Protein 5MRT (pdb70)

Foldseek 3Di:
DEAAFQEKKWWQDPPRLIWIATFAFWWAQPNWTKTKFWLVRDAFQTWIGDPNHTFFTWHHHDDDLATMTMTTGDPVYHYAQWHDQVPPDTQWADEADADDFFAKKWWHYDPPGIWIWTWHAFQDWAADPPRGIHTTKTWTQIDDDARHGGGWMAHSNRHTFFYWDDHIDVSVVRTTIGGGVVVRCVVVVIGGDGD/DEAAFQEWKWWQDDVRDIAIATFAFWWAQVLWTKTKFWQVRDAFATWIGDPRDTFFTWHHGDDDQATMTMTTGPNVYHYAQWHDQPPPDTAWADEADADDFFDKKWAHHDPPGIDIWTWHDWQDWAQLDVRGIYTTWTKTFDADDRNHGGGWIAHSNRHTFFTWDADNDDPTMTIGGGVVVNCVVVVIGGDGD

Nearest PDB structures (foldseek):
  5mrt-assembly1_A  TM=1.005E+00  e=7.390E-38  Lysobacter sp. XL1
  5mrt-assembly2_B  TM=9.742E-01  e=1.577E-33  Lysobacter sp. XL1
  5mrs-assembly2_B  TM=9.389E-01  e=1.990E-27  Lysobacter sp. XL1
  5sga-assembly1_E  TM=8.608E-01  e=4.192E-14  Streptomyces griseus
  2sfa-assembly1_A  TM=8.535E-01  e=2.920E-14  Streptomyces fradiae

Organism: Lysobacter sp. (strain XL1) (NCBI:txid186334)

InterPro domains:
  IPR001316 Peptidase S1A, streptogrisin [PIRSF001134] (9-399)
  IPR001316 Peptidase S1A, streptogrisin [PR00861] (228-242)
  IPR001316 Peptidase S1A, streptogrisin [PR00861] (287-307)
  IPR001316 Peptidase S1A, streptogrisin [PR00861] (308-325)
  IPR001316 Peptidase S1A, streptogrisin [PR00861] (328-351)
  IPR001316 Peptidase S1A, streptogrisin [PR00861] (353-367)
  IPR004236 Peptidase S1A, alpha-lytic prodomain [PF02983] (114-178)
  IPR009003 Peptidase S1, PA clan [SSF50494] (209-366)
  IPR035070 Streptogrisin prodomain [G3DSA:3.30.300.50] (29-112)
  IPR035070 Streptogrisin prodomain [G3DSA:3.30.300.50] (113-190)
  IPR037295 Alpha-lytic protease prodomain [SSF54806] (34-113)
  IPR037295 Alpha-lytic protease prodomain [SSF54806] (115-189)

B-factor: mean 14.79, std 9.33, range [4.19, 82.52]

Structure (mmCIF, N/CA/C/O backbone):
data_5MRT
#
_entry.id   5MRT
#
_cell.length_a   62.549
_cell.length_b   66.668
_cell.length_c   96.642
_cell.angle_alpha   90.00
_cell.angle_beta   90.00
_cell.angle_gamma   90.00
#
_symmetry.space_group_name_H-M   'P 21 21 21'
#
loop_
_entity.id
_entity.type
_entity.pdbx_description
1 polymer 'Lytic endopeptidase preproenzyme'
2 non-polymer 'FORMIC ACID'
3 non-polymer 'SODIUM ION'
4 non-polymer GLYCEROL
5 non-polymer 'CHLORIDE ION'
6 water water
#
loop_
_atom_site.group_PDB
_atom_site.id
_atom_site.type_symbol
_atom_site.label_atom_id
_atom_site.label_alt_id
_atom_site.label_comp_id
_atom_site.label_asym_id
_atom_site.label_entity_id
_atom_site.label_seq_id
_atom_site.pdbx_PDB_ins_code
_atom_site.Cartn_x
_atom_site.Cartn_y
_atom_site.Cartn_z
_atom_site.occupancy
_atom_site.B_iso_or_equiv
_atom_site.auth_seq_id
_atom_site.auth_comp_id
_atom_site.auth_asym_id
_atom_site.auth_atom_id
_atom_site.pdbx_PDB_model_num
ATOM 1 N N . ALA A 1 1 ? 12.458 2.908 -36.592 1.00 12.25 1 ALA A N 1
ATOM 2 C CA . ALA A 1 1 ? 11.571 4.064 -36.584 1.00 14.70 1 ALA A CA 1
ATOM 3 C C . ALA A 1 1 ? 11.297 4.502 -35.147 1.00 14.90 1 ALA A C 1
ATOM 4 O O . ALA A 1 1 ? 11.579 3.763 -34.198 1.00 13.62 1 ALA A O 1
ATOM 6 N N . THR A 1 2 ? 10.762 5.709 -34.985 1.00 13.25 2 THR A N 1
ATOM 7 C CA . THR A 1 2 ? 10.479 6.272 -33.674 1.00 12.80 2 THR A CA 1
ATOM 8 C C . THR A 1 2 ? 8.975 6.362 -33.465 1.00 12.11 2 THR A C 1
ATOM 9 O O . THR A 1 2 ? 8.250 6.842 -34.344 1.00 12.01 2 THR A O 1
ATOM 13 N N . VAL A 1 3 ? 8.514 5.889 -32.305 1.00 10.17 3 VAL A N 1
ATOM 14 C CA . VAL A 1 3 ? 7.105 5.918 -31.933 1.00 8.49 3 VAL A CA 1
ATOM 15 C C . VAL A 1 3 ? 6.946 6.970 -30.844 1.00 8.06 3 VAL A C 1
ATOM 16 O O . VAL A 1 3 ? 7.587 6.889 -29.790 1.00 11.11 3 VAL A O 1
ATOM 20 N N . GLN A 1 4 ? 6.098 7.957 -31.104 1.00 7.54 4 GLN A N 1
ATOM 21 C CA . GLN A 1 4 ? 5.888 9.090 -30.224 1.00 7.57 4 GLN A CA 1
ATOM 22 C C . GLN A 1 4 ? 4.400 9.399 -30.213 1.00 8.85 4 GLN A C 1
ATOM 23 O O . GLN A 1 4 ? 3.699 9.152 -31.199 1.00 9.62 4 GLN A O 1
ATOM 29 N N . GLY A 1 5 ? 3.914 9.910 -29.085 1.00 7.24 5 GLY A N 1
ATOM 30 C CA . GLY A 1 5 ? 2.504 10.249 -29.000 1.00 6.57 5 GLY A CA 1
ATOM 31 C C . GLY A 1 5 ? 2.119 11.279 -30.048 1.00 7.21 5 GLY A C 1
ATOM 32 O O . GLY A 1 5 ? 2.835 12.258 -30.278 1.00 6.30 5 GLY A O 1
ATOM 33 N N . GLY A 1 6 ? 0.981 11.038 -30.709 1.00 6.03 6 GLY A N 1
ATOM 34 C CA . GLY A 1 6 ? 0.363 11.998 -31.603 1.00 6.52 6 GLY A CA 1
ATOM 35 C C . GLY A 1 6 ? 0.704 11.839 -33.076 1.00 7.86 6 GLY A C 1
ATOM 36 O O . GLY A 1 6 ? 0.014 12.434 -33.921 1.00 8.72 6 GLY A O 1
ATOM 37 N N . ILE A 1 7 ? 1.742 11.070 -33.412 1.00 7.25 7 ILE A N 1
ATOM 38 C CA . ILE A 1 7 ? 2.190 10.994 -34.800 1.00 8.00 7 ILE A CA 1
ATOM 39 C C . ILE A 1 7 ? 1.259 10.088 -35.599 1.00 7.57 7 ILE A C 1
ATOM 40 O O . ILE A 1 7 ? 0.485 9.293 -35.059 1.00 8.61 7 ILE A O 1
ATOM 45 N N . GLU A 1 8 ? 1.353 10.207 -36.916 1.00 7.53 8 GLU A N 1
ATOM 46 C CA . GLU A 1 8 ? 0.567 9.361 -37.801 1.00 7.21 8 GLU A CA 1
ATOM 47 C C . GLU A 1 8 ? 1.096 7.931 -37.795 1.00 8.59 8 GLU A C 1
ATOM 48 O O . GLU A 1 8 ? 2.306 7.697 -37.717 1.00 9.49 8 GLU A O 1
ATOM 54 N N . TYR A 1 9 ? 0.182 6.969 -37.893 1.00 8.09 9 TYR A N 1
ATOM 55 C CA . TYR A 1 9 ? 0.544 5.642 -38.364 1.00 6.10 9 TYR A CA 1
ATOM 56 C C . TYR A 1 9 ? -0.406 5.246 -39.486 1.00 7.02 9 TYR A C 1
ATOM 57 O O . TYR A 1 9 ? -1.505 5.790 -39.628 1.00 7.42 9 TYR A O 1
ATOM 66 N N . ARG A 1 10 ? 0.052 4.311 -40.306 1.00 8.15 10 ARG A N 1
ATOM 67 C CA . ARG A 1 10 ? -0.675 3.892 -41.491 1.00 9.97 10 ARG A CA 1
ATOM 68 C C . ARG A 1 10 ? -0.953 2.405 -41.405 1.00 10.46 10 ARG A C 1
ATOM 69 O O . ARG A 1 10 ? -0.142 1.636 -40.889 1.00 12.23 10 ARG A O 1
ATOM 77 N N . MET A 1 11 ? -2.106 2.012 -41.919 1.00 10.72 11 MET A N 1
ATOM 78 C CA . MET A 1 11 ? -2.557 0.626 -41.832 1.00 9.86 11 MET A CA 1
ATOM 79 C C . MET A 1 11 ? -2.815 0.089 -43.230 1.00 10.42 11 MET A C 1
ATOM 80 O O . MET A 1 11 ? -3.798 0.503 -43.873 1.00 10.02 11 MET A O 1
ATOM 85 N N . PRO A 1 12 ? -1.978 -0.805 -43.756 1.00 7.91 12 PRO A N 1
ATOM 86 C CA . PRO A 1 12 ? -2.270 -1.390 -45.077 1.00 9.16 12 PRO A CA 1
ATOM 87 C C . PRO A 1 12 ? -3.556 -2.205 -45.033 1.00 10.62 12 PRO A C 1
ATOM 88 O O . PRO A 1 12 ? -3.701 -3.141 -44.237 1.00 11.17 12 PRO A O 1
ATOM 92 N N . LEU A 1 13 ? -4.501 -1.823 -45.871 1.00 9.40 13 LEU A N 1
ATOM 93 C CA . LEU A 1 13 ? -5.790 -2.478 -46.006 1.00 11.39 13 LEU A CA 1
ATOM 94 C C . LEU A 1 13 ? -5.871 -3.199 -47.345 1.00 13.61 13 LEU A C 1
ATOM 95 O O . LEU A 1 13 ? -5.003 -3.028 -48.207 1.00 15.75 13 LEU A O 1
ATOM 100 N N . PRO A 1 14 ? -6.893 -4.037 -47.547 1.00 13.54 14 PRO A N 1
ATOM 101 C CA . PRO A 1 14 ? -7.016 -4.746 -48.829 1.00 14.14 14 PRO A CA 1
ATOM 102 C C . PRO A 1 14 ? -7.134 -3.802 -50.016 1.00 17.05 14 PRO A C 1
ATOM 103 O O . PRO A 1 14 ? -7.530 -2.639 -49.892 1.00 18.01 14 PRO A O 1
ATOM 107 N N . ASP A 1 15 ? -6.769 -4.333 -51.186 1.00 19.35 15 ASP A N 1
ATOM 108 C CA . ASP A 1 15 ? -6.935 -3.638 -52.461 1.00 22.14 15 ASP A CA 1
ATOM 109 C C . ASP A 1 15 ? -6.121 -2.346 -52.509 1.00 20.54 15 ASP A C 1
ATOM 110 O O . ASP A 1 15 ? -6.514 -1.373 -53.158 1.00 20.93 15 ASP A O 1
ATOM 115 N N . GLY A 1 16 ? -4.980 -2.317 -51.821 1.00 18.02 16 GLY A N 1
ATOM 116 C CA . GLY A 1 16 ? -4.101 -1.172 -51.897 1.00 17.11 16 GLY A CA 1
ATOM 117 C C . GLY A 1 16 ? -4.550 0.039 -51.112 1.00 17.62 16 GLY A C 1
ATOM 118 O O . GLY A 1 16 ? -3.919 1.097 -51.226 1.00 21.57 16 GLY A O 1
ATOM 119 N N . ARG A 1 17 ? -5.614 -0.073 -50.326 1.00 14.79 17 ARG A N 1
ATOM 120 C CA . ARG A 1 17 ? -6.091 1.039 -49.523 1.00 12.96 17 ARG A CA 1
ATOM 121 C C . ARG A 1 17 ? -5.263 1.160 -48.245 1.00 13.00 17 ARG A C 1
ATOM 122 O O . ARG A 1 17 ? -4.584 0.218 -47.820 1.00 13.31 17 ARG A O 1
ATOM 130 N N . VAL A 1 18 ? -5.300 2.353 -47.644 1.00 11.34 18 VAL A N 1
ATOM 131 C CA . VAL A 1 18 ? -4.488 2.665 -46.469 1.00 13.09 18 VAL A CA 1
ATOM 132 C C . VAL A 1 18 ? -5.354 3.408 -45.467 1.00 12.26 18 VAL A C 1
ATOM 133 O O . VAL A 1 18 ? -5.950 4.437 -45.801 1.00 13.66 18 VAL A O 1
ATOM 137 N N . GLY A 1 19 ? -5.429 2.892 -44.250 1.00 11.78 19 GLY A N 1
ATOM 138 C CA . GLY A 1 19 ? -6.079 3.597 -43.169 1.00 9.92 19 GLY A CA 1
ATOM 139 C C . GLY A 1 19 ? -5.098 4.447 -42.378 1.00 9.51 19 GLY A C 1
ATOM 140 O O . GLY A 1 19 ? -3.915 4.124 -42.263 1.00 10.08 19 GLY A O 1
ATOM 141 N N . LEU A 1 20 ? -5.607 5.550 -41.837 1.00 10.25 20 LEU A N 1
ATOM 142 C CA . LEU A 1 20 ? -4.810 6.520 -41.100 1.00 8.47 20 LEU A CA 1
ATOM 143 C C . LEU A 1 20 ? -5.366 6.687 -39.694 1.00 9.83 20 LEU A C 1
ATOM 144 O O . LEU A 1 20 ? -6.582 6.758 -39.509 1.00 12.99 20 LEU A O 1
ATOM 149 N N . CYS A 1 21 ? -4.473 6.744 -38.709 1.00 8.32 21 CYS A N 1
ATOM 150 C CA . CYS A 1 21 ? -4.848 7.041 -37.330 1.00 7.30 21 CYS A CA 1
ATOM 151 C C . CYS A 1 21 ? -3.633 7.665 -36.643 1.00 8.73 21 CYS A C 1
ATOM 152 O O . CYS A 1 21 ? -2.570 7.820 -37.248 1.00 10.18 21 CYS A O 1
ATOM 155 N N . SER A 1 22 ? -3.789 8.029 -35.367 1.00 7.79 22 SER A N 1
ATOM 156 C CA . SER A 1 22 ? -2.738 8.716 -34.626 1.00 7.61 22 SER A CA 1
ATOM 157 C C . SER A 1 22 ? -2.326 7.909 -33.402 1.00 7.50 22 SER A C 1
ATOM 158 O O . SER A 1 22 ? -3.171 7.310 -32.731 1.00 9.31 22 SER A O 1
ATOM 161 N N . VAL A 1 23 ? -1.018 7.894 -33.125 1.00 6.77 23 VAL A N 1
ATOM 162 C CA . VAL A 1 23 ? -0.510 7.212 -31.941 1.00 6.04 23 VAL A CA 1
ATOM 163 C C . VAL A 1 23 ? -1.025 7.899 -30.686 1.00 7.26 23 VAL A C 1
ATOM 164 O O . VAL A 1 23 ? -1.045 9.134 -30.590 1.00 7.55 23 VAL A O 1
ATOM 168 N N . GLY A 1 24 ? -1.438 7.092 -29.706 1.00 7.87 24 GLY A N 1
ATOM 169 C CA . GLY A 1 24 ? -1.876 7.620 -28.429 1.00 6.05 24 GLY A CA 1
ATOM 170 C C . GLY A 1 24 ? -0.714 7.806 -27.482 1.00 5.57 24 GLY A C 1
ATOM 171 O O . GLY A 1 24 ? -0.144 8.903 -27.395 1.00 7.08 24 GLY A O 1
ATOM 172 N N . PHE A 1 25 ? -0.355 6.743 -26.759 1.00 6.76 25 PHE A N 1
ATOM 173 C CA . PHE A 1 25 ? 0.791 6.798 -25.859 1.00 5.48 25 PHE A CA 1
ATOM 174 C C . PHE A 1 25 ? 1.678 5.575 -26.043 1.00 6.12 25 PHE A C 1
ATOM 175 O O . PHE A 1 25 ? 1.187 4.427 -26.005 1.00 6.58 25 PHE A O 1
ATOM 183 N N . PRO A 1 26 ? 2.972 5.776 -26.225 1.00 4.72 26 PRO A N 1
ATOM 184 C CA . PRO A 1 26 ? 3.901 4.644 -26.162 1.00 6.48 26 PRO A CA 1
ATOM 185 C C . PRO A 1 26 ? 3.838 3.996 -24.790 1.00 6.65 26 PRO A C 1
ATOM 186 O O . PRO A 1 26 ? 3.741 4.681 -23.761 1.00 7.07 26 PRO A O 1
ATOM 190 N N . VAL A 1 27 ? 3.870 2.657 -24.788 1.00 5.71 27 VAL A N 1
ATOM 191 C CA . VAL A 1 27 ? 3.739 1.851 -23.582 1.00 5.84 27 VAL A CA 1
ATOM 192 C C . VAL A 1 27 ? 4.719 0.690 -23.655 1.00 7.34 27 VAL A C 1
ATOM 193 O O . VAL A 1 27 ? 5.252 0.363 -24.717 1.00 9.34 27 VAL A O 1
ATOM 197 N N . THR A 1 28 ? 4.965 0.070 -22.502 1.00 7.08 28 THR A N 1
ATOM 198 C CA . THR A 1 28 ? 5.598 -1.237 -22.464 1.00 9.10 28 THR A CA 1
ATOM 199 C C . THR A 1 28 ? 4.702 -2.228 -21.735 1.00 8.39 28 THR A C 1
ATOM 200 O O . THR A 1 28 ? 3.888 -1.857 -20.880 1.00 8.74 28 THR A O 1
ATOM 204 N N . LYS A 1 29 ? 4.849 -3.498 -22.098 1.00 7.72 29 LYS A N 1
ATOM 205 C CA . LYS A 1 29 ? 4.194 -4.602 -21.394 1.00 8.33 29 LYS A CA 1
ATOM 206 C C . LYS A 1 29 ? 5.305 -5.588 -21.062 1.00 8.38 29 LYS A C 1
ATOM 207 O O . LYS A 1 29 ? 5.716 -6.376 -21.917 1.00 8.42 29 LYS A O 1
ATOM 213 N N . GLY A 1 30 ? 5.795 -5.540 -19.833 1.00 8.51 30 GLY A N 1
ATOM 214 C CA . GLY A 1 30 ? 7.060 -6.197 -19.567 1.00 7.95 30 GLY A CA 1
ATOM 215 C C . GLY A 1 30 ? 8.121 -5.477 -20.371 1.00 10.78 30 GLY A C 1
ATOM 216 O O . GLY A 1 30 ? 8.264 -4.248 -20.280 1.00 13.01 30 GLY A O 1
ATOM 217 N N . THR A 1 31 ? 8.857 -6.216 -21.197 1.00 9.56 31 THR A N 1
ATOM 218 C CA . THR A 1 31 ? 9.810 -5.598 -22.109 1.00 9.76 31 THR A CA 1
ATOM 219 C C . THR A 1 31 ? 9.246 -5.384 -23.507 1.00 8.87 31 THR A C 1
ATOM 220 O O . THR A 1 31 ? 9.933 -4.793 -24.343 1.00 9.80 31 THR A O 1
ATOM 224 N N . ILE A 1 32 ? 8.017 -5.842 -23.780 1.00 7.47 32 ILE A N 1
ATOM 225 C CA . ILE A 1 32 ? 7.378 -5.582 -25.067 1.00 8.89 32 ILE A CA 1
ATOM 226 C C . ILE A 1 32 ? 7.137 -4.092 -25.239 1.00 8.81 32 ILE A C 1
ATOM 227 O O . ILE A 1 32 ? 6.594 -3.428 -24.345 1.00 8.46 32 ILE A O 1
ATOM 232 N N . LYS A 1 33 ? 7.507 -3.565 -26.406 1.00 8.15 33 LYS A N 1
ATOM 233 C CA . LYS A 1 33 ? 7.222 -2.184 -26.768 1.00 7.31 33 LYS A CA 1
ATOM 234 C C . LYS A 1 33 ? 5.861 -2.088 -27.437 1.00 7.33 33 LYS A C 1
ATOM 235 O O . LYS A 1 33 ? 5.411 -3.027 -28.096 1.00 8.12 33 LYS A O 1
ATOM 241 N N . GLY A 1 34 ? 5.211 -0.939 -27.283 1.00 6.56 34 GLY A N 1
ATOM 242 C CA . GLY A 1 34 ? 3.891 -0.815 -27.879 1.00 6.38 34 GLY A CA 1
ATOM 243 C C . GLY A 1 34 ? 3.378 0.606 -27.840 1.00 7.02 34 GLY A C 1
ATOM 244 O O . GLY A 1 34 ? 4.065 1.526 -27.390 1.00 9.01 34 GLY A O 1
ATOM 245 N N . PHE A 1 35 ? 2.157 0.783 -28.349 1.00 5.60 35 PHE A N 1
ATOM 246 C CA . PHE A 1 35 ? 1.455 2.034 -28.111 1.00 5.27 35 PHE A CA 1
ATOM 247 C C . PHE A 1 35 ? -0.038 1.777 -28.022 1.00 6.26 35 PHE A C 1
ATOM 248 O O . PHE A 1 35 ? -0.574 0.862 -28.650 1.00 8.70 35 PHE A O 1
ATOM 256 N N . ALA A 1 36 ? -0.691 2.578 -27.190 1.00 7.34 36 ALA A N 1
ATOM 257 C CA . ALA A 1 36 ? -2.141 2.565 -27.066 1.00 6.60 36 ALA A CA 1
ATOM 258 C C . ALA A 1 36 ? -2.754 3.526 -28.072 1.00 6.53 36 ALA A C 1
ATOM 259 O O . ALA A 1 36 ? -2.165 4.561 -28.404 1.00 6.70 36 ALA A O 1
ATOM 261 N N . THR A 1 37 ? -3.960 3.193 -28.525 1.00 6.61 37 THR A N 1
ATOM 262 C CA . THR A 1 37 ? -4.655 3.981 -29.539 1.00 7.68 37 THR A CA 1
ATOM 263 C C . THR A 1 37 ? -6.144 3.623 -29.469 1.00 8.29 37 THR A C 1
ATOM 264 O O . THR A 1 37 ? -6.595 2.988 -28.509 1.00 9.22 37 THR A O 1
ATOM 268 N N . ALA A 1 38 ? -6.923 4.067 -30.461 1.00 7.81 38 ALA A N 1
ATOM 269 C CA . ALA A 1 38 ? -8.370 3.845 -30.466 1.00 8.70 38 ALA A CA 1
ATOM 270 C C . ALA A 1 38 ? -8.713 2.501 -31.094 1.00 9.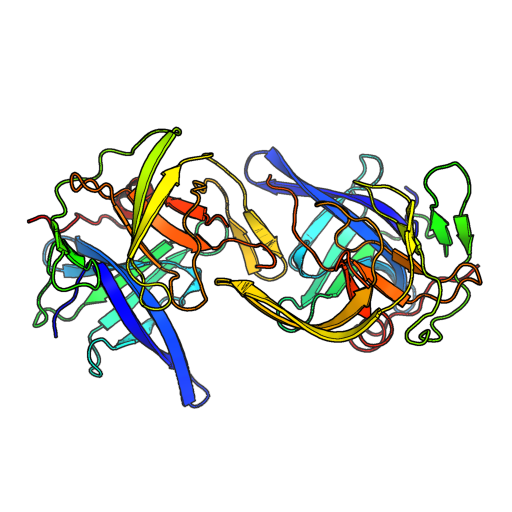04 38 ALA A C 1
ATOM 271 O O . ALA A 1 38 ? -8.119 2.108 -32.103 1.00 10.02 38 ALA A O 1
ATOM 273 N N . GLY A 1 39 ? -9.694 1.805 -30.502 1.00 9.15 39 GLY A N 1
ATOM 274 C CA . GLY A 1 39 ? -10.162 0.547 -31.070 1.00 8.41 39 GLY A CA 1
ATOM 275 C C . GLY A 1 39 ? -10.939 0.721 -32.354 1.00 6.92 39 GLY A C 1
ATOM 276 O O . GLY A 1 39 ? -11.067 -0.228 -33.139 1.00 6.86 39 GLY A O 1
ATOM 277 N N . HIS A 1 40 ? -11.470 1.916 -32.586 1.00 7.53 40 HIS A N 1
ATOM 278 C CA . HIS A 1 40 ? -12.100 2.188 -33.859 1.00 10.34 40 HIS A CA 1
ATOM 279 C C . HIS A 1 40 ? -11.101 2.174 -35.006 1.00 9.29 40 HIS A C 1
ATOM 280 O O . HIS A 1 40 ? -11.518 2.124 -36.168 1.00 12.39 40 HIS A O 1
ATOM 287 N N . CYS A 1 41 ? -9.797 2.202 -34.718 1.00 7.01 41 CYS A N 1
ATOM 288 C CA . CYS A 1 41 ? -8.810 2.257 -35.793 1.00 7.28 41 CYS A CA 1
ATOM 289 C C . CYS A 1 41 ? -8.551 0.905 -36.462 1.00 8.42 41 CYS A C 1
ATOM 290 O O . CYS A 1 41 ? -8.166 0.883 -37.634 1.00 9.37 41 CYS A O 1
ATOM 293 N N . ALA A 1 42 ? -8.733 -0.223 -35.772 1.00 8.29 42 ALA A N 1
ATOM 294 C CA . ALA A 1 42 ? -8.276 -1.491 -36.345 1.00 7.45 42 ALA A CA 1
ATOM 295 C C . ALA A 1 42 ? -8.728 -2.654 -35.480 1.00 7.15 42 ALA A C 1
ATOM 296 O O . ALA A 1 42 ? -9.192 -2.478 -34.352 1.00 10.69 42 ALA A O 1
ATOM 298 N N . LYS A 1 43 ? -8.536 -3.856 -36.007 1.00 7.63 43 LYS A N 1
ATOM 299 C CA . LYS A 1 43 ? -8.734 -5.056 -35.217 1.00 10.17 43 LYS A CA 1
ATOM 300 C C . LYS A 1 43 ? -7.396 -5.755 -35.046 1.00 9.06 43 LYS A C 1
ATOM 301 O O . LYS A 1 43 ? -6.423 -5.460 -35.751 1.00 7.72 43 LYS A O 1
ATOM 307 N N . ALA A 1 44 ? -7.350 -6.660 -34.069 1.00 10.21 44 ALA A N 1
ATOM 308 C CA . ALA A 1 44 ? -6.126 -7.391 -33.791 1.00 9.34 44 ALA A CA 1
ATOM 309 C C . ALA A 1 44 ? -5.654 -8.103 -35.050 1.00 10.33 44 ALA A C 1
ATOM 310 O O . ALA A 1 44 ? -6.445 -8.738 -35.760 1.00 11.45 44 ALA A O 1
ATOM 312 N N . GLY A 1 45 ? -4.364 -7.987 -35.331 1.00 7.63 45 GLY A N 1
ATOM 313 C CA . GLY A 1 45 ? -3.789 -8.542 -36.534 1.00 7.61 45 GLY A CA 1
ATOM 314 C C . GLY A 1 45 ? -3.530 -7.525 -37.619 1.00 6.69 45 GLY A C 1
ATOM 315 O O . GLY A 1 45 ? -2.890 -7.864 -38.622 1.00 7.98 45 GLY A O 1
ATOM 316 N N . GLN A 1 46 ? -4.012 -6.293 -37.444 1.00 7.54 46 GLN A N 1
ATOM 317 C CA . GLN A 1 46 ? -3.779 -5.232 -38.416 1.00 8.77 46 GLN A CA 1
ATOM 318 C C . GLN A 1 46 ? -2.325 -4.776 -38.342 1.00 9.13 46 GLN A C 1
ATOM 319 O O . GLN A 1 46 ? -1.858 -4.350 -37.281 1.00 9.31 46 GLN A O 1
ATOM 325 N N . SER A 1 47 ? -1.608 -4.862 -39.460 1.00 9.31 47 SER A N 1
ATOM 326 C CA . SER A 1 47 ? -0.239 -4.370 -39.485 1.00 9.90 47 SER A CA 1
ATOM 327 C C . SER A 1 47 ? -0.225 -2.842 -39.437 1.00 11.16 47 SER A C 1
ATOM 328 O O . SER A 1 47 ? -1.197 -2.172 -39.808 1.00 13.02 47 SER A O 1
ATOM 331 N N . VAL A 1 48 ? 0.899 -2.296 -38.977 1.00 9.42 48 VAL A N 1
ATOM 332 C CA . VAL A 1 48 ? 1.027 -0.873 -38.670 1.00 10.26 48 VAL A CA 1
ATOM 333 C C . VAL A 1 48 ? 2.360 -0.374 -39.208 1.00 9.47 48 VAL A C 1
ATOM 334 O O . VAL A 1 48 ? 3.401 -1.000 -38.983 1.00 9.07 48 VAL A O 1
ATOM 338 N N . GLN A 1 49 ? 2.329 0.755 -39.915 1.00 9.84 49 GLN A N 1
ATOM 339 C CA . GLN A 1 49 ? 3.525 1.396 -40.435 1.00 8.98 49 GLN A CA 1
ATOM 340 C C . GLN A 1 49 ? 3.658 2.796 -39.860 1.00 11.06 49 GLN A C 1
ATOM 341 O O . GLN A 1 49 ? 2.662 3.503 -39.668 1.00 9.59 49 GLN A O 1
ATOM 347 N N . ILE A 1 50 ? 4.899 3.167 -39.567 1.00 11.18 50 ILE A N 1
ATOM 348 C CA . ILE A 1 50 ? 5.268 4.505 -39.123 1.00 12.11 50 ILE A CA 1
ATOM 349 C C . ILE A 1 50 ? 6.508 4.901 -39.909 1.00 13.65 50 ILE A C 1
ATOM 350 O O . ILE A 1 50 ? 7.420 4.086 -40.085 1.00 14.62 50 ILE A O 1
ATOM 355 N N . SER A 1 51 ? 6.526 6.131 -40.419 1.00 14.11 51 SER A N 1
ATOM 356 C CA . SER A 1 51 ? 7.656 6.632 -41.199 1.00 16.97 51 SER A CA 1
ATOM 357 C C . SER A 1 51 ? 7.984 5.722 -42.381 1.00 18.24 51 SER A C 1
ATOM 358 O O . SER A 1 51 ? 9.152 5.543 -42.733 1.00 20.79 51 SER A O 1
ATOM 361 N N . GLY A 1 52 ? 6.962 5.128 -42.991 1.00 17.44 52 GLY A N 1
ATOM 362 C CA . GLY A 1 52 ? 7.149 4.315 -44.176 1.00 15.57 52 GLY A CA 1
ATOM 363 C C . GLY A 1 52 ? 7.606 2.898 -43.926 1.00 15.78 52 GLY A C 1
ATOM 364 O O . GLY A 1 52 ? 7.837 2.162 -44.893 1.00 17.17 52 GLY A O 1
ATOM 365 N N . VAL A 1 53 ? 7.715 2.488 -42.663 1.00 13.41 53 VAL A N 1
ATOM 366 C CA . VAL A 1 53 ? 8.334 1.229 -42.263 1.00 15.88 53 VAL A CA 1
ATOM 367 C C . VAL A 1 53 ? 7.331 0.426 -41.447 1.00 13.27 53 VAL A C 1
ATOM 368 O O . VAL A 1 53 ? 6.584 0.994 -40.643 1.00 12.06 53 VAL A O 1
ATOM 372 N N A ASN A 1 54 ? 7.314 -0.887 -41.649 0.43 12.81 54 ASN A N 1
ATOM 373 N N B ASN A 1 54 ? 7.291 -0.890 -41.678 0.57 12.73 54 ASN A N 1
ATOM 374 C CA A ASN A 1 54 ? 6.510 -1.751 -40.797 0.43 12.67 54 ASN A CA 1
ATOM 375 C CA B ASN A 1 54 ? 6.550 -1.790 -40.796 0.57 12.71 54 ASN A CA 1
ATOM 376 C C A ASN A 1 54 ? 7.057 -1.716 -39.374 0.43 13.37 54 ASN A C 1
ATOM 377 C C B ASN A 1 54 ? 7.084 -1.658 -39.373 0.57 13.60 54 ASN A C 1
ATOM 378 O O A ASN A 1 54 ? 8.236 -2.012 -39.149 0.43 15.84 54 ASN A O 1
ATOM 379 O O B ASN A 1 54 ? 8.283 -1.835 -39.139 0.57 16.57 54 ASN A O 1
ATOM 388 N N . VAL A 1 55 ? 6.208 -1.356 -38.417 1.00 12.08 55 VAL A N 1
ATOM 389 C CA . VAL A 1 55 ? 6.634 -1.242 -37.027 1.00 10.84 55 VAL A CA 1
ATOM 390 C C . VAL A 1 55 ? 5.930 -2.215 -36.096 1.00 10.51 55 VAL A C 1
ATOM 391 O O . VAL A 1 55 ? 6.432 -2.449 -34.987 1.00 10.60 55 VAL A O 1
ATOM 395 N N . GLY A 1 56 ? 4.778 -2.769 -36.452 1.00 8.49 56 GLY A N 1
ATOM 396 C CA . GLY A 1 56 ? 4.140 -3.697 -35.539 1.00 10.21 56 GLY A CA 1
ATOM 397 C C . GLY A 1 56 ? 2.763 -4.099 -36.021 1.00 9.43 56 GLY A C 1
ATOM 398 O O . GLY A 1 56 ? 2.428 -3.945 -37.199 1.00 9.83 56 GLY A O 1
ATOM 399 N N . THR A 1 57 ? 1.980 -4.626 -35.081 1.00 7.84 57 THR A N 1
ATOM 400 C CA . THR A 1 57 ? 0.678 -5.199 -35.364 1.00 8.04 57 THR A CA 1
ATOM 401 C C . THR A 1 57 ? -0.245 -4.928 -34.190 1.00 7.29 57 THR A C 1
ATOM 402 O O . THR A 1 57 ? 0.180 -5.005 -33.032 1.00 8.06 57 THR A O 1
ATOM 406 N N . PHE A 1 58 ? -1.505 -4.607 -34.488 1.00 6.50 58 PHE A N 1
ATOM 407 C CA . PHE A 1 58 ? -2.505 -4.502 -33.433 1.00 7.39 58 PHE A CA 1
ATOM 408 C C . PHE A 1 58 ? -2.584 -5.803 -32.645 1.00 7.41 58 PHE A C 1
ATOM 409 O O . PHE A 1 58 ? -2.623 -6.899 -33.217 1.00 9.35 58 PHE A O 1
ATOM 417 N N . THR A 1 59 ? -2.603 -5.672 -31.323 1.00 7.21 59 THR A N 1
ATOM 418 C CA . THR A 1 59 ? -2.604 -6.801 -30.399 1.00 7.85 59 THR A CA 1
ATOM 419 C C . THR A 1 59 ? -3.966 -7.041 -29.783 1.00 7.53 59 THR A C 1
ATOM 420 O O . THR A 1 59 ? -4.365 -8.192 -29.586 1.00 8.25 59 THR A O 1
ATOM 424 N N . ALA A 1 60 ? -4.691 -5.971 -29.489 1.00 5.93 60 ALA A N 1
ATOM 425 C CA . ALA A 1 60 ? -6.040 -6.085 -28.968 1.00 7.97 60 ALA A CA 1
ATOM 426 C C . ALA A 1 60 ? -6.794 -4.823 -29.343 1.00 6.78 60 ALA A C 1
ATOM 427 O O . ALA A 1 60 ? -6.196 -3.760 -29.540 1.00 8.25 60 ALA A O 1
ATOM 429 N N . SER A 1 61 ? -8.108 -4.957 -29.454 1.00 7.66 61 SER A N 1
ATOM 430 C CA . SER A 1 61 ? -8.968 -3.851 -29.843 1.00 8.04 61 SER A CA 1
ATOM 431 C C . SER A 1 61 ? -10.343 -4.077 -29.239 1.00 8.94 61 SER A C 1
ATOM 432 O O . SER A 1 61 ? -10.897 -5.175 -29.362 1.00 8.34 61 SER A O 1
ATOM 435 N N . HIS A 1 62 ? -10.885 -3.044 -28.593 1.00 8.16 62 HIS A N 1
ATOM 436 C CA . HIS A 1 62 ? -12.198 -3.118 -27.960 1.00 8.02 62 HIS A CA 1
ATOM 437 C C . HIS A 1 62 ? -12.990 -1.867 -28.309 1.00 8.41 62 HIS A C 1
ATOM 438 O O . HIS A 1 62 ? -12.843 -0.827 -27.662 1.00 8.67 62 HIS A O 1
ATOM 445 N N . PHE A 1 63 ? -13.828 -2.003 -29.330 1.00 9.02 63 PHE A N 1
ATOM 446 C CA . PHE A 1 63 ? -14.734 -0.979 -29.817 1.00 7.22 63 PHE A CA 1
ATOM 447 C C . PHE A 1 63 ? -15.882 -1.747 -30.464 1.00 9.24 63 PHE A C 1
ATOM 448 O O . PHE A 1 63 ? -15.653 -2.794 -31.057 1.00 11.12 63 PHE A O 1
ATOM 456 N N . PRO A 1 64 ? -17.122 -1.264 -30.335 1.00 10.09 64 PRO A N 1
ATOM 457 C CA . PRO A 1 64 ? -17.552 -0.099 -29.562 1.00 10.41 64 PRO A CA 1
ATOM 458 C C . PRO A 1 64 ? -17.752 -0.433 -28.081 1.00 10.81 64 PRO A C 1
ATOM 459 O O . PRO A 1 64 ? -17.040 -1.308 -27.568 1.00 11.63 64 PRO A O 1
ATOM 463 N N . ASN A 1 65 ? -18.707 0.247 -27.430 1.00 10.68 65 ASN A N 1
ATOM 464 C CA . ASN A 1 65 ? -18.903 0.228 -25.979 1.00 10.22 65 ASN A CA 1
ATOM 465 C C . ASN A 1 65 ? -17.742 0.923 -25.277 1.00 9.75 65 ASN A C 1
ATOM 466 O O . ASN A 1 65 ? -17.964 1.876 -24.530 1.00 10.81 65 ASN A O 1
ATOM 471 N N . THR A 1 66 ? -16.513 0.451 -25.490 1.00 8.85 66 THR A N 1
ATOM 472 C CA . THR A 1 66 ? -15.305 1.230 -25.239 1.00 7.21 66 THR A CA 1
ATOM 473 C C . THR A 1 66 ? -14.731 1.688 -26.582 1.00 8.06 66 THR A C 1
ATOM 474 O O . THR A 1 66 ? -15.307 1.445 -27.644 1.00 9.12 66 THR A O 1
ATOM 478 N N . ASP A 1 67 ? -13.579 2.366 -26.535 1.00 8.04 67 ASP A N 1
ATOM 479 C CA . ASP A 1 67 ? -12.878 2.727 -27.772 1.00 7.97 67 ASP A CA 1
ATOM 480 C C . ASP A 1 67 ? -11.379 2.729 -27.476 1.00 7.69 67 ASP A C 1
ATOM 481 O O . ASP A 1 67 ? -10.770 3.778 -27.257 1.00 8.62 67 ASP A O 1
ATOM 486 N N . ARG A 1 68 ? -10.779 1.540 -27.521 1.00 7.69 68 ARG A N 1
ATOM 487 C CA . ARG A 1 68 ? -9.409 1.373 -27.063 1.00 8.22 68 ARG A CA 1
ATOM 488 C C . ARG A 1 68 ? -8.756 0.222 -27.812 1.00 8.02 68 ARG A C 1
ATOM 489 O O . ARG A 1 68 ? -9.430 -0.678 -28.318 1.00 10.28 68 ARG A O 1
ATOM 497 N N . ALA A 1 69 ? -7.428 0.253 -27.853 1.00 7.57 69 ALA A N 1
ATOM 498 C CA . ALA A 1 69 ? -6.647 -0.777 -28.526 1.00 5.60 69 ALA A CA 1
ATOM 499 C C . ALA A 1 69 ? -5.183 -0.546 -28.196 1.00 7.49 69 ALA A C 1
ATOM 500 O O . ALA A 1 69 ? -4.796 0.521 -27.707 1.00 9.14 69 ALA A O 1
ATOM 502 N N . TRP A 1 70 ? -4.358 -1.546 -28.494 1.00 7.36 70 TRP A N 1
ATOM 503 C CA . TRP A 1 70 ? -2.930 -1.301 -28.419 1.00 7.20 70 TRP A CA 1
ATOM 504 C C . TRP A 1 70 ? -2.198 -2.148 -29.449 1.00 6.81 70 TRP A C 1
ATOM 505 O O . TRP A 1 70 ? -2.697 -3.177 -29.921 1.00 7.01 70 TRP A O 1
ATOM 516 N N . VAL A 1 71 ? -1.026 -1.651 -29.827 1.00 6.59 71 VAL A N 1
ATOM 517 C CA . VAL A 1 71 ? -0.228 -2.185 -30.922 1.00 5.78 71 VAL A CA 1
ATOM 518 C C . VAL A 1 71 ? 1.101 -2.634 -30.338 1.00 6.41 71 VAL A C 1
ATOM 519 O O . VAL A 1 71 ? 1.740 -1.870 -29.616 1.00 8.87 71 VAL A O 1
ATOM 523 N N . THR A 1 72 ? 1.521 -3.864 -30.646 1.00 6.61 72 THR A N 1
ATOM 524 C CA . THR A 1 72 ? 2.864 -4.306 -30.289 1.00 7.77 72 THR A CA 1
ATOM 525 C C . THR A 1 72 ? 3.861 -3.815 -31.330 1.00 8.89 72 THR A C 1
ATOM 526 O O . THR A 1 72 ? 3.668 -4.023 -32.531 1.00 9.37 72 THR A O 1
ATOM 530 N N . ILE A 1 73 ? 4.923 -3.159 -30.859 1.00 7.12 73 ILE A N 1
ATOM 531 C CA . ILE A 1 73 ? 5.945 -2.539 -31.695 1.00 9.48 73 ILE A CA 1
ATOM 532 C C . ILE A 1 73 ? 7.197 -3.403 -31.638 1.00 11.52 73 ILE A C 1
ATOM 533 O O . ILE A 1 73 ? 7.569 -3.887 -30.562 1.00 12.55 73 ILE A O 1
ATOM 538 N N . GLY A 1 74 ? 7.844 -3.597 -32.791 1.00 12.05 74 GLY A N 1
ATOM 539 C CA . GLY A 1 74 ? 9.043 -4.418 -32.829 1.00 12.28 74 GLY A CA 1
ATOM 540 C C . GLY A 1 74 ? 10.158 -3.849 -31.970 1.00 13.26 74 GLY A C 1
ATOM 541 O O . GLY A 1 74 ? 10.277 -2.636 -31.784 1.00 14.40 74 GLY A O 1
ATOM 542 N N . ALA A 1 75 ? 10.997 -4.751 -31.444 1.00 15.21 75 ALA A N 1
ATOM 543 C CA . ALA A 1 75 ? 12.009 -4.355 -30.469 1.00 14.51 75 ALA A CA 1
ATOM 544 C C . ALA A 1 75 ? 13.050 -3.399 -31.038 1.00 15.92 75 ALA A C 1
ATOM 545 O O . ALA A 1 75 ? 13.692 -2.682 -30.265 1.00 17.84 75 ALA A O 1
ATOM 547 N N . ALA A 1 76 ? 13.233 -3.364 -32.359 1.00 16.91 76 ALA A N 1
ATOM 548 C CA . ALA A 1 76 ? 14.255 -2.506 -32.948 1.00 16.66 76 ALA A CA 1
ATOM 549 C C . ALA A 1 76 ? 13.861 -1.038 -32.954 1.00 14.94 76 ALA A C 1
ATOM 550 O O . ALA A 1 76 ? 14.705 -0.188 -33.244 1.00 15.57 76 ALA A O 1
ATOM 552 N N . HIS A 1 77 ? 12.618 -0.717 -32.646 1.00 13.47 77 HIS A N 1
ATOM 553 C CA . HIS A 1 77 ? 12.162 0.656 -32.756 1.00 12.68 77 HIS A CA 1
ATOM 554 C C . HIS A 1 77 ? 12.274 1.375 -31.417 1.00 13.71 77 HIS A C 1
ATOM 555 O O . HIS A 1 77 ? 12.353 0.757 -30.354 1.00 15.73 77 HIS A O 1
ATOM 562 N N . THR A 1 78 ? 12.297 2.700 -31.485 1.00 12.43 78 THR A N 1
ATOM 563 C CA . THR A 1 78 ? 12.519 3.542 -30.319 1.00 11.36 78 THR A CA 1
ATOM 564 C C . THR A 1 78 ? 11.199 4.116 -29.827 1.00 11.21 78 THR A C 1
ATOM 565 O O . THR A 1 78 ? 10.443 4.696 -30.609 1.00 13.76 78 THR A O 1
ATOM 569 N N . LEU A 1 79 ? 10.917 3.949 -28.537 1.00 9.30 79 LEU A N 1
ATOM 570 C CA . LEU A 1 79 ? 9.765 4.610 -27.929 1.00 8.12 79 LEU A CA 1
ATOM 571 C C . LEU A 1 79 ? 10.206 5.923 -27.297 1.00 9.15 79 LEU A C 1
ATOM 572 O O . LEU A 1 79 ? 11.215 5.969 -26.579 1.00 10.79 79 LEU A O 1
ATOM 577 N N . LEU A 1 80 ? 9.447 6.982 -27.566 1.00 8.71 80 LEU A N 1
ATOM 578 C CA . LEU A 1 80 ? 9.614 8.283 -26.923 1.00 9.07 80 LEU A CA 1
ATOM 579 C C . LEU A 1 80 ? 8.450 8.514 -25.971 1.00 7.62 80 LEU A C 1
ATOM 580 O O . LEU A 1 80 ? 7.292 8.520 -26.399 1.00 9.20 80 LEU A O 1
ATOM 585 N N . GLY A 1 81 ? 8.755 8.731 -24.691 1.00 8.20 81 GLY A N 1
ATOM 586 C CA . GLY A 1 81 ? 7.713 9.000 -23.715 1.00 9.59 81 GLY A CA 1
ATOM 587 C C . GLY A 1 81 ? 7.248 10.437 -23.759 1.00 8.72 81 GLY A C 1
ATOM 588 O O . GLY A 1 81 ? 7.394 11.184 -22.787 1.00 9.08 81 GLY A O 1
ATOM 589 N N . SER A 1 82 ? 6.672 10.837 -24.886 1.00 8.36 82 SER A N 1
ATOM 590 C CA . SER A 1 82 ? 6.303 12.229 -25.081 1.00 7.63 82 SER A CA 1
ATOM 591 C C . SER A 1 82 ? 5.236 12.295 -26.162 1.00 8.56 82 SER A C 1
ATOM 592 O O . SER A 1 82 ? 5.017 11.336 -26.907 1.00 9.07 82 SER A O 1
ATOM 595 N N . VAL A 1 83 ? 4.578 13.449 -26.239 1.00 7.46 83 VAL A N 1
ATOM 596 C CA . VAL A 1 83 ? 3.552 13.735 -27.238 1.00 8.97 83 VAL A CA 1
ATOM 597 C C . VAL A 1 83 ? 4.072 14.855 -28.128 1.00 8.48 83 VAL A C 1
ATOM 598 O O . VAL A 1 83 ? 4.433 15.926 -27.633 1.00 9.77 83 VAL A O 1
ATOM 602 N N . THR A 1 84 ? 4.115 14.628 -29.438 1.00 8.73 84 THR A N 1
ATOM 603 C CA . THR A 1 84 ? 4.585 15.702 -30.308 1.00 7.54 84 THR A CA 1
ATOM 604 C C . THR A 1 84 ? 3.562 16.838 -30.360 1.00 8.72 84 THR A C 1
ATOM 605 O O . THR A 1 84 ? 2.352 16.617 -30.287 1.00 10.25 84 THR A O 1
ATOM 609 N N . ASN A 1 85 ? 4.060 18.075 -30.461 1.00 8.88 85 ASN A N 1
ATOM 610 C CA . ASN A 1 85 ? 3.196 19.230 -30.704 1.00 9.04 85 ASN A CA 1
ATOM 611 C C . ASN A 1 85 ? 3.207 19.651 -32.162 1.00 10.40 85 ASN A C 1
ATOM 612 O O . ASN A 1 85 ? 2.657 20.702 -32.501 1.00 9.99 85 ASN A O 1
ATOM 617 N N . TYR A 1 86 ? 3.815 18.847 -33.027 1.00 12.14 86 TYR A N 1
ATOM 618 C CA . TYR A 1 86 ? 3.855 19.031 -34.473 1.00 13.00 86 TYR A CA 1
ATOM 619 C C . TYR A 1 86 ? 4.667 20.241 -34.913 1.00 14.79 86 TYR A C 1
ATOM 620 O O . TYR A 1 86 ? 4.781 20.467 -36.125 1.00 16.76 86 TYR A O 1
ATOM 629 N N . THR A 1 87 ? 5.258 21.011 -33.994 1.00 14.33 87 THR A N 1
ATOM 630 C CA . THR A 1 87 ? 6.068 22.165 -34.382 1.00 16.40 87 THR A CA 1
ATOM 631 C C . THR A 1 87 ? 7.447 22.106 -33.740 1.00 17.46 87 THR A C 1
ATOM 632 O O . THR A 1 87 ? 7.999 23.123 -33.306 1.00 19.80 87 THR A O 1
ATOM 636 N N . GLY A 1 88 ? 8.029 20.907 -33.689 1.00 14.78 88 GLY A N 1
ATOM 637 C CA . GLY A 1 88 ? 9.396 20.722 -33.258 1.00 16.81 88 GLY A CA 1
ATOM 638 C C . GLY A 1 88 ? 9.571 20.385 -31.796 1.00 16.80 88 GLY A C 1
ATOM 639 O O . GLY A 1 88 ? 10.672 19.998 -31.395 1.00 21.34 88 GLY A O 1
ATOM 640 N N . GLY A 1 89 ? 8.528 20.524 -30.982 1.00 14.35 89 GLY A N 1
ATOM 641 C CA . GLY A 1 89 ? 8.608 20.248 -29.569 1.00 14.64 89 GLY A CA 1
ATOM 642 C C . GLY A 1 89 ? 7.790 19.033 -29.165 1.00 12.63 89 GLY A C 1
ATOM 643 O O . GLY A 1 89 ? 7.194 18.330 -29.977 1.00 11.02 89 GLY A O 1
ATOM 644 N N . SER A 1 90 ? 7.789 18.788 -27.862 1.00 12.47 90 SER A N 1
ATOM 645 C CA . SER A 1 90 ? 7.013 17.679 -27.339 1.00 13.99 90 SER A CA 1
ATOM 646 C C . SER A 1 90 ? 6.672 17.946 -25.881 1.00 14.80 90 SER A C 1
ATOM 647 O O . SER A 1 90 ? 7.314 18.753 -25.201 1.00 16.05 90 SER A O 1
ATOM 650 N N . VAL A 1 91 ? 5.636 17.263 -25.421 1.00 12.98 91 VAL A N 1
ATOM 651 C CA . VAL A 1 91 ? 5.226 17.291 -24.031 1.00 11.29 91 VAL A CA 1
ATOM 652 C C . VAL A 1 91 ? 5.661 15.970 -23.415 1.00 8.61 91 VAL A C 1
ATOM 653 O O . VAL A 1 91 ? 5.211 14.905 -23.849 1.00 9.29 91 VAL A O 1
ATOM 657 N N . ALA A 1 92 ? 6.549 16.026 -22.427 1.00 7.87 92 ALA A N 1
ATOM 658 C CA . ALA A 1 92 ? 7.039 14.803 -21.805 1.00 8.84 92 ALA A CA 1
ATOM 659 C C . ALA A 1 92 ? 5.935 14.163 -20.976 1.00 9.24 92 ALA A C 1
ATOM 660 O O . ALA A 1 92 ? 5.239 14.849 -20.218 1.00 10.88 92 ALA A O 1
ATOM 662 N N . VAL A 1 93 ? 5.778 12.847 -21.107 1.00 7.18 93 VAL A N 1
ATOM 663 C CA . VAL A 1 93 ? 4.791 12.124 -20.309 1.00 6.62 93 VAL A CA 1
ATOM 664 C C . VAL A 1 93 ? 5.340 11.900 -18.903 1.00 7.45 93 VAL A C 1
ATOM 665 O O . VAL A 1 93 ? 6.454 11.390 -18.731 1.00 8.81 93 VAL A O 1
ATOM 669 N N . LYS A 1 94 ? 4.555 12.280 -17.888 1.00 6.91 94 LYS A N 1
ATOM 670 C CA . LYS A 1 94 ? 4.963 12.178 -16.489 1.00 6.50 94 LYS A CA 1
ATOM 671 C C . LYS A 1 94 ? 4.138 11.190 -15.681 1.00 7.93 94 LYS A C 1
ATOM 672 O O . LYS A 1 94 ? 4.571 10.789 -14.595 1.00 9.06 94 LYS A O 1
ATOM 678 N N . GLY A 1 95 ? 2.968 10.804 -16.166 1.00 7.10 95 GLY A N 1
ATOM 679 C CA . GLY A 1 95 ? 2.040 10.029 -15.372 1.00 6.91 95 GLY A CA 1
ATOM 680 C C . GLY A 1 95 ? 0.657 10.113 -15.989 1.00 7.19 95 GLY A C 1
ATOM 681 O O . GLY A 1 95 ? 0.485 10.588 -17.113 1.00 9.49 95 GLY A O 1
ATOM 682 N N . SER A 1 96 ? -0.327 9.639 -15.233 1.00 8.03 96 SER A N 1
ATOM 683 C CA . SER A 1 96 ? -1.687 9.646 -15.753 1.00 7.01 96 SER A CA 1
ATOM 684 C C . SER A 1 96 ? -2.688 10.148 -14.713 1.00 5.76 96 SER A C 1
ATOM 685 O O . SER A 1 96 ? -3.804 9.625 -14.606 1.00 5.75 96 SER A O 1
ATOM 688 N N . THR A 1 97 ? -2.339 11.190 -13.960 1.00 6.11 97 THR A N 1
ATOM 689 C CA . THR A 1 97 ? -3.346 11.818 -13.098 1.00 7.79 97 THR A CA 1
ATOM 690 C C . THR A 1 97 ? -4.468 12.402 -13.953 1.00 6.31 97 THR A C 1
ATOM 691 O O . THR A 1 97 ? -4.234 13.315 -14.756 1.00 5.88 97 THR A O 1
ATOM 695 N N . GLU A 1 98 ? -5.687 11.890 -13.774 1.00 6.87 98 GLU A N 1
ATOM 696 C CA . GLU A 1 98 ? -6.812 12.334 -14.591 1.00 8.98 98 GLU A CA 1
ATOM 697 C C . GLU A 1 98 ? -7.271 13.722 -14.161 1.00 9.17 98 GLU A C 1
ATOM 698 O O . GLU A 1 98 ? -7.555 13.962 -12.983 1.00 9.18 98 GLU A O 1
ATOM 704 N N . ALA A 1 99 ? -7.354 14.629 -15.128 1.00 8.41 99 ALA A N 1
ATOM 705 C CA . ALA A 1 99 ? -7.683 16.024 -14.869 1.00 9.06 99 ALA A CA 1
ATOM 706 C C . ALA A 1 99 ? -9.193 16.229 -14.774 1.00 8.96 99 ALA A C 1
ATOM 707 O O . ALA A 1 99 ? -9.998 15.439 -15.286 1.00 10.23 99 ALA A O 1
ATOM 709 N N . ALA A 1 100 ? -9.568 17.320 -14.118 1.00 9.65 100 ALA A N 1
ATOM 710 C CA . ALA A 1 100 ? -10.958 17.606 -13.801 1.00 11.89 100 ALA A CA 1
ATOM 711 C C . ALA A 1 100 ? -11.657 18.324 -14.948 1.00 11.49 100 ALA A C 1
ATOM 712 O O . ALA A 1 100 ? -11.030 18.836 -15.877 1.00 11.57 100 ALA A O 1
ATOM 714 N N . ILE A 1 101 ? -12.990 18.371 -14.863 1.00 10.61 101 ILE A N 1
ATOM 715 C CA . ILE A 1 101 ? -13.743 19.251 -15.747 1.00 10.86 101 ILE A CA 1
ATOM 716 C C . ILE A 1 101 ? -13.217 20.676 -15.603 1.00 12.21 101 ILE A C 1
ATOM 717 O O . ILE A 1 101 ? -12.916 21.146 -14.495 1.00 12.11 101 ILE A O 1
ATOM 722 N N . GLY A 1 102 ? -13.040 21.345 -16.744 1.00 11.85 102 GLY A N 1
ATOM 723 C CA . GLY A 1 102 ? -12.459 22.667 -16.794 1.00 10.28 102 GLY A CA 1
ATOM 724 C C . GLY A 1 102 ? -10.957 22.705 -16.996 1.00 9.56 102 GLY A C 1
ATOM 725 O O . GLY A 1 102 ? -10.412 23.778 -17.264 1.00 10.16 102 GLY A O 1
ATOM 726 N N . ALA A 1 103 ? -10.273 21.575 -16.890 1.00 8.42 103 ALA A N 1
ATOM 727 C CA . ALA A 1 103 ? -8.823 21.569 -16.998 1.00 9.28 103 ALA A CA 1
ATOM 728 C C . ALA A 1 103 ? -8.375 21.788 -18.438 1.00 10.11 103 ALA A C 1
ATOM 729 O O . ALA A 1 103 ? -9.020 21.345 -19.390 1.00 10.46 103 ALA A O 1
ATOM 731 N N . ALA A 1 104 ? -7.242 22.470 -18.586 1.00 7.90 104 ALA A N 1
ATOM 732 C CA . ALA A 1 104 ? -6.648 22.674 -19.898 1.00 9.20 104 ALA A CA 1
ATOM 733 C C . ALA A 1 104 ? -6.018 21.380 -20.390 1.00 9.00 104 ALA A C 1
ATOM 734 O O . ALA A 1 104 ? -5.272 20.725 -19.656 1.00 11.56 104 ALA A O 1
ATOM 736 N N A VAL A 1 105 ? -6.292 21.020 -21.641 0.55 8.37 105 VAL A N 1
ATOM 737 N N B VAL A 1 105 ? -6.322 21.010 -21.634 0.45 8.27 105 VAL A N 1
ATOM 738 C CA A VAL A 1 105 ? -5.737 19.798 -22.208 0.55 8.97 105 VAL A CA 1
ATOM 739 C CA B VAL A 1 105 ? -5.797 19.791 -22.237 0.45 8.19 105 VAL A CA 1
ATOM 740 C C A VAL A 1 105 ? -5.514 20.012 -23.696 0.55 8.37 105 VAL A C 1
ATOM 741 C C B VAL A 1 105 ? -5.485 20.065 -23.701 0.45 8.01 105 VAL A C 1
ATOM 742 O O A VAL A 1 105 ? -6.251 20.749 -24.356 0.55 9.81 105 VAL A O 1
ATOM 743 O O B VAL A 1 105 ? -6.136 20.887 -24.352 0.45 9.06 105 VAL A O 1
ATOM 750 N N . CYS A 1 106 ? -4.474 19.372 -24.221 1.00 7.90 106 CYS A N 1
ATOM 75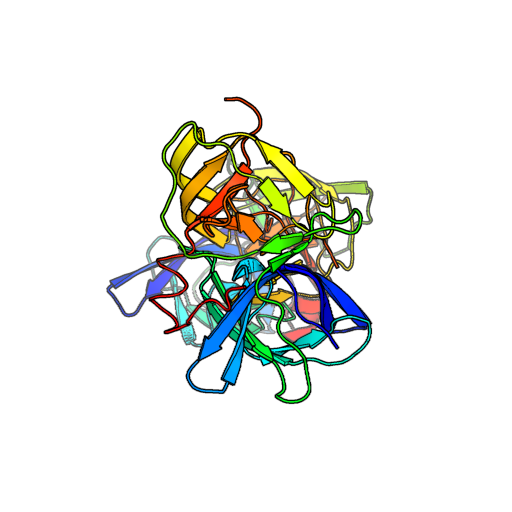1 C CA . CYS A 1 106 ? -4.160 19.428 -25.636 1.00 8.85 106 CYS A CA 1
ATOM 752 C C . CYS A 1 106 ? -4.211 18.020 -26.203 1.00 7.55 106 CYS A C 1
ATOM 753 O O . CYS A 1 106 ? -3.925 17.040 -25.505 1.00 7.77 106 CYS A O 1
ATOM 756 N N . ARG A 1 107 ? -4.609 17.926 -27.466 1.00 7.92 107 ARG A N 1
ATOM 757 C CA . ARG A 1 107 ? -4.598 16.658 -28.169 1.00 9.20 107 ARG A CA 1
ATOM 758 C C . ARG A 1 107 ? -3.754 16.776 -29.425 1.00 7.82 107 ARG A C 1
ATOM 759 O O . ARG A 1 107 ? -3.634 17.850 -30.014 1.00 10.75 107 ARG A O 1
ATOM 767 N N . SER A 1 108 ? -3.154 15.657 -29.815 1.00 7.89 108 SER A N 1
ATOM 768 C CA . SER A 1 108 ? -2.192 15.606 -30.909 1.00 9.34 108 SER A CA 1
ATOM 769 C C . SER A 1 108 ? -2.597 14.501 -31.874 1.00 9.08 108 SER A C 1
ATOM 770 O O . SER A 1 108 ? -2.860 13.373 -31.449 1.00 9.49 108 SER A O 1
ATOM 773 N N . GLY A 1 109 ? -2.669 14.821 -33.164 1.00 7.87 109 GLY A N 1
ATOM 774 C CA . GLY A 1 109 ? -3.000 13.800 -34.145 1.00 8.02 109 GLY A CA 1
ATOM 775 C C . GLY A 1 109 ? -2.702 14.291 -35.544 1.00 9.62 109 GLY A C 1
ATOM 776 O O . GLY A 1 109 ? -2.405 15.466 -35.759 1.00 8.82 109 GLY A O 1
ATOM 777 N N . ARG A 1 110 ? -2.805 13.373 -36.511 1.00 10.44 110 ARG A N 1
ATOM 778 C CA . ARG A 1 110 ? -2.200 13.637 -37.814 1.00 9.12 110 ARG A CA 1
ATOM 779 C C . ARG A 1 110 ? -3.050 14.507 -38.731 1.00 10.20 110 ARG A C 1
ATOM 780 O O . ARG A 1 110 ? -2.546 14.945 -39.779 1.00 11.02 110 ARG A O 1
ATOM 788 N N . THR A 1 111 ? -4.305 14.787 -38.379 1.00 9.67 111 THR A N 1
ATOM 789 C CA . THR A 1 111 ? -5.139 15.605 -39.257 1.00 10.00 111 THR A CA 1
ATOM 790 C C . THR A 1 111 ? -5.142 17.078 -38.864 1.00 11.66 111 THR A C 1
ATOM 791 O O . THR A 1 111 ? -4.937 17.944 -39.726 1.00 12.02 111 THR A O 1
ATOM 795 N N . THR A 1 112 ? -5.355 17.390 -37.584 1.00 10.73 112 THR A N 1
ATOM 796 C CA . THR A 1 112 ? -5.377 18.779 -37.136 1.00 10.57 112 THR A CA 1
ATOM 797 C C . THR A 1 112 ? -4.165 19.141 -36.288 1.00 11.69 112 THR A C 1
ATOM 798 O O . THR A 1 112 ? -4.124 20.247 -35.732 1.00 12.07 112 THR A O 1
ATOM 802 N N . GLN A 1 113 ? -3.193 18.233 -36.163 1.00 11.18 113 GLN A N 1
ATOM 803 C CA . GLN A 1 113 ? -1.949 18.469 -35.442 1.00 10.75 113 GLN A CA 1
ATOM 804 C C . GLN A 1 113 ? -2.242 18.658 -33.958 1.00 10.37 113 GLN A C 1
ATOM 805 O O . GLN A 1 113 ? -2.933 17.830 -33.359 1.00 9.13 113 GLN A O 1
ATOM 811 N N . TYR A 1 114 ? -1.740 19.736 -33.354 1.00 11.51 114 TYR A N 1
ATOM 812 C CA . TYR A 1 114 ? -1.798 19.941 -31.905 1.00 11.10 114 TYR A CA 1
ATOM 813 C C . TYR A 1 114 ? -2.840 21.014 -31.600 1.00 9.76 114 TYR A C 1
ATOM 814 O O . TYR A 1 114 ? -2.656 22.182 -31.964 1.00 12.31 114 TYR A O 1
ATOM 823 N N . LYS A 1 115 ? -3.929 20.629 -30.932 1.00 8.19 115 LYS A N 1
ATOM 824 C CA . LYS A 1 115 ? -5.024 21.554 -30.659 1.00 9.01 115 LYS A CA 1
ATOM 825 C C . LYS A 1 115 ? -5.406 21.490 -29.188 1.00 9.64 115 LYS A C 1
ATOM 826 O O . LYS A 1 115 ? -5.480 20.406 -28.606 1.00 9.51 115 LYS A O 1
ATOM 832 N N . CYS A 1 116 ? -5.662 22.654 -28.591 1.00 10.92 116 CYS A N 1
ATOM 833 C CA . CYS A 1 116 ? -5.839 22.764 -27.149 1.00 8.64 116 CYS A CA 1
ATOM 834 C C . CYS A 1 116 ? -7.230 23.279 -26.788 1.00 9.19 116 CYS A C 1
ATOM 835 O O . CYS A 1 116 ? -7.855 24.027 -27.546 1.00 9.00 116 CYS A O 1
ATOM 838 N N . GLY A 1 117 ? -7.708 22.864 -25.620 1.00 8.36 117 GLY A N 1
ATOM 839 C CA . GLY A 1 117 ? -9.014 23.270 -25.151 1.00 9.27 117 GLY A CA 1
ATOM 840 C C . GLY A 1 117 ? -9.191 22.877 -23.703 1.00 10.31 117 GLY A C 1
ATOM 841 O O . GLY A 1 117 ? -8.216 22.640 -22.990 1.00 11.06 117 GLY A O 1
ATOM 842 N N . THR A 1 118 ? -10.448 22.796 -23.264 1.00 10.08 118 THR A N 1
ATOM 843 C CA . THR A 1 118 ? -10.732 22.418 -21.888 1.00 9.79 118 THR A CA 1
ATOM 844 C C . THR A 1 118 ? -11.772 21.305 -21.842 1.00 9.48 118 THR A C 1
ATOM 845 O O . THR A 1 118 ? -12.587 21.142 -22.758 1.00 7.88 118 THR A O 1
ATOM 849 N N . ILE A 1 119 ? -11.722 20.541 -20.753 1.00 8.52 119 ILE A N 1
ATOM 850 C CA . ILE A 1 119 ? -12.635 19.427 -20.523 1.00 9.51 119 ILE A CA 1
ATOM 851 C C . ILE A 1 119 ? -13.980 19.984 -20.074 1.00 11.70 119 ILE A C 1
ATOM 852 O O . ILE A 1 119 ? -14.041 20.844 -19.188 1.00 13.32 119 ILE A O 1
ATOM 857 N N . THR A 1 120 ? -15.066 19.491 -20.680 1.00 11.24 120 THR A N 1
ATOM 858 C CA . THR A 1 120 ? -16.397 20.027 -20.424 1.00 10.67 120 THR A CA 1
ATOM 859 C C . THR A 1 120 ? -17.390 19.029 -19.849 1.00 10.54 120 THR A C 1
ATOM 860 O O . THR A 1 120 ? -18.416 19.460 -19.307 1.00 11.06 120 THR A O 1
ATOM 864 N N . ALA A 1 121 ? -17.140 17.724 -19.962 1.00 12.10 121 ALA A N 1
ATOM 865 C CA . ALA A 1 121 ? -18.080 16.749 -19.427 1.00 10.60 121 ALA A CA 1
ATOM 866 C C . ALA A 1 121 ? -17.385 15.404 -19.320 1.00 11.66 121 ALA A C 1
ATOM 867 O O . ALA A 1 121 ? -16.396 15.143 -20.009 1.00 13.76 121 ALA A O 1
ATOM 869 N N . LYS A 1 122 ? -17.923 14.539 -18.468 1.00 9.84 122 LYS A N 1
ATOM 870 C CA . LYS A 1 122 ? -17.385 13.194 -18.351 1.00 10.13 122 LYS A CA 1
ATOM 871 C C . LYS A 1 122 ? -18.499 12.161 -18.400 1.00 10.43 122 LYS A C 1
ATOM 872 O O . LYS A 1 122 ? -19.679 12.463 -18.195 1.00 9.41 122 LYS A O 1
ATOM 878 N N . ASN A 1 123 ? -18.086 10.929 -18.690 1.00 10.09 123 ASN A N 1
ATOM 879 C CA . ASN A 1 123 ? -18.973 9.766 -18.731 1.00 11.38 123 ASN A CA 1
ATOM 880 C C . ASN A 1 123 ? -20.089 9.940 -19.763 1.00 12.13 123 ASN A C 1
ATOM 881 O O . ASN A 1 123 ? -21.253 9.613 -19.509 1.00 14.65 123 ASN A O 1
ATOM 886 N N . VAL A 1 124 ? -19.728 10.418 -20.950 1.00 10.12 124 VAL A N 1
ATOM 887 C CA . VAL A 1 124 ? -20.694 10.676 -22.016 1.00 12.32 124 VAL A CA 1
ATOM 888 C C . VAL A 1 124 ? -20.789 9.469 -22.937 1.00 12.71 124 VAL A C 1
ATOM 889 O O . VAL A 1 124 ? -19.784 8.809 -23.233 1.00 10.58 124 VAL A O 1
ATOM 893 N N . THR A 1 125 ? -22.000 9.191 -23.409 1.00 14.53 125 THR A N 1
ATOM 894 C CA . THR A 1 125 ? -22.238 8.153 -24.401 1.00 15.45 125 THR A CA 1
ATOM 895 C C . THR A 1 125 ? -22.374 8.794 -25.776 1.00 14.82 125 THR A C 1
ATOM 896 O O . THR A 1 125 ? -23.113 9.771 -25.938 1.00 16.62 125 THR A O 1
ATOM 900 N N . VAL A 1 126 ? -21.668 8.243 -26.760 1.00 14.56 126 VAL A N 1
ATOM 901 C CA . VAL A 1 126 ? -21.688 8.749 -28.125 1.00 15.44 126 VAL A CA 1
ATOM 902 C C . VAL A 1 126 ? -22.290 7.685 -29.029 1.00 17.32 126 VAL A C 1
ATOM 903 O O . VAL A 1 126 ? -21.957 6.502 -28.918 1.00 18.28 126 VAL A O 1
ATOM 907 N N . ASN A 1 127 ? -23.176 8.116 -29.924 1.00 18.81 127 ASN A N 1
ATOM 908 C CA . ASN A 1 127 ? -23.933 7.233 -30.798 1.00 21.47 127 ASN A CA 1
ATOM 909 C C . ASN A 1 127 ? -23.171 6.995 -32.098 1.00 20.54 127 ASN A C 1
ATOM 910 O O . ASN A 1 127 ? -22.780 7.949 -32.776 1.00 22.37 127 ASN A O 1
ATOM 915 N N . TYR A 1 128 ? -22.974 5.724 -32.454 1.00 19.31 128 TYR A N 1
ATOM 916 C CA . TYR A 1 128 ? -22.286 5.366 -33.690 1.00 21.53 128 TYR A CA 1
ATOM 917 C C . TYR A 1 128 ? -23.199 4.653 -34.681 1.00 22.65 128 TYR A C 1
ATOM 918 O O . TYR A 1 128 ? -22.732 3.840 -35.483 1.00 25.61 128 TYR A O 1
ATOM 927 N N . GLY A 1 129 ? -24.496 4.942 -34.630 1.00 18.99 129 GLY A N 1
ATOM 928 C CA . GLY A 1 129 ? -25.396 4.435 -35.656 1.00 18.14 129 GLY A CA 1
ATOM 929 C C . GLY A 1 129 ? -25.541 2.932 -35.562 1.00 16.45 129 GLY A C 1
ATOM 930 O O . GLY A 1 129 ? -25.786 2.377 -34.484 1.00 18.11 129 GLY A O 1
ATOM 931 N N . THR A 1 130 ? -25.376 2.251 -36.698 1.00 13.85 130 THR A N 1
ATOM 932 C CA . THR A 1 130 ? -25.573 0.806 -36.705 1.00 14.82 130 THR A CA 1
ATOM 933 C C . THR A 1 130 ? -24.562 0.073 -35.837 1.00 14.37 130 THR A C 1
ATOM 934 O O . THR A 1 130 ? -24.852 -1.041 -35.387 1.00 14.69 130 THR A O 1
ATOM 938 N N . LEU A 1 131 ? -23.392 0.673 -35.585 1.00 14.17 131 LEU A N 1
ATOM 939 C CA . LEU A 1 131 ? -22.380 0.046 -34.738 1.00 13.58 131 LEU A CA 1
ATOM 940 C C . LEU A 1 131 ? -22.797 -0.045 -33.273 1.00 15.27 131 LEU A C 1
ATOM 941 O O . LEU A 1 131 ? -22.282 -0.902 -32.545 1.00 15.86 131 LEU A O 1
ATOM 946 N N . GLY A 1 132 ? -23.713 0.809 -32.828 1.00 17.38 132 GLY A N 1
ATOM 947 C CA . GLY A 1 132 ? -24.033 0.891 -31.424 1.00 16.69 132 GLY A CA 1
ATOM 948 C C . GLY A 1 132 ? -23.498 2.178 -30.840 1.00 16.67 132 GLY A C 1
ATOM 949 O O . GLY A 1 132 ? -23.456 3.211 -31.523 1.00 20.08 132 GLY A O 1
ATOM 950 N N . THR A 1 133 ? -23.068 2.128 -29.586 1.00 12.86 133 THR A N 1
ATOM 951 C CA . THR A 1 133 ? -22.643 3.313 -28.859 1.00 12.14 133 THR A CA 1
ATOM 952 C C . THR A 1 133 ? -21.306 3.051 -28.186 1.00 13.08 133 THR A C 1
ATOM 953 O O . THR A 1 133 ? -20.888 1.905 -28.009 1.00 13.87 133 THR A O 1
ATOM 957 N N . VAL A 1 134 ? -20.638 4.137 -27.809 1.00 13.86 134 VAL A N 1
ATOM 958 C CA . VAL A 1 134 ? -19.471 4.103 -26.934 1.00 13.96 134 VAL A CA 1
ATOM 959 C C . VAL A 1 134 ? -19.808 4.923 -25.698 1.00 13.93 134 VAL A C 1
ATOM 960 O O . VAL A 1 134 ? -20.250 6.071 -25.815 1.00 13.87 134 VAL A O 1
ATOM 964 N N . SER A 1 135 ? -19.627 4.331 -24.525 1.00 12.24 135 SER A N 1
ATOM 965 C CA . SER A 1 135 ? -19.955 4.983 -23.266 1.00 14.74 135 SER A CA 1
ATOM 966 C C . SER A 1 135 ? -18.689 5.399 -22.530 1.00 12.47 135 SER A C 1
ATOM 967 O O . SER A 1 135 ? -17.574 5.001 -22.879 1.00 11.91 135 SER A O 1
ATOM 970 N N . GLY A 1 136 ? -18.876 6.233 -21.506 1.00 10.44 136 GLY A N 1
ATOM 971 C CA . GLY A 1 136 ? -17.783 6.586 -20.619 1.00 9.38 136 GLY A CA 1
ATOM 972 C C . GLY A 1 136 ? -16.772 7.567 -21.170 1.00 8.26 136 GLY A C 1
ATOM 973 O O . GLY A 1 136 ? -15.673 7.682 -20.611 1.00 8.81 136 GLY A O 1
ATOM 974 N N . LEU A 1 137 ? -17.100 8.279 -22.247 1.00 7.74 137 LEU A N 1
ATOM 975 C CA . LEU A 1 137 ? -16.127 9.157 -22.880 1.00 9.17 137 LEU A CA 1
ATOM 976 C C . LEU A 1 137 ? -16.083 10.496 -22.163 1.00 10.89 137 LEU A C 1
ATOM 977 O O . LEU A 1 137 ? -17.068 10.941 -21.570 1.00 11.32 137 LEU A O 1
ATOM 982 N N . THR A 1 138 ? -14.925 11.138 -22.217 1.00 8.66 138 THR A N 1
ATOM 983 C CA . THR A 1 138 ? -14.803 12.505 -21.741 1.00 6.63 138 THR A CA 1
ATOM 984 C C . THR A 1 138 ? -14.960 13.453 -22.923 1.00 8.69 138 THR A C 1
ATOM 985 O O . THR A 1 138 ? -14.446 13.187 -24.012 1.00 9.89 138 THR A O 1
ATOM 989 N N . ARG A 1 139 ? -15.680 14.554 -22.702 1.00 8.93 139 ARG A N 1
ATOM 990 C CA . ARG A 1 139 ? -15.917 15.567 -23.722 1.00 9.70 139 ARG A CA 1
ATOM 991 C C . ARG A 1 139 ? -15.043 16.789 -23.458 1.00 11.30 139 ARG A C 1
ATOM 992 O O . ARG A 1 139 ? -14.811 17.165 -22.304 1.00 10.03 139 ARG A O 1
ATOM 1000 N N . ALA A 1 140 ? -14.552 17.401 -24.534 1.00 11.29 140 ALA A N 1
ATOM 1001 C CA . ALA A 1 140 ? -13.793 18.640 -24.444 1.00 10.96 140 ALA A CA 1
ATOM 1002 C C . ALA A 1 140 ? -14.109 19.480 -25.676 1.00 11.29 140 ALA A C 1
ATOM 1003 O O . ALA A 1 140 ? -14.787 19.026 -26.601 1.00 12.95 140 ALA A O 1
ATOM 1005 N N . ASN A 1 141 ? -13.631 20.727 -25.689 1.00 11.07 141 ASN A N 1
ATOM 1006 C CA . ASN A 1 141 ? -13.958 21.612 -26.802 1.00 11.25 141 ASN A CA 1
ATOM 1007 C C . ASN A 1 141 ? -12.784 21.825 -27.757 1.00 13.70 141 ASN A C 1
ATOM 1008 O O . ASN A 1 141 ? -12.818 22.749 -28.575 1.00 16.18 141 ASN A O 1
ATOM 1013 N N . ASN A 1 142 ? -11.759 20.976 -27.686 1.00 13.92 142 ASN A N 1
ATOM 1014 C CA . ASN A 1 142 ? -10.641 21.050 -28.623 1.00 13.31 142 ASN A CA 1
ATOM 1015 C C . ASN A 1 142 ? -11.094 20.850 -30.064 1.00 14.61 142 ASN A C 1
ATOM 1016 O O . ASN A 1 142 ? -12.055 20.129 -30.341 1.00 15.72 142 ASN A O 1
ATOM 1021 N N . CYS A 1 143 ? -10.347 21.457 -30.988 1.00 15.23 143 CYS A N 1
ATOM 1022 C CA . CYS A 1 143 ? -10.504 21.179 -32.410 1.00 18.90 143 CYS A CA 1
ATOM 1023 C C . CYS A 1 143 ? -10.032 19.759 -32.727 1.00 18.60 143 CYS A C 1
ATOM 1024 O O . CYS A 1 143 ? -9.080 19.250 -32.126 1.00 19.69 143 CYS A O 1
ATOM 1027 N N . THR A 1 144 ? -10.725 19.108 -33.663 1.00 17.30 144 THR A N 1
ATOM 1028 C CA . THR A 1 144 ? -10.357 17.766 -34.105 1.00 16.72 144 THR A CA 1
ATOM 1029 C C . THR A 1 144 ? -10.913 17.522 -35.500 1.00 16.56 144 THR A C 1
ATOM 1030 O O . THR A 1 144 ? -11.857 18.185 -35.940 1.00 17.50 144 THR A O 1
ATOM 1034 N N . GLY A 1 145 ? -10.310 16.552 -36.187 1.00 15.24 145 GLY A N 1
ATOM 1035 C CA . GLY A 1 145 ? -10.753 16.147 -37.510 1.00 16.57 145 GLY A CA 1
ATOM 1036 C C . GLY A 1 145 ? -10.542 14.659 -37.692 1.00 18.02 145 GLY A C 1
ATOM 1037 O O . GLY A 1 145 ? -9.833 14.012 -36.916 1.00 16.09 145 GLY A O 1
ATOM 1038 N N . ARG A 1 146 ? -11.176 14.113 -38.730 1.00 20.94 146 ARG A N 1
ATOM 1039 C CA . ARG A 1 146 ? -11.085 12.678 -38.964 1.00 24.71 146 ARG A CA 1
ATOM 1040 C C . ARG A 1 146 ? -9.647 12.282 -39.290 1.00 21.44 146 ARG A C 1
ATOM 1041 O O . ARG A 1 146 ? -8.987 12.902 -40.129 1.00 21.21 146 ARG A O 1
ATOM 1049 N N . GLY A 1 147 ? -9.160 11.249 -38.613 1.00 17.67 147 GLY A N 1
ATOM 1050 C CA . GLY A 1 147 ? -7.769 10.856 -38.668 1.00 15.71 147 GLY A CA 1
ATOM 1051 C C . GLY A 1 147 ? -7.009 11.160 -37.394 1.00 14.16 147 GLY A C 1
ATOM 1052 O O . GLY A 1 147 ? -5.965 10.540 -37.141 1.00 11.65 147 GLY A O 1
ATOM 1053 N N . ASP A 1 148 ? -7.501 12.105 -36.590 1.00 12.11 148 ASP A N 1
ATOM 1054 C CA . ASP A 1 148 ? -6.935 12.348 -35.268 1.00 11.11 148 ASP A CA 1
ATOM 1055 C C . ASP A 1 148 ? -7.202 11.191 -34.328 1.00 10.64 148 ASP A C 1
ATOM 1056 O O . ASP A 1 148 ? -6.552 11.105 -33.277 1.00 9.85 148 ASP A O 1
ATOM 1061 N N A SER A 1 149 ? -8.137 10.310 -34.696 0.48 10.42 149 SER A N 1
ATOM 1062 N N B SER A 1 149 ? -8.147 10.320 -34.682 0.52 9.90 149 SER A N 1
ATOM 1063 C CA A SER A 1 149 ? -8.547 9.179 -33.871 0.48 10.49 149 SER A CA 1
ATOM 1064 C CA B SER A 1 149 ? -8.559 9.175 -33.877 0.52 9.74 149 SER A CA 1
ATOM 1065 C C A SER A 1 149 ? -7.350 8.443 -33.289 0.48 10.00 149 SER A C 1
ATOM 1066 C C B SER A 1 149 ? -7.368 8.420 -33.301 0.52 9.78 149 SER A C 1
ATOM 1067 O O A SER A 1 149 ? -6.356 8.192 -33.977 0.48 10.53 149 SER A O 1
ATOM 1068 O O B SER A 1 149 ? -6.392 8.139 -34.004 0.52 10.61 149 SER A O 1
ATOM 1073 N N . GLY A 1 150 ? -7.457 8.092 -32.008 1.00 8.31 150 GLY A N 1
ATOM 1074 C CA . GLY A 1 150 ? -6.425 7.355 -31.318 1.00 6.66 150 GLY A CA 1
ATOM 1075 C C . GLY A 1 150 ? -5.332 8.211 -30.715 1.00 8.55 150 GLY A C 1
ATOM 1076 O O . GLY A 1 150 ? -4.564 7.716 -29.874 1.00 7.81 150 GLY A O 1
ATOM 1077 N N . GLY A 1 151 ? -5.243 9.482 -31.107 1.00 7.94 151 GLY A N 1
ATOM 1078 C CA . GLY A 1 151 ? -4.131 10.313 -30.694 1.00 6.00 151 GLY A CA 1
ATOM 1079 C C . GLY A 1 151 ? -4.207 10.789 -29.254 1.00 6.68 151 GLY A C 1
ATOM 1080 O O . GLY A 1 151 ? -5.235 10.696 -28.587 1.00 8.17 151 GLY A O 1
ATOM 1081 N N . SER A 1 152 ? -3.078 11.342 -28.807 1.00 6.41 152 SER A N 1
ATOM 1082 C CA . SER A 1 152 ? -2.846 11.633 -27.397 1.00 7.69 152 SER A CA 1
ATOM 1083 C C . SER A 1 152 ? -3.660 12.824 -26.921 1.00 6.93 152 SER A C 1
ATOM 1084 O O . SER A 1 152 ? -3.808 13.815 -27.636 1.00 8.63 152 SER A O 1
ATOM 1087 N N . TRP A 1 153 ? -4.145 12.737 -25.684 1.00 8.74 153 TRP A N 1
ATOM 1088 C CA . TRP A 1 153 ? -4.621 13.883 -24.917 1.00 7.03 153 TRP A CA 1
ATOM 1089 C C . TRP A 1 153 ? -3.748 13.989 -23.679 1.00 7.15 153 TRP A C 1
ATOM 1090 O O . TRP A 1 153 ? -3.570 13.003 -22.961 1.00 7.88 153 TRP A O 1
ATOM 1101 N N . ILE A 1 154 ? -3.197 15.173 -23.426 1.00 6.65 154 ILE A N 1
ATOM 1102 C CA . ILE A 1 154 ? -2.258 15.333 -22.325 1.00 8.35 154 ILE A CA 1
ATOM 1103 C C . ILE A 1 154 ? -2.371 16.755 -21.799 1.00 9.10 154 ILE A C 1
ATOM 1104 O O . ILE A 1 154 ? -2.697 17.681 -22.545 1.00 10.84 154 ILE A O 1
ATOM 1109 N N . THR A 1 155 ? -2.142 16.918 -20.496 1.00 5.21 155 THR A N 1
ATOM 1110 C CA . THR A 1 155 ? -2.001 18.270 -19.966 1.00 6.91 155 THR A CA 1
ATOM 1111 C C . THR A 1 155 ? -0.597 18.787 -20.248 1.00 8.40 155 THR A C 1
ATOM 1112 O O . THR A 1 155 ? 0.352 18.020 -20.455 1.00 9.45 155 THR A O 1
ATOM 1116 N N . ALA A 1 156 ? -0.471 20.115 -20.256 1.00 10.18 156 ALA A N 1
ATOM 1117 C CA . ALA A 1 156 ? 0.834 20.731 -20.481 1.00 9.12 156 ALA A CA 1
ATOM 1118 C C . ALA A 1 156 ? 1.875 20.219 -19.493 1.00 11.27 156 ALA A C 1
ATOM 1119 O O . ALA A 1 156 ? 3.046 20.044 -19.849 1.00 12.95 156 ALA A O 1
ATOM 1121 N N A ALA A 1 157 ? 1.463 19.971 -18.244 0.76 11.13 157 ALA A N 1
ATOM 1122 N N B ALA A 1 157 ? 1.462 19.972 -18.247 0.24 10.94 157 ALA A N 1
ATOM 1123 C CA . ALA A 1 157 ? 2.354 19.456 -17.217 1.00 10.97 157 ALA A CA 1
ATOM 1124 C C . ALA A 1 157 ? 2.685 17.979 -17.397 1.00 10.15 157 ALA A C 1
ATOM 1125 O O . ALA A 1 157 ? 3.441 17.434 -16.581 1.00 12.27 157 ALA A O 1
ATOM 1127 N N . GLY A 1 158 ? 2.145 17.323 -18.418 1.00 8.26 158 GLY A N 1
ATOM 1128 C CA . GLY A 1 158 ? 2.573 15.987 -18.785 1.00 8.67 158 GLY A CA 1
ATOM 1129 C C . GLY A 1 158 ? 1.748 14.834 -18.254 1.00 8.03 158 GLY A C 1
ATOM 1130 O O . GLY A 1 158 ? 2.228 13.692 -18.277 1.00 9.08 158 GLY A O 1
ATOM 1131 N N . GLN A 1 159 ? 0.535 15.077 -17.776 1.00 5.37 159 GLN A N 1
ATOM 1132 C CA . GLN A 1 159 ? -0.298 13.989 -17.285 1.00 7.71 159 GLN A CA 1
ATOM 1133 C C . GLN A 1 159 ? -1.169 13.484 -18.429 1.00 6.86 159 GLN A C 1
ATOM 1134 O O . GLN A 1 159 ? -2.000 14.234 -18.963 1.00 8.05 159 GLN A O 1
ATOM 1140 N N . ALA A 1 160 ? -0.962 12.221 -18.809 1.00 7.77 160 ALA A N 1
ATOM 1141 C CA . ALA A 1 160 ? -1.714 11.603 -19.896 1.00 7.16 160 ALA A CA 1
ATOM 1142 C C . ALA A 1 160 ? -3.189 11.547 -19.546 1.00 7.55 160 ALA A C 1
ATOM 1143 O O . ALA A 1 160 ? -3.559 11.134 -18.443 1.00 8.83 160 ALA A O 1
ATOM 1145 N N . GLN A 1 161 ? -4.038 11.930 -20.495 1.00 6.19 161 GLN A N 1
ATOM 1146 C CA . GLN A 1 161 ? -5.474 11.962 -20.245 1.00 5.25 161 GLN A CA 1
ATOM 1147 C C . GLN A 1 161 ? -6.258 10.928 -21.029 1.00 5.05 161 GLN A C 1
ATOM 1148 O O . GLN A 1 161 ? -7.196 10.341 -20.488 1.00 6.42 161 GLN A O 1
ATOM 1154 N N . GLY A 1 162 ? -5.934 10.701 -22.294 1.00 6.27 162 GLY A N 1
ATOM 1155 C CA . GLY A 1 162 ? -6.792 9.840 -23.077 1.00 8.07 162 GLY A CA 1
ATOM 1156 C C . GLY A 1 162 ? -6.398 9.793 -24.536 1.00 8.42 162 GLY A C 1
ATOM 1157 O O . GLY A 1 162 ? -5.336 10.279 -24.938 1.00 9.42 162 GLY A O 1
ATOM 1158 N N . LEU A 1 163 ? -7.298 9.183 -25.314 1.00 6.78 163 LEU A N 1
ATOM 1159 C CA . LEU A 1 163 ? -7.092 8.829 -26.715 1.00 7.34 163 LEU A CA 1
ATOM 1160 C C . LEU A 1 163 ? -8.286 9.327 -27.513 1.00 6.57 163 LEU A C 1
ATOM 1161 O O . LEU A 1 163 ? -9.430 9.087 -27.123 1.00 8.12 163 LEU A O 1
ATOM 1166 N N . THR A 1 164 ? -8.026 9.997 -28.632 1.00 6.90 164 THR A N 1
ATOM 1167 C CA . THR A 1 164 ? -9.107 10.622 -29.380 1.00 7.94 164 THR A CA 1
ATOM 1168 C C . THR A 1 164 ? -10.101 9.570 -29.851 1.00 8.64 164 THR A C 1
ATOM 1169 O O . THR A 1 164 ? -9.720 8.569 -30.458 1.00 9.75 164 THR A O 1
ATOM 1173 N N . SER A 1 165 ? -11.377 9.784 -29.548 1.00 9.21 165 SER A N 1
ATOM 1174 C CA . SER A 1 165 ? -12.445 8.906 -30.007 1.00 12.19 165 SER A CA 1
ATOM 1175 C C . SER A 1 165 ? -13.283 9.666 -31.024 1.00 14.66 165 SER A C 1
ATOM 1176 O O . SER A 1 165 ? -13.914 10.671 -30.682 1.00 16.90 165 SER A O 1
ATOM 1179 N N . GLY A 1 166 ? -13.294 9.191 -32.262 1.00 17.07 166 GLY A N 1
ATOM 1180 C CA . GLY A 1 166 ? -13.982 9.930 -33.299 1.00 20.66 166 GLY A CA 1
ATOM 1181 C C . GLY A 1 166 ? -14.071 9.170 -34.600 1.00 24.89 166 GLY A C 1
ATOM 1182 O O . GLY A 1 166 ? -13.888 7.953 -34.647 1.00 26.65 166 GLY A O 1
ATOM 1183 N N . GLY A 1 167 ? -14.365 9.911 -35.662 1.00 25.97 167 GLY A N 1
ATOM 1184 C CA . GLY A 1 167 ? -14.565 9.290 -36.952 1.00 27.37 167 GLY A CA 1
ATOM 1185 C C . GLY A 1 167 ? -13.257 8.895 -37.608 1.00 28.62 167 GLY A C 1
ATOM 1186 O O . GLY A 1 167 ? -12.207 9.500 -37.383 1.00 28.91 167 GLY A O 1
ATOM 1187 N N . ASN A 1 168 ? -13.330 7.853 -38.427 1.00 29.35 168 ASN A N 1
ATOM 1188 C CA . ASN A 1 168 ? -12.212 7.442 -39.259 1.00 30.90 168 ASN A CA 1
ATOM 1189 C C . ASN A 1 168 ? -12.228 8.205 -40.577 1.00 32.16 168 ASN A C 1
ATOM 1190 O O . ASN A 1 168 ? -13.267 8.698 -41.028 1.00 32.60 168 ASN A O 1
ATOM 1195 N N . LEU A 1 169 ? -11.056 8.297 -41.192 1.00 32.69 169 LEU A N 1
ATOM 1196 C CA . LEU A 1 169 ? -10.973 8.766 -42.570 1.00 33.77 169 LEU A CA 1
ATOM 1197 C C . LEU A 1 169 ? -11.399 7.648 -43.515 1.00 34.83 169 LEU A C 1
ATOM 1198 O O . LEU A 1 169 ? -10.950 6.507 -43.355 1.00 34.75 169 LEU A O 1
ATOM 1203 N N . PRO A 1 170 ? -12.264 7.923 -44.492 1.00 34.44 170 PRO A N 1
ATOM 1204 C CA . PRO A 1 170 ? -12.571 6.897 -45.493 1.00 33.64 170 PRO A CA 1
ATOM 1205 C C . PRO A 1 170 ? -11.301 6.469 -46.210 1.00 31.80 170 PRO A C 1
ATOM 1206 O O . PRO A 1 170 ? -10.361 7.250 -46.378 1.00 30.03 170 PRO A O 1
ATOM 1210 N N . ALA A 1 171 ? -11.269 5.199 -46.597 1.00 30.05 171 ALA A N 1
ATOM 1211 C CA . ALA A 1 171 ? -10.151 4.659 -47.354 1.00 28.92 171 ALA A CA 1
ATOM 1212 C C . ALA A 1 171 ? -10.669 4.057 -48.652 1.00 29.51 171 ALA A C 1
ATOM 1213 O O . ALA A 1 171 ? -9.883 3.672 -49.509 1.00 31.39 171 ALA A O 1
ATOM 1215 N N . SER A 1 182 ? -19.289 23.729 -22.877 1.00 47.23 182 SER A N 1
ATOM 1216 C CA . SER A 1 182 ? -18.687 24.481 -23.932 1.00 48.82 182 SER A CA 1
ATOM 1217 C C . SER A 1 182 ? -18.840 23.713 -25.200 1.00 48.96 182 SER A C 1
ATOM 1218 O O . SER A 1 182 ? -18.989 22.537 -25.170 1.00 49.93 182 SER A O 1
ATOM 1221 N N . GLN A 1 183 ? -18.668 24.414 -26.302 1.00 47.24 183 GLN A N 1
ATOM 1222 C CA . GLN A 1 183 ? -19.492 24.315 -27.486 1.00 45.27 183 GLN A CA 1
ATOM 1223 C C . GLN A 1 183 ? -19.102 23.432 -28.699 1.00 42.26 183 GLN A C 1
ATOM 1224 O O . GLN A 1 183 ? -19.905 22.715 -29.215 1.00 43.17 183 GLN A O 1
ATOM 1230 N N . ARG A 1 184 ? -17.861 23.424 -29.110 1.00 38.13 184 ARG A N 1
ATOM 1231 C CA . ARG A 1 184 ? -17.363 22.292 -29.948 1.00 35.42 184 ARG A CA 1
ATOM 1232 C C . ARG A 1 184 ? -17.521 21.081 -28.994 1.00 29.98 184 ARG A C 1
ATOM 1233 O O . ARG A 1 184 ? -17.354 21.260 -27.827 1.00 27.50 184 ARG A O 1
ATOM 1241 N N . GLN A 1 185 ? -17.783 19.891 -29.515 1.00 27.69 185 GLN A N 1
ATOM 1242 C CA . GLN A 1 185 ? -17.933 18.669 -28.729 1.00 25.53 185 GLN A CA 1
ATOM 1243 C C . GLN A 1 185 ? -17.031 17.590 -29.320 1.00 22.02 185 GLN A C 1
ATOM 1244 O O . GLN A 1 185 ? -17.353 16.984 -30.347 1.00 24.93 185 GLN A O 1
ATOM 1250 N N . THR A 1 186 ? -15.909 17.360 -28.652 1.00 18.54 186 THR A N 1
ATOM 1251 C CA . THR A 1 186 ? -14.879 16.414 -29.049 1.00 15.63 186 THR A CA 1
ATOM 1252 C C . THR A 1 186 ? -14.713 15.413 -27.915 1.00 13.21 186 THR A C 1
ATOM 1253 O O . THR A 1 186 ? -14.917 15.761 -26.753 1.00 15.48 186 THR A O 1
ATOM 1257 N N . TYR A 1 187 ? -14.367 14.160 -28.232 1.00 11.70 187 TYR A N 1
ATOM 1258 C CA . TYR A 1 187 ? -14.381 13.124 -27.200 1.00 10.84 187 TYR A CA 1
ATOM 1259 C C . TYR A 1 187 ? -13.062 12.372 -27.119 1.00 10.12 187 TYR A C 1
ATOM 1260 O O . TYR A 1 187 ? -12.373 12.184 -28.121 1.00 9.90 187 TYR A O 1
ATOM 1269 N N . PHE A 1 188 ? -12.716 11.924 -25.911 1.00 7.46 188 PHE A N 1
ATOM 1270 C CA . PHE A 1 188 ? -11.590 11.014 -25.790 1.00 8.05 188 PHE A CA 1
ATOM 1271 C C . PHE A 1 188 ? -11.908 9.900 -24.810 1.00 9.06 188 PHE A C 1
ATOM 1272 O O . PHE A 1 188 ? -12.716 10.061 -23.889 1.00 9.18 188 PHE A O 1
ATOM 1280 N N . GLU A 1 189 ? -11.260 8.758 -25.056 1.00 6.55 189 GLU A N 1
ATOM 1281 C CA . GLU A 1 189 ? -11.289 7.593 -24.178 1.00 7.15 189 GLU A CA 1
ATOM 1282 C C . GLU A 1 189 ? -10.276 7.785 -23.053 1.00 6.09 189 GLU A C 1
ATOM 1283 O O . GLU A 1 189 ? -9.112 8.084 -23.316 1.00 8.04 189 GLU A O 1
ATOM 1289 N N . ARG A 1 190 ? -10.714 7.634 -21.797 1.00 7.92 190 ARG A N 1
ATOM 1290 C CA . ARG A 1 190 ? -9.802 7.863 -20.677 1.00 8.36 190 ARG A CA 1
ATOM 1291 C C . ARG A 1 190 ? -8.670 6.848 -20.704 1.00 8.96 190 ARG A C 1
ATOM 1292 O O . ARG A 1 190 ? -8.888 5.660 -20.963 1.00 8.45 190 ARG A O 1
ATOM 1300 N N . ILE A 1 191 ? -7.449 7.319 -20.423 1.00 6.74 191 ILE A N 1
ATOM 1301 C CA . ILE A 1 191 ? -6.277 6.463 -20.592 1.00 7.90 191 ILE A CA 1
ATOM 1302 C C . ILE A 1 191 ? -6.160 5.430 -19.469 1.00 6.76 191 ILE A C 1
ATOM 1303 O O . ILE A 1 191 ? -5.755 4.296 -19.714 1.00 6.42 191 ILE A O 1
ATOM 1308 N N . ASN A 1 192 ? -6.497 5.780 -18.226 1.00 6.82 192 ASN A N 1
ATOM 1309 C CA . ASN A 1 192 ? -6.264 4.830 -17.139 1.00 7.09 192 ASN A CA 1
ATOM 1310 C C . ASN A 1 192 ? -7.020 3.518 -17.309 1.00 6.00 192 ASN A C 1
ATOM 1311 O O . ASN A 1 192 ? -6.412 2.463 -17.063 1.00 9.75 192 ASN A O 1
ATOM 1316 N N . PRO A 1 193 ? -8.291 3.491 -17.715 1.00 7.82 193 PRO A N 1
ATOM 1317 C CA . PRO A 1 193 ? -8.933 2.189 -17.962 1.00 7.34 193 PRO A CA 1
ATOM 1318 C C . PRO A 1 193 ? -8.271 1.396 -19.071 1.00 7.10 193 PRO A C 1
ATOM 1319 O O . PRO A 1 193 ? -8.318 0.160 -19.052 1.00 9.30 193 PRO A O 1
ATOM 1323 N N . VAL A 1 194 ? -7.672 2.071 -20.050 1.00 6.27 194 VAL A N 1
ATOM 1324 C CA . VAL A 1 194 ? -7.019 1.363 -21.147 1.00 5.79 194 VAL A CA 1
ATOM 1325 C C . VAL A 1 194 ? -5.733 0.701 -20.656 1.00 5.28 194 VAL A C 1
ATOM 1326 O O . VAL A 1 194 ? -5.477 -0.487 -20.909 1.00 7.57 194 VAL A O 1
ATOM 1330 N N . LEU A 1 195 ? -4.895 1.468 -19.954 1.00 6.71 195 LEU A N 1
ATOM 1331 C CA . LEU A 1 195 ? -3.685 0.904 -19.374 1.00 8.00 195 LEU A CA 1
ATOM 1332 C C . LEU A 1 195 ? -4.018 -0.279 -18.479 1.00 8.10 195 LEU A C 1
ATOM 1333 O O . LEU A 1 195 ? -3.318 -1.296 -18.493 1.00 8.22 195 LEU A O 1
ATOM 1338 N N . SER A 1 196 ? -5.094 -0.168 -17.709 1.00 7.00 196 SER A N 1
ATOM 1339 C CA A SER A 1 196 ? -5.430 -1.227 -16.762 0.58 8.40 196 SER A CA 1
ATOM 1340 C CA B SER A 1 196 ? -5.433 -1.222 -16.761 0.42 8.11 196 SER A CA 1
ATOM 1341 C C . SER A 1 196 ? -5.929 -2.476 -17.475 1.00 9.23 196 SER A C 1
ATOM 1342 O O . SER A 1 196 ? -5.533 -3.598 -17.128 1.00 11.00 196 SER A O 1
ATOM 1347 N N . GLN A 1 197 ? -6.795 -2.309 -18.473 1.00 7.55 197 GLN A N 1
ATOM 1348 C CA . GLN A 1 197 ? -7.349 -3.474 -19.151 1.00 8.67 197 GLN A CA 1
ATOM 1349 C C . GLN A 1 197 ? -6.253 -4.286 -19.821 1.00 7.64 197 GLN A C 1
ATOM 1350 O O . GLN A 1 197 ? -6.225 -5.523 -19.718 1.00 8.76 197 GLN A O 1
ATOM 1356 N N . TYR A 1 198 ? -5.341 -3.606 -20.515 1.00 7.97 198 TYR A N 1
ATOM 1357 C CA . TYR A 1 198 ? -4.304 -4.266 -21.293 1.00 8.13 198 TYR A CA 1
ATOM 1358 C C . TYR A 1 198 ? -3.014 -4.513 -20.512 1.00 9.44 198 TYR A C 1
ATOM 1359 O O . TYR A 1 198 ? -2.118 -5.196 -21.026 1.00 12.00 198 TYR A O 1
ATOM 1368 N N . GLY A 1 199 ? -2.903 -4.003 -19.290 1.00 7.55 199 GLY A N 1
ATOM 1369 C CA . GLY A 1 199 ? -1.713 -4.194 -18.479 1.00 9.61 199 GLY A CA 1
ATOM 1370 C C . GLY A 1 199 ? -0.506 -3.467 -19.030 1.00 10.23 199 GLY A C 1
ATOM 1371 O O . GLY A 1 199 ? 0.574 -4.055 -19.177 1.00 10.56 199 GLY A O 1
ATOM 1372 N N . LEU A 1 200 ? -0.672 -2.187 -19.346 1.00 8.73 200 LEU A N 1
ATOM 1373 C CA . LEU A 1 200 ? 0.355 -1.416 -20.028 1.00 7.05 200 LEU A CA 1
ATOM 1374 C C . LEU A 1 200 ? 0.910 -0.345 -19.102 1.00 8.04 200 LEU A C 1
ATOM 1375 O O . LEU A 1 200 ? 0.161 0.276 -18.346 1.00 10.37 200 LEU A O 1
ATOM 1380 N N . ALA A 1 201 ? 2.216 -0.110 -19.192 1.00 7.84 201 ALA A N 1
ATOM 1381 C CA . ALA A 1 201 ? 2.882 0.965 -18.470 1.00 6.71 201 ALA A CA 1
ATOM 1382 C C . ALA A 1 201 ? 3.258 2.072 -19.447 1.00 7.61 201 ALA A C 1
ATOM 1383 O O . ALA A 1 201 ? 3.928 1.807 -20.446 1.00 8.19 201 ALA A O 1
ATOM 1385 N N . LEU A 1 202 ? 2.835 3.305 -19.154 1.00 6.77 202 LEU A N 1
ATOM 1386 C CA . LEU A 1 202 ? 3.246 4.449 -19.962 1.00 6.17 202 LEU A CA 1
ATOM 1387 C C . LEU A 1 202 ? 4.762 4.575 -19.967 1.00 7.72 202 LEU A C 1
ATOM 1388 O O . LEU A 1 202 ? 5.415 4.377 -18.939 1.00 10.60 202 LEU A O 1
ATOM 1393 N N . VAL A 1 203 ? 5.325 4.894 -21.136 1.00 8.07 203 VAL A N 1
ATOM 1394 C CA . VAL A 1 203 ? 6.704 5.365 -21.218 1.00 8.79 203 VAL A CA 1
ATOM 1395 C C . VAL A 1 203 ? 6.720 6.824 -20.790 1.00 9.16 203 VAL A C 1
ATOM 1396 O O . VAL A 1 203 ? 5.914 7.625 -21.272 1.00 10.66 203 VAL A O 1
ATOM 1400 N N . THR A 1 204 ? 7.616 7.173 -19.876 1.00 7.86 204 THR A N 1
ATOM 1401 C CA . THR A 1 204 ? 7.715 8.533 -19.361 1.00 7.86 204 THR A CA 1
ATOM 1402 C C . THR A 1 204 ? 9.080 9.121 -19.706 1.00 8.67 204 THR A C 1
ATOM 1403 O O . THR A 1 204 ? 10.008 8.410 -20.103 1.00 10.63 204 THR A O 1
ATOM 1407 N N . SER A 1 205 ? 9.193 10.438 -19.550 1.00 8.05 205 SER A N 1
ATOM 1408 C CA . SER A 1 205 ? 10.443 11.133 -19.830 1.00 8.92 205 SER A CA 1
ATOM 1409 C C . SER A 1 205 ? 10.478 12.462 -19.095 1.00 12.04 205 SER A C 1
ATOM 1410 O O . SER A 1 205 ? 9.519 12.795 -18.401 1.00 13.19 205 SER A O 1
ATOM 1414 N N . ALA B 1 1 ? -45.571 -16.729 -42.399 1.00 11.80 1 ALA B N 1
ATOM 1415 C CA . ALA B 1 1 ? -45.202 -15.322 -42.293 1.00 11.68 1 ALA B CA 1
ATOM 1416 C C . ALA B 1 1 ? -44.865 -14.751 -43.659 1.00 12.93 1 ALA B C 1
ATOM 1417 O O . ALA B 1 1 ? -44.698 -15.492 -44.636 1.00 14.45 1 ALA B O 1
ATOM 1419 N N . THR B 1 2 ? -44.753 -13.429 -43.721 1.00 13.03 2 THR B N 1
ATOM 1420 C CA . THR B 1 2 ? -44.500 -12.718 -44.965 1.00 13.31 2 THR B CA 1
ATOM 1421 C C . THR B 1 2 ? -43.152 -12.020 -44.888 1.00 12.16 2 THR B C 1
ATOM 1422 O O . THR B 1 2 ? -42.886 -11.284 -43.931 1.00 11.72 2 THR B O 1
ATOM 1426 N N . VAL B 1 3 ? -42.315 -12.248 -45.900 1.00 9.78 3 VAL B N 1
ATOM 1427 C CA . VAL B 1 3 ? -40.965 -11.700 -45.976 1.00 9.60 3 VAL B CA 1
ATOM 1428 C C . VAL B 1 3 ? -40.961 -10.595 -47.021 1.00 10.07 3 VAL B C 1
ATOM 1429 O O . VAL B 1 3 ? -41.220 -10.847 -48.201 1.00 12.17 3 VAL B O 1
ATOM 1433 N N . GLN B 1 4 ? -40.631 -9.379 -46.595 1.00 8.39 4 GLN B N 1
ATOM 1434 C CA . GLN B 1 4 ? -40.673 -8.211 -47.463 1.00 9.68 4 GLN B CA 1
ATOM 1435 C C . GLN B 1 4 ? -39.433 -7.373 -47.187 1.00 9.53 4 GLN B C 1
ATOM 1436 O O . GLN B 1 4 ? -38.943 -7.341 -46.060 1.00 10.13 4 GLN B O 1
ATOM 1442 N N . GLY B 1 5 ? -38.924 -6.691 -48.211 1.00 8.15 5 GLY B N 1
ATOM 1443 C CA . GLY B 1 5 ? -37.745 -5.863 -48.003 1.00 8.18 5 GLY B CA 1
ATOM 1444 C C . GLY B 1 5 ? -38.014 -4.779 -46.970 1.00 10.59 5 GLY B C 1
ATOM 1445 O O . GLY B 1 5 ? -39.086 -4.170 -46.949 1.00 9.99 5 GLY B O 1
ATOM 1446 N N . GLY B 1 6 ? -37.039 -4.574 -46.075 1.00 10.50 6 GLY B N 1
ATOM 1447 C CA . GLY B 1 6 ? -37.047 -3.470 -45.131 1.00 11.39 6 GLY B CA 1
ATOM 1448 C C . GLY B 1 6 ? -37.638 -3.773 -43.769 1.00 11.41 6 GLY B C 1
ATOM 1449 O O . GLY B 1 6 ? -37.459 -2.967 -42.844 1.00 10.22 6 GLY B O 1
ATOM 1450 N N . ILE B 1 7 ? -38.331 -4.903 -43.613 1.00 10.26 7 ILE B N 1
ATOM 1451 C CA . ILE B 1 7 ? -39.015 -5.209 -42.362 1.00 8.76 7 ILE B CA 1
ATOM 1452 C C . ILE B 1 7 ? -38.025 -5.771 -41.346 1.00 10.00 7 ILE B C 1
ATOM 1453 O O . ILE B 1 7 ? -36.948 -6.265 -41.685 1.00 10.76 7 ILE B O 1
ATOM 1458 N N . GLU B 1 8 ? -38.415 -5.693 -40.078 1.00 8.24 8 GLU B N 1
ATOM 1459 C CA . GLU B 1 8 ? -37.607 -6.225 -38.995 1.00 9.85 8 GLU B CA 1
ATOM 1460 C C . GLU B 1 8 ? -37.516 -7.746 -39.062 1.00 10.41 8 GLU B C 1
ATOM 1461 O O . GLU B 1 8 ? -38.472 -8.426 -39.440 1.00 10.87 8 GLU B O 1
ATOM 1467 N N . TYR B 1 9 ? -36.358 -8.287 -38.692 1.00 10.63 9 TYR B N 1
ATOM 1468 C CA . TYR B 1 9 ? -36.290 -9.674 -38.269 1.00 9.60 9 TYR B CA 1
ATOM 1469 C C . TYR B 1 9 ? -35.499 -9.735 -36.974 1.00 11.55 9 TYR B C 1
ATOM 1470 O O . TYR B 1 9 ? -34.692 -8.847 -36.666 1.00 11.43 9 TYR B O 1
ATOM 1479 N N . ARG B 1 10 ? -35.778 -10.783 -36.203 1.00 11.88 10 ARG B N 1
ATOM 1480 C CA . ARG B 1 10 ? -35.221 -10.974 -34.875 1.00 14.07 10 ARG B CA 1
ATOM 1481 C C . ARG B 1 10 ? -34.327 -12.205 -34.863 1.00 14.49 10 ARG B C 1
ATOM 1482 O O . ARG B 1 10 ? -34.602 -13.192 -35.555 1.00 13.06 10 ARG B O 1
ATOM 1490 N N . MET B 1 11 ? -33.260 -12.128 -34.069 1.00 12.51 11 MET B N 1
ATOM 1491 C CA . MET B 1 11 ? -32.279 -13.203 -33.917 1.00 12.47 11 MET B CA 1
ATOM 1492 C C . MET B 1 11 ? -32.137 -13.569 -32.446 1.00 16.00 11 MET B C 1
ATOM 1493 O O . MET B 1 11 ? -31.487 -12.834 -31.679 1.00 17.44 11 MET B O 1
ATOM 1498 N N . PRO B 1 12 ? -32.725 -14.681 -32.007 1.00 16.54 12 PRO B N 1
ATOM 1499 C CA . PRO B 1 12 ? -32.547 -15.114 -30.616 1.00 17.76 12 PRO B CA 1
ATOM 1500 C C . PRO B 1 12 ? -31.120 -15.569 -30.369 1.00 19.91 12 PRO B C 1
ATOM 1501 O O . PRO B 1 12 ? -30.557 -16.354 -31.136 1.00 19.66 12 PRO B O 1
ATOM 1505 N N . LEU B 1 13 ? -30.554 -15.089 -29.270 1.00 23.46 13 LEU B N 1
ATOM 1506 C CA . LEU B 1 13 ? -29.157 -15.307 -28.964 1.00 28.34 13 LEU B CA 1
ATOM 1507 C C . LEU B 1 13 ? -28.950 -16.212 -27.764 1.00 35.52 13 LEU B C 1
ATOM 1508 O O . LEU B 1 13 ? -29.832 -16.372 -26.910 1.00 33.79 13 LEU B O 1
ATOM 1513 N N . PRO B 1 14 ? -27.765 -16.852 -27.717 1.00 42.78 14 PRO B N 1
ATOM 1514 C CA . PRO B 1 14 ? -27.302 -17.581 -26.513 1.00 45.88 14 PRO B CA 1
ATOM 1515 C C . PRO B 1 14 ? -27.856 -17.103 -25.183 1.00 48.27 14 PRO B C 1
ATOM 1516 O O . PRO B 1 14 ? -28.640 -17.823 -24.546 1.00 49.56 14 PRO B O 1
ATOM 1520 N N . ASP B 1 15 ? -27.461 -15.906 -24.751 1.00 49.63 15 ASP B N 1
ATOM 1521 C CA . ASP B 1 15 ? -27.673 -15.386 -23.404 1.00 51.12 15 ASP B CA 1
ATOM 1522 C C . ASP B 1 15 ? -29.131 -15.081 -23.072 1.00 49.68 15 ASP B C 1
ATOM 1523 O O . ASP B 1 15 ? -29.420 -14.703 -21.929 1.00 50.93 15 ASP B O 1
ATOM 1528 N N . GLY B 1 16 ? -30.053 -15.238 -24.022 1.00 46.49 16 GLY B N 1
ATOM 1529 C CA . GLY B 1 16 ? -31.433 -14.817 -23.856 1.00 43.48 16 GLY B CA 1
ATOM 1530 C C . GLY B 1 16 ? -31.755 -13.491 -24.515 1.00 41.05 16 GLY B C 1
ATOM 1531 O O . GLY B 1 16 ? -32.932 -13.111 -24.572 1.00 39.77 16 GLY B O 1
ATOM 1532 N N . ARG B 1 17 ? -30.751 -12.773 -25.009 1.00 39.04 17 ARG B N 1
ATOM 1533 C CA . ARG B 1 17 ? -31.005 -11.518 -25.688 1.00 36.61 17 ARG B CA 1
ATOM 1534 C C . ARG B 1 17 ? -31.522 -11.773 -27.101 1.00 28.96 17 ARG B C 1
ATOM 1535 O O . ARG B 1 17 ? -31.631 -12.912 -27.561 1.00 27.71 17 ARG B O 1
ATOM 1543 N N . VAL B 1 18 ? -31.857 -10.688 -27.789 1.00 23.09 18 VAL B N 1
ATOM 1544 C CA . VAL B 1 18 ? -32.391 -10.746 -29.144 1.00 20.90 18 VAL B CA 1
ATOM 1545 C C . VAL B 1 18 ? -31.683 -9.684 -29.969 1.00 19.33 18 VAL B C 1
ATOM 1546 O O . VAL B 1 18 ? -31.598 -8.524 -29.548 1.00 20.96 18 VAL B O 1
ATOM 1550 N N . GLY B 1 19 ? -31.156 -10.077 -31.121 1.00 15.13 19 GLY B N 1
ATOM 1551 C CA . GLY B 1 19 ? -30.581 -9.121 -32.040 1.00 13.96 19 GLY B CA 1
ATOM 1552 C C . GLY B 1 19 ? -31.601 -8.689 -33.078 1.00 13.64 19 GLY B C 1
ATOM 1553 O O . GLY B 1 19 ? -32.503 -9.439 -33.433 1.00 13.46 19 GLY B O 1
ATOM 1554 N N . LEU B 1 20 ? -31.456 -7.459 -33.562 1.00 14.53 20 LEU B N 1
ATOM 1555 C CA . LEU B 1 20 ? -32.364 -6.904 -34.555 1.00 12.32 20 LEU B CA 1
ATOM 1556 C C . LEU B 1 20 ? -31.598 -6.520 -35.811 1.00 12.50 20 LEU B C 1
ATOM 1557 O O . LEU B 1 20 ? -30.515 -5.935 -35.735 1.00 13.14 20 LEU B O 1
ATOM 1562 N N . CYS B 1 21 ? -32.170 -6.852 -36.964 1.00 10.80 21 CYS B N 1
ATOM 1563 C CA . CYS B 1 21 ? -31.672 -6.370 -38.244 1.00 10.90 21 CYS B CA 1
ATOM 1564 C C . CYS B 1 21 ? -32.865 -6.239 -39.187 1.00 11.31 21 CYS B C 1
ATOM 1565 O O . CYS B 1 21 ? -34.013 -6.480 -38.798 1.00 11.71 21 CYS B O 1
ATOM 1568 N N . SER B 1 22 ? -32.600 -5.843 -40.432 1.00 10.33 22 SER B N 1
ATOM 1569 C CA . SER B 1 22 ? -33.662 -5.602 -41.399 1.00 8.29 22 SER B CA 1
ATOM 1570 C C . SER B 1 22 ? -33.484 -6.467 -42.644 1.00 8.30 22 SER B C 1
ATOM 1571 O O . SER B 1 22 ? -32.357 -6.698 -43.103 1.00 8.82 22 SER B O 1
ATOM 1574 N N . VAL B 1 23 ? -34.607 -6.940 -43.193 1.00 8.23 23 VAL B N 1
ATOM 1575 C CA . VAL B 1 23 ? -34.575 -7.710 -44.437 1.00 7.40 23 VAL B CA 1
ATOM 1576 C C . VAL B 1 23 ? -34.111 -6.816 -45.578 1.00 8.10 23 VAL B C 1
ATOM 1577 O O . VAL B 1 23 ? -34.584 -5.684 -45.740 1.00 8.87 23 VAL B O 1
ATOM 1581 N N . GLY B 1 24 ? -33.180 -7.321 -46.381 1.00 8.11 24 GLY B N 1
ATOM 1582 C CA . GLY B 1 24 ? -32.782 -6.612 -47.586 1.00 7.35 24 GLY B CA 1
ATOM 1583 C C . GLY B 1 24 ? -33.706 -6.885 -48.757 1.00 8.55 24 GLY B C 1
ATOM 1584 O O . GLY B 1 24 ? -34.586 -6.070 -49.075 1.00 9.32 24 GLY B O 1
ATOM 1585 N N . PHE B 1 25 ? -33.520 -8.036 -49.412 1.00 8.59 25 PHE B N 1
ATOM 1586 C CA . PHE B 1 25 ? -34.359 -8.405 -50.552 1.00 8.83 25 PHE B CA 1
ATOM 1587 C C . PHE B 1 25 ? -34.726 -9.880 -50.497 1.00 8.34 25 PHE B C 1
ATOM 1588 O O . PHE B 1 25 ? -33.829 -10.741 -50.391 1.00 8.16 25 PHE B O 1
ATOM 1596 N N . PRO B 1 26 ? -36.013 -10.199 -50.564 1.00 8.80 26 PRO B N 1
ATOM 1597 C CA . PRO B 1 26 ? -36.408 -11.591 -50.784 1.00 8.22 26 PRO B CA 1
ATOM 1598 C C . PRO B 1 26 ? -35.783 -12.101 -52.074 1.00 7.40 26 PRO B C 1
ATOM 1599 O O . PRO B 1 26 ? -35.643 -11.365 -53.051 1.00 7.12 26 PRO B O 1
ATOM 1603 N N . VAL B 1 27 ? -35.360 -13.365 -52.053 1.00 6.53 27 VAL B N 1
ATOM 1604 C CA . VAL B 1 27 ? -34.671 -13.979 -53.177 1.00 7.48 27 VAL B CA 1
ATOM 1605 C C . VAL B 1 27 ? -35.115 -15.425 -53.278 1.00 8.24 27 VAL B C 1
ATOM 1606 O O . VAL B 1 27 ? -35.678 -15.990 -52.343 1.00 7.51 27 VAL B O 1
ATOM 1610 N N . THR B 1 28 ? -34.849 -16.025 -54.436 1.00 8.97 28 THR B N 1
ATOM 1611 C CA . THR B 1 28 ? -34.911 -17.471 -54.569 1.00 7.79 28 THR B CA 1
ATOM 1612 C C . THR B 1 28 ? -33.554 -18.008 -55.011 1.00 9.83 28 THR B C 1
ATOM 1613 O O . THR B 1 28 ? -32.749 -17.300 -55.628 1.00 10.56 28 THR B O 1
ATOM 1617 N N . LYS B 1 29 ? -33.298 -19.270 -54.668 1.00 9.07 29 LYS B N 1
ATOM 1618 C CA . LYS B 1 29 ? -32.191 -20.040 -55.226 1.00 8.77 29 LYS B CA 1
ATOM 1619 C C . LYS B 1 29 ? -32.808 -21.301 -55.810 1.00 8.24 29 LYS B C 1
ATOM 1620 O O . LYS B 1 29 ? -32.879 -22.333 -55.138 1.00 8.99 29 LYS B O 1
ATOM 1626 N N . GLY B 1 30 ? -33.259 -21.216 -57.056 1.00 8.47 30 GLY B N 1
ATOM 1627 C CA . GLY B 1 30 ? -34.091 -22.291 -57.571 1.00 10.49 30 GLY B CA 1
ATOM 1628 C C . GLY B 1 30 ? -35.372 -22.345 -56.759 1.00 10.37 30 GLY B C 1
ATOM 1629 O O . GLY B 1 30 ? -36.037 -21.325 -56.541 1.00 11.33 30 GLY B O 1
ATOM 1630 N N . THR B 1 31 ? -35.727 -23.534 -56.275 1.00 11.66 31 THR B N 1
ATOM 1631 C CA . THR B 1 31 ? -36.930 -23.658 -55.457 1.00 10.51 31 THR B CA 1
ATOM 1632 C C . THR B 1 31 ? -36.728 -23.222 -54.010 1.00 10.38 31 THR B C 1
ATOM 1633 O O . THR B 1 31 ? -37.702 -23.214 -53.247 1.00 13.01 31 THR B O 1
ATOM 1637 N N . ILE B 1 32 ? -35.511 -22.867 -53.607 1.00 6.21 32 ILE B N 1
ATOM 1638 C CA . ILE B 1 32 ? -35.263 -22.427 -52.237 1.00 7.07 32 ILE B CA 1
ATOM 1639 C C . ILE B 1 32 ? -35.663 -20.966 -52.094 1.00 8.71 32 ILE B C 1
ATOM 1640 O O . ILE B 1 32 ? -35.353 -20.137 -52.957 1.00 10.27 32 ILE B O 1
ATOM 1645 N N . LYS B 1 33 ? -36.349 -20.645 -50.996 1.00 9.53 33 LYS B N 1
ATOM 1646 C CA . LYS B 1 33 ? -36.724 -19.276 -50.659 1.00 9.03 33 LYS B CA 1
ATOM 1647 C C . LYS B 1 33 ? -35.712 -18.683 -49.683 1.00 8.04 33 LYS B C 1
ATOM 1648 O O . LYS B 1 33 ? -35.076 -19.406 -48.911 1.00 8.77 33 LYS B O 1
ATOM 1654 N N . GLY B 1 34 ? -35.558 -17.364 -49.729 1.00 7.84 34 GLY B N 1
ATOM 1655 C CA . GLY B 1 34 ? -34.661 -16.726 -48.787 1.00 9.39 34 GLY B CA 1
ATOM 1656 C C . GLY B 1 34 ? -34.716 -15.216 -48.860 1.00 9.10 34 GLY B C 1
ATOM 1657 O O . GLY B 1 34 ? -35.562 -14.637 -49.540 1.00 10.11 34 GLY B O 1
ATOM 1658 N N . PHE B 1 35 ? -33.815 -14.576 -48.108 1.00 9.42 35 PHE B N 1
ATOM 1659 C CA . PHE B 1 35 ? -33.621 -13.143 -48.263 1.00 9.20 35 PHE B CA 1
ATOM 1660 C C . PHE B 1 35 ? -32.157 -12.800 -48.017 1.00 8.17 35 PHE B C 1
ATOM 1661 O O . PHE B 1 35 ? -31.458 -13.479 -47.259 1.00 9.12 35 PHE B O 1
ATOM 1669 N N . ALA B 1 36 ? -31.693 -11.756 -48.701 1.00 8.10 36 ALA B N 1
ATOM 1670 C CA . ALA B 1 36 ? -30.348 -11.225 -48.511 1.00 6.70 36 ALA B CA 1
ATOM 1671 C C . ALA B 1 36 ? -30.353 -10.157 -47.418 1.00 6.61 36 ALA B C 1
ATOM 1672 O O . ALA B 1 36 ? -31.312 -9.397 -47.279 1.00 7.93 36 ALA B O 1
ATOM 1674 N N . THR B 1 37 ? -29.256 -10.079 -46.670 1.00 5.44 37 THR B N 1
ATOM 1675 C CA . THR B 1 37 ? -29.143 -9.124 -45.573 1.00 8.00 37 THR B CA 1
ATOM 1676 C C . THR B 1 37 ? -27.655 -8.872 -45.347 1.00 8.72 37 THR B C 1
ATOM 1677 O O . THR B 1 37 ? -26.817 -9.264 -46.171 1.00 7.74 37 THR B O 1
ATOM 1681 N N . ALA B 1 38 ? -27.319 -8.193 -44.241 1.00 9.31 38 ALA B N 1
ATOM 1682 C CA . ALA B 1 38 ? -25.930 -7.879 -43.924 1.00 7.88 38 ALA B CA 1
ATOM 1683 C C . ALA B 1 38 ? -25.270 -9.030 -43.184 1.00 8.06 38 ALA B C 1
ATOM 1684 O O . ALA B 1 38 ? -25.881 -9.674 -42.320 1.00 10.60 38 ALA B O 1
ATOM 1686 N N . GLY B 1 39 ? -24.002 -9.276 -43.517 1.00 6.15 39 GLY B N 1
ATOM 1687 C CA . GLY B 1 39 ? -23.281 -10.346 -42.855 1.00 6.96 39 GLY B CA 1
ATOM 1688 C C . GLY B 1 39 ? -22.911 -10.031 -41.422 1.00 7.33 39 GLY B C 1
ATOM 1689 O O . GLY B 1 39 ? -22.747 -10.945 -40.610 1.00 7.69 39 GLY B O 1
ATOM 1690 N N . HIS B 1 40 ? -22.783 -8.748 -41.078 1.00 5.36 40 HIS B N 1
ATOM 1691 C CA . HIS B 1 40 ? -22.448 -8.465 -39.682 1.00 7.08 40 HIS B CA 1
ATOM 1692 C C . HIS B 1 40 ? -23.629 -8.698 -38.748 1.00 8.61 40 HIS B C 1
ATOM 1693 O O . HIS B 1 40 ? -23.449 -8.639 -37.526 1.00 10.69 40 HIS B O 1
ATOM 1700 N N . CYS B 1 41 ? -24.825 -8.969 -39.284 1.00 9.71 41 CYS B N 1
ATOM 1701 C CA . CYS B 1 41 ? -25.962 -9.265 -38.420 1.00 11.78 41 CYS B CA 1
ATOM 1702 C C . CYS B 1 41 ? -25.785 -10.598 -37.699 1.00 11.42 41 CYS B C 1
ATOM 1703 O O . CYS B 1 41 ? -26.106 -10.713 -36.508 1.00 12.11 41 CYS B O 1
ATOM 1706 N N . ALA B 1 42 ? -25.269 -11.612 -38.388 1.00 10.80 42 ALA B N 1
ATOM 1707 C CA . ALA B 1 42 ? -25.120 -12.925 -37.771 1.00 11.26 42 ALA B CA 1
ATOM 1708 C C . ALA B 1 42 ? -24.273 -13.808 -38.675 1.00 11.52 42 ALA B C 1
ATOM 1709 O O . ALA B 1 42 ? -24.143 -13.548 -39.875 1.00 13.53 42 ALA B O 1
ATOM 1711 N N . LYS B 1 43 ? -23.723 -14.870 -38.086 1.00 11.10 43 LYS B N 1
ATOM 1712 C CA . LYS B 1 43 ? -23.029 -15.907 -38.831 1.00 11.78 43 LYS B CA 1
ATOM 1713 C C . LYS B 1 43 ? -23.999 -17.011 -39.237 1.00 11.14 43 LYS B C 1
ATOM 1714 O O . LYS B 1 43 ? -25.119 -17.109 -38.730 1.00 11.92 43 LYS B O 1
ATOM 1720 N N . ALA B 1 44 ? -23.540 -17.862 -40.160 1.00 10.99 44 ALA B N 1
ATOM 1721 C CA . ALA B 1 44 ? -24.323 -19.011 -40.587 1.00 12.73 44 ALA B CA 1
ATOM 1722 C C . ALA B 1 44 ? -24.809 -19.810 -39.383 1.00 15.25 44 ALA B C 1
ATOM 1723 O O . ALA B 1 44 ? -24.078 -20.009 -38.411 1.00 16.27 44 ALA B O 1
ATOM 1725 N N . GLY B 1 45 ? -26.055 -20.264 -39.450 1.00 14.65 45 GLY B N 1
ATOM 1726 C CA . GLY B 1 45 ? -26.638 -21.069 -38.408 1.00 14.25 45 GLY B CA 1
ATOM 1727 C C . GLY B 1 45 ? -27.568 -20.322 -37.477 1.00 13.40 45 GLY B C 1
ATOM 1728 O O . GLY B 1 45 ? -28.347 -20.963 -36.759 1.00 13.58 45 GLY B O 1
ATOM 1729 N N . GLN B 1 46 ? -27.507 -18.992 -37.470 1.00 12.37 46 GLN B N 1
ATOM 1730 C CA . GLN B 1 46 ? -28.360 -18.195 -36.598 1.00 10.07 46 GLN B CA 1
ATOM 1731 C C . GLN B 1 46 ? -29.814 -18.273 -37.047 1.00 10.69 46 GLN B C 1
ATOM 1732 O O . GLN B 1 46 ? -30.125 -18.038 -38.217 1.00 10.79 46 GLN B O 1
ATOM 1738 N N . SER B 1 47 ? -30.707 -18.598 -36.116 1.00 10.27 47 SER B N 1
ATOM 1739 C CA . SER B 1 47 ? -32.122 -18.651 -36.444 1.00 10.52 47 SER B CA 1
ATOM 1740 C C . SER B 1 47 ? -32.689 -17.243 -36.581 1.00 10.25 47 SER B C 1
ATOM 1741 O O . SER B 1 47 ? -32.173 -16.273 -36.012 1.00 11.34 47 SER B O 1
ATOM 1744 N N . VAL B 1 48 ? -33.763 -17.139 -37.354 1.00 7.33 48 VAL B N 1
ATOM 1745 C CA . VAL B 1 48 ? -34.350 -15.862 -37.729 1.00 7.96 48 VAL B CA 1
ATOM 1746 C C . VAL B 1 48 ? -35.845 -15.929 -37.467 1.00 8.56 48 VAL B C 1
ATOM 1747 O O . VAL B 1 48 ? -36.495 -16.934 -37.781 1.00 11.23 48 VAL B O 1
ATOM 1751 N N . GLN B 1 49 ? -36.387 -14.866 -36.885 1.00 9.58 49 GLN B N 1
ATOM 1752 C CA . GLN B 1 49 ? -37.817 -14.748 -36.633 1.00 10.26 49 GLN B CA 1
ATOM 1753 C C . GLN B 1 49 ? -38.369 -13.515 -37.333 1.00 10.73 49 GLN B C 1
ATOM 1754 O O . GLN B 1 49 ? -37.779 -12.434 -37.252 1.00 12.25 49 GLN B O 1
ATOM 1760 N N . ILE B 1 50 ? -39.499 -13.683 -38.012 1.00 10.27 50 ILE B N 1
ATOM 1761 C CA . ILE B 1 50 ? -40.263 -12.582 -38.586 1.00 11.47 50 ILE B CA 1
ATOM 1762 C C . ILE B 1 50 ? -41.684 -12.707 -38.066 1.00 12.00 50 ILE B C 1
ATOM 1763 O O . ILE B 1 50 ? -42.219 -13.818 -37.965 1.00 12.29 50 ILE B O 1
ATOM 1768 N N . SER B 1 51 ? -42.284 -11.575 -37.700 1.00 12.41 51 SER B N 1
ATOM 1769 C CA . SER B 1 51 ? -43.621 -11.570 -37.113 1.00 13.28 51 SER B CA 1
ATOM 1770 C C . SER B 1 51 ? -43.691 -12.511 -35.915 1.00 12.37 51 SER B C 1
ATOM 1771 O O . SER B 1 51 ? -44.726 -13.117 -35.642 1.00 12.69 51 SER B O 1
ATOM 1774 N N . GLY B 1 52 ? -42.566 -12.679 -35.223 1.00 11.34 52 GLY B N 1
ATOM 1775 C CA . GLY B 1 52 ? -42.545 -13.418 -33.979 1.00 11.34 52 GLY B CA 1
ATOM 1776 C C . GLY B 1 52 ? -42.438 -14.922 -34.098 1.00 12.58 52 GLY B C 1
ATOM 1777 O O . GLY B 1 52 ? -42.395 -15.596 -33.061 1.00 13.99 52 GLY B O 1
ATOM 1778 N N . VAL B 1 53 ? -42.411 -15.480 -35.311 1.00 13.20 53 VAL B N 1
ATOM 1779 C CA . VAL B 1 53 ? -42.263 -16.921 -35.493 1.00 12.69 53 VAL B CA 1
ATOM 1780 C C . VAL B 1 53 ? -40.946 -17.218 -36.194 1.00 11.21 53 VAL B C 1
ATOM 1781 O O . VAL B 1 53 ? -40.424 -16.393 -36.950 1.00 11.91 53 VAL B O 1
ATOM 1785 N N A ASN B 1 54 ? -40.405 -18.410 -35.939 0.54 10.17 54 ASN B N 1
ATOM 1786 N N B ASN B 1 54 ? -40.411 -18.413 -35.945 0.46 11.68 54 ASN B N 1
ATOM 1787 C CA A ASN B 1 54 ? -39.219 -18.850 -36.662 0.54 12.40 54 ASN B CA 1
ATOM 1788 C CA B ASN B 1 54 ? -39.221 -18.865 -36.656 0.46 14.42 54 ASN B CA 1
ATOM 1789 C C A ASN B 1 54 ? -39.550 -18.992 -38.139 0.54 14.08 54 ASN B C 1
ATOM 1790 C C B ASN B 1 54 ? -39.531 -19.021 -38.140 0.46 14.93 54 ASN B C 1
ATOM 1791 O O A ASN B 1 54 ? -40.539 -19.634 -38.505 0.54 16.07 54 ASN B O 1
ATOM 1792 O O B ASN B 1 54 ? -40.486 -19.709 -38.513 0.46 16.65 54 ASN B O 1
ATOM 1801 N N . VAL B 1 55 ? -38.728 -18.380 -38.988 1.00 13.36 55 VAL B N 1
ATOM 1802 C CA . VAL B 1 55 ? -38.929 -18.437 -40.431 1.00 11.65 55 VAL B CA 1
ATOM 1803 C C . VAL B 1 55 ? -37.738 -19.004 -41.181 1.00 10.37 55 VAL B C 1
ATOM 1804 O O . VAL B 1 55 ? -37.870 -19.309 -42.374 1.00 11.09 55 VAL B O 1
ATOM 1808 N N . GLY B 1 56 ? -36.579 -19.152 -40.546 1.00 11.27 56 GLY B N 1
ATOM 1809 C CA . GLY B 1 56 ? -35.438 -19.687 -41.258 1.00 12.26 56 GLY B CA 1
ATOM 1810 C C . GLY B 1 56 ? -34.152 -19.501 -40.482 1.00 13.33 56 GLY B C 1
ATOM 1811 O O . GLY B 1 56 ? -34.167 -19.280 -39.268 1.00 13.27 56 GLY B O 1
ATOM 1812 N N . THR B 1 57 ? -33.041 -19.597 -41.216 1.00 12.09 57 THR B N 1
ATOM 1813 C CA . THR B 1 57 ? -31.706 -19.671 -40.641 1.00 12.33 57 THR B CA 1
ATOM 1814 C C . THR B 1 57 ? -30.731 -18.994 -41.587 1.00 11.12 57 THR B C 1
ATOM 1815 O O . THR B 1 57 ? -30.872 -19.111 -42.806 1.00 11.02 57 THR B O 1
ATOM 1819 N N . PHE B 1 58 ? -29.737 -18.304 -41.025 1.00 11.01 58 PHE B N 1
ATOM 1820 C CA . PHE B 1 58 ? -28.639 -17.786 -41.832 1.00 10.76 58 PHE B CA 1
ATOM 1821 C C . PHE B 1 58 ? -27.930 -18.931 -42.535 1.00 10.52 58 PHE B C 1
ATOM 1822 O O . PHE B 1 58 ? -27.480 -19.887 -41.892 1.00 10.92 58 PHE B O 1
ATOM 1830 N N . THR B 1 59 ? -27.845 -18.854 -43.859 1.00 9.73 59 THR B N 1
ATOM 1831 C CA . THR B 1 59 ? -27.238 -19.938 -44.623 1.00 9.39 59 THR B CA 1
ATOM 1832 C C . THR B 1 59 ? -25.769 -19.682 -44.904 1.00 8.93 59 THR B C 1
ATOM 1833 O O . THR B 1 59 ? -24.954 -20.603 -44.839 1.00 11.56 59 THR B O 1
ATOM 1837 N N . ALA B 1 60 ? -25.417 -18.439 -45.209 1.00 8.92 60 ALA B N 1
ATOM 1838 C CA . ALA B 1 60 ? -24.030 -18.050 -45.388 1.00 9.11 60 ALA B CA 1
ATOM 1839 C C . ALA B 1 60 ? -23.904 -16.615 -44.919 1.00 10.62 60 ALA B C 1
ATOM 1840 O O . ALA B 1 60 ? -24.881 -15.860 -44.933 1.00 11.97 60 ALA B O 1
ATOM 1842 N N . SER B 1 61 ? -22.700 -16.242 -44.497 1.00 9.07 61 SER B N 1
ATOM 1843 C CA . SER B 1 61 ? -22.472 -14.877 -44.041 1.00 9.80 61 SER B CA 1
ATOM 1844 C C . SER B 1 61 ? -21.011 -14.534 -44.278 1.00 10.86 61 SER B C 1
ATOM 1845 O O . SER B 1 61 ? -20.129 -15.319 -43.919 1.00 13.49 61 SER B O 1
ATOM 1848 N N . HIS B 1 62 ? -20.758 -13.373 -44.888 1.00 11.44 62 HIS B N 1
ATOM 1849 C CA . HIS B 1 62 ? -19.406 -12.941 -45.247 1.00 9.57 62 HIS B CA 1
ATOM 1850 C C . HIS B 1 62 ? -19.175 -11.513 -44.756 1.00 9.14 62 HIS B C 1
ATOM 1851 O O . HIS B 1 62 ? -19.493 -10.539 -45.447 1.00 8.43 62 HIS B O 1
ATOM 1858 N N . PHE B 1 63 ? -18.617 -11.417 -43.550 1.00 9.65 63 PHE B N 1
ATOM 1859 C CA . PHE B 1 63 ? -18.251 -10.161 -42.904 1.00 8.80 63 PHE B CA 1
ATOM 1860 C C . PHE B 1 63 ? -17.077 -10.483 -41.972 1.00 9.81 63 PHE B C 1
ATOM 1861 O O . PHE B 1 63 ? -17.103 -11.518 -41.305 1.00 10.51 63 PHE B O 1
ATOM 1869 N N . PRO B 1 64 ? -16.049 -9.614 -41.914 1.00 9.43 64 PRO B N 1
ATOM 1870 C CA . PRO B 1 64 ? -15.880 -8.353 -42.647 1.00 8.37 64 PRO B CA 1
ATOM 1871 C C . PRO B 1 64 ? -15.336 -8.550 -44.066 1.00 8.87 64 PRO B C 1
ATOM 1872 O O . PRO B 1 64 ? -15.566 -9.611 -44.663 1.00 9.14 64 PRO B O 1
ATOM 1876 N N . ASN B 1 65 ? -14.662 -7.521 -44.589 1.00 10.26 65 ASN B N 1
ATOM 1877 C CA . ASN B 1 65 ? -14.157 -7.446 -45.960 1.00 9.38 65 ASN B CA 1
ATOM 1878 C C . ASN B 1 65 ? -15.286 -7.271 -46.965 1.00 8.84 65 ASN B C 1
ATOM 1879 O O . ASN B 1 65 ? -15.226 -6.375 -47.815 1.00 10.31 65 ASN B O 1
ATOM 1884 N N . THR B 1 66 ? -16.300 -8.121 -46.896 1.00 7.87 66 THR B N 1
ATOM 1885 C CA . THR B 1 66 ? -17.610 -7.829 -47.457 1.00 9.51 66 THR B CA 1
ATOM 1886 C C . THR B 1 66 ? -18.578 -7.598 -46.292 1.00 9.68 66 THR B C 1
ATOM 1887 O O . THR B 1 66 ? -18.197 -7.655 -45.118 1.00 9.92 66 THR B O 1
ATOM 1891 N N . ASP B 1 67 ? -19.841 -7.295 -46.604 1.00 9.16 67 ASP B N 1
ATOM 1892 C CA . ASP B 1 67 ? -20.863 -7.256 -45.551 1.00 7.93 67 ASP B CA 1
ATOM 1893 C C . ASP B 1 67 ? -22.171 -7.764 -46.165 1.00 10.30 67 ASP B C 1
ATOM 1894 O O . ASP B 1 67 ? -23.047 -6.999 -46.583 1.00 10.00 67 ASP B O 1
ATOM 1899 N N . ARG B 1 68 ? -22.300 -9.086 -46.207 1.00 9.19 68 ARG B N 1
ATOM 1900 C CA . ARG B 1 68 ? -23.385 -9.722 -46.928 1.00 7.84 68 ARG B CA 1
ATOM 1901 C C . ARG B 1 68 ? -23.683 -11.063 -46.276 1.00 8.29 68 ARG B C 1
ATOM 1902 O O . ARG B 1 68 ? -22.834 -11.644 -45.591 1.00 8.78 68 ARG B O 1
ATOM 1910 N N . ALA B 1 69 ? -24.905 -11.547 -46.498 1.00 6.98 69 ALA B N 1
ATOM 1911 C CA . ALA B 1 69 ? -25.367 -12.815 -45.948 1.00 5.51 69 ALA B CA 1
ATOM 1912 C C . ALA B 1 69 ? -26.693 -13.142 -46.607 1.00 5.26 69 ALA B C 1
ATOM 1913 O O . ALA B 1 69 ? -27.333 -12.272 -47.196 1.00 9.02 69 ALA B O 1
ATOM 1915 N N . TRP B 1 70 ? -27.112 -14.397 -46.501 1.00 4.19 70 TRP B N 1
ATOM 1916 C CA . TRP B 1 70 ? -28.473 -14.698 -46.902 1.00 5.28 70 TRP B CA 1
ATOM 1917 C C . TRP B 1 70 ? -29.043 -15.767 -45.981 1.00 8.11 70 TRP B C 1
ATOM 1918 O O . TRP B 1 70 ? -28.310 -16.537 -45.347 1.00 9.47 70 TRP B O 1
ATOM 1929 N N . VAL B 1 71 ? -30.366 -15.753 -45.883 1.00 8.51 71 VAL B N 1
ATOM 1930 C CA . VAL B 1 71 ? -31.130 -16.551 -44.936 1.00 7.36 71 VAL B CA 1
ATOM 1931 C C . VAL B 1 71 ? -32.063 -17.438 -45.741 1.00 8.22 71 VAL B C 1
ATOM 1932 O O . VAL B 1 71 ? -32.818 -16.936 -46.579 1.00 9.98 71 VAL B O 1
ATOM 1936 N N . THR B 1 72 ? -32.015 -18.749 -45.500 1.00 7.83 72 THR B N 1
ATOM 1937 C CA . THR B 1 72 ? -32.976 -19.652 -46.126 1.00 9.31 72 THR B CA 1
ATOM 1938 C C . THR B 1 72 ? -34.291 -19.592 -45.358 1.00 9.48 72 THR B C 1
ATOM 1939 O O . THR B 1 72 ? -34.307 -19.754 -44.133 1.00 10.80 72 THR B O 1
ATOM 1943 N N . ILE B 1 73 ? -35.381 -19.308 -46.074 1.00 8.16 73 ILE B N 1
ATOM 1944 C CA . ILE B 1 73 ? -36.716 -19.137 -45.502 1.00 9.00 73 ILE B CA 1
ATOM 1945 C C . ILE B 1 73 ? -37.514 -20.411 -45.727 1.00 9.26 73 ILE B C 1
ATOM 1946 O O . ILE B 1 73 ? -37.474 -20.994 -46.823 1.00 10.12 73 ILE B O 1
ATOM 1951 N N . GLY B 1 74 ? -38.234 -20.851 -44.690 1.00 8.65 74 GLY B N 1
ATOM 1952 C CA . GLY B 1 74 ? -39.083 -22.025 -44.806 1.00 10.64 74 GLY B CA 1
ATOM 1953 C C . GLY B 1 74 ? -40.053 -21.915 -45.960 1.00 12.27 74 GLY B C 1
ATOM 1954 O O . GLY B 1 74 ? -40.636 -20.851 -46.185 1.00 11.67 74 GLY B O 1
ATOM 1955 N N . ALA B 1 75 ? -40.235 -23.014 -46.697 1.00 12.76 75 ALA B N 1
ATOM 1956 C CA . ALA B 1 75 ? -40.963 -22.974 -47.962 1.00 12.91 75 ALA B CA 1
ATOM 1957 C C . ALA B 1 75 ? -42.420 -22.534 -47.821 1.00 13.81 75 ALA B C 1
ATOM 1958 O O . ALA B 1 75 ? -43.013 -22.099 -48.813 1.00 14.76 75 ALA B O 1
ATOM 1960 N N . ALA B 1 76 ? -43.009 -22.613 -46.619 1.00 13.10 76 ALA B N 1
ATOM 1961 C CA . ALA B 1 76 ? -44.409 -22.239 -46.451 1.00 14.57 76 ALA B CA 1
ATOM 1962 C C . ALA B 1 76 ? -44.613 -20.732 -46.338 1.00 13.87 76 ALA B C 1
ATOM 1963 O O . ALA B 1 76 ? -45.747 -20.260 -46.488 1.00 12.78 76 ALA B O 1
ATOM 1965 N N . HIS B 1 77 ? -43.554 -19.971 -46.083 1.00 12.41 77 HIS B N 1
ATOM 1966 C CA . HIS B 1 77 ? -43.696 -18.530 -45.950 1.00 11.28 77 HIS B CA 1
ATOM 1967 C C . HIS B 1 77 ? -43.733 -17.860 -47.318 1.00 13.04 77 HIS B C 1
ATOM 1968 O O . HIS B 1 77 ? -43.311 -18.420 -48.334 1.00 16.15 77 HIS B O 1
ATOM 1975 N N . THR B 1 78 ? -44.253 -16.643 -47.330 1.00 11.99 78 THR B N 1
ATOM 1976 C CA . THR B 1 78 ? -44.517 -15.915 -48.560 1.00 12.70 78 THR B CA 1
ATOM 1977 C C . THR B 1 78 ? -43.429 -14.877 -48.756 1.00 12.25 78 THR B C 1
ATOM 1978 O O . THR B 1 78 ? -43.124 -14.120 -47.833 1.00 13.68 78 THR B O 1
ATOM 1982 N N . LEU B 1 79 ? -42.841 -14.852 -49.949 1.00 10.30 79 LEU B N 1
ATOM 1983 C CA . LEU B 1 79 ? -41.908 -13.805 -50.335 1.00 10.83 79 LEU B CA 1
ATOM 1984 C C . LEU B 1 79 ? -42.646 -12.726 -51.116 1.00 11.53 79 LEU B C 1
ATOM 1985 O O . LEU B 1 79 ? -43.369 -13.035 -52.070 1.00 13.90 79 LEU B O 1
ATOM 1990 N N . LEU B 1 80 ? -42.467 -11.465 -50.709 1.00 10.93 80 LEU B N 1
ATOM 1991 C CA . LEU B 1 80 ? -42.997 -10.316 -51.438 1.00 9.83 80 LEU B CA 1
ATOM 1992 C C . LEU B 1 80 ? -41.837 -9.594 -52.101 1.00 12.01 80 LEU B C 1
ATOM 1993 O O . LEU B 1 80 ? -40.894 -9.174 -51.418 1.00 13.86 80 LEU B O 1
ATOM 1998 N N . GLY B 1 81 ? -41.903 -9.455 -53.425 1.00 11.19 81 GLY B N 1
ATOM 1999 C CA . GLY B 1 81 ? -40.868 -8.754 -54.158 1.00 10.60 81 GLY B CA 1
ATOM 2000 C C . GLY B 1 81 ? -41.064 -7.255 -54.111 1.00 10.75 81 GLY B C 1
ATOM 2001 O O . GLY B 1 81 ? -41.359 -6.620 -55.128 1.00 10.82 81 GLY B O 1
ATOM 2002 N N . SER B 1 82 ? -40.903 -6.678 -52.923 1.00 10.13 82 SER B N 1
ATOM 2003 C CA . SER B 1 82 ? -41.119 -5.254 -52.728 1.00 8.91 82 SER B CA 1
ATOM 2004 C C . SER B 1 82 ? -40.427 -4.831 -51.444 1.00 10.20 82 SER B C 1
ATOM 2005 O O . SER B 1 82 ? -39.999 -5.661 -50.634 1.00 11.65 82 SER B O 1
ATOM 2008 N N . VAL B 1 83 ? -40.341 -3.519 -51.265 1.00 9.54 83 VAL B N 1
ATOM 2009 C CA . VAL B 1 83 ? -39.698 -2.892 -50.117 1.00 8.67 83 VAL B CA 1
ATOM 2010 C C . VAL B 1 83 ? -40.739 -2.021 -49.441 1.00 10.63 83 VAL B C 1
ATOM 2011 O O . VAL B 1 83 ? -41.310 -1.135 -50.083 1.00 13.16 83 VAL B O 1
ATOM 2015 N N . THR B 1 84 ? -40.996 -2.265 -48.157 1.00 10.98 84 THR B N 1
ATOM 2016 C CA . THR B 1 84 ? -42.003 -1.464 -47.472 1.00 12.16 84 THR B CA 1
ATOM 2017 C C . THR B 1 84 ? -41.518 -0.024 -47.337 1.00 11.68 84 THR B C 1
ATOM 2018 O O . THR B 1 84 ? -40.323 0.229 -47.189 1.00 11.65 84 THR B O 1
ATOM 2022 N N . ASN B 1 85 ? -42.439 0.933 -47.454 1.00 11.62 85 ASN B N 1
ATOM 2023 C CA . ASN B 1 85 ? -42.076 2.331 -47.255 1.00 13.95 85 ASN B CA 1
ATOM 2024 C C . ASN B 1 85 ? -42.522 2.844 -45.895 1.00 14.79 85 ASN B C 1
ATOM 2025 O O . ASN B 1 85 ? -42.402 4.042 -45.620 1.00 15.45 85 ASN B O 1
ATOM 2030 N N . TYR B 1 86 ? -43.037 1.957 -45.045 1.00 15.08 86 TYR B N 1
ATOM 2031 C CA . TYR B 1 86 ? -43.376 2.228 -43.652 1.00 16.05 86 TYR B CA 1
ATOM 2032 C C . TYR B 1 86 ? -44.497 3.249 -43.489 1.00 19.31 86 TYR B C 1
ATOM 2033 O O . TYR B 1 86 ? -44.770 3.681 -42.366 1.00 22.07 86 TYR B O 1
ATOM 2042 N N . THR B 1 87 ? -45.159 3.658 -44.570 1.00 19.45 87 THR B N 1
ATOM 2043 C CA . THR B 1 87 ? -46.320 4.534 -44.447 1.00 22.86 87 THR B CA 1
ATOM 2044 C C . THR B 1 87 ? -47.523 3.947 -45.174 1.00 24.21 87 THR B C 1
ATOM 2045 O O . THR B 1 87 ? -48.393 4.683 -45.649 1.00 26.50 87 THR B O 1
ATOM 2049 N N . GLY B 1 88 ? -47.585 2.618 -45.265 1.00 21.86 88 GLY B N 1
ATOM 2050 C CA . GLY B 1 88 ? -48.726 1.932 -45.825 1.00 19.81 88 GLY B CA 1
ATOM 2051 C C . GLY B 1 88 ? -48.537 1.409 -47.229 1.00 19.55 88 GLY B C 1
ATOM 2052 O O . GLY B 1 88 ? -49.436 0.731 -47.742 1.00 20.59 88 GLY B O 1
ATOM 2053 N N . GLY B 1 89 ? -47.408 1.702 -47.864 1.00 17.40 89 GLY B N 1
ATOM 2054 C CA . GLY B 1 89 ? -47.165 1.231 -49.210 1.00 17.57 89 GLY B CA 1
ATOM 2055 C C . GLY B 1 89 ? -45.838 0.521 -49.359 1.00 15.95 89 GLY B C 1
ATOM 2056 O O . GLY B 1 89 ? -45.198 0.142 -48.373 1.00 16.28 89 GLY B O 1
ATOM 2057 N N . SER B 1 90 ? -45.407 0.342 -50.601 1.00 15.20 90 SER B N 1
ATOM 2058 C CA . SER B 1 90 ? -44.187 -0.399 -50.864 1.00 15.97 90 SER B CA 1
ATOM 2059 C C . SER B 1 90 ? -43.679 -0.018 -52.244 1.00 14.32 90 SER B C 1
ATOM 2060 O O . SER B 1 90 ? -44.414 0.536 -53.063 1.00 15.58 90 SER B O 1
ATOM 2063 N N . VAL B 1 91 ? -42.397 -0.275 -52.471 1.00 12.40 91 VAL B N 1
ATOM 2064 C CA . VAL B 1 91 ? -41.778 -0.102 -53.779 1.00 11.74 91 VAL B CA 1
ATOM 2065 C C . VAL B 1 91 ? -41.584 -1.486 -54.369 1.00 10.85 91 VAL B C 1
ATOM 2066 O O . VAL B 1 91 ? -40.924 -2.338 -53.762 1.00 11.49 91 VAL B O 1
ATOM 2070 N N . ALA B 1 92 ? -42.149 -1.719 -55.546 1.00 11.00 92 ALA B N 1
ATOM 2071 C CA . ALA B 1 92 ? -42.006 -3.017 -56.187 1.00 11.30 92 ALA B CA 1
ATOM 2072 C C . ALA B 1 92 ? -40.601 -3.172 -56.755 1.00 10.76 92 ALA B C 1
ATOM 2073 O O . ALA B 1 92 ? -40.056 -2.249 -57.368 1.00 12.42 92 ALA B O 1
ATOM 2075 N N . VAL B 1 93 ? -40.009 -4.344 -56.532 1.00 8.78 93 VAL B N 1
ATOM 2076 C CA . VAL B 1 93 ? -38.671 -4.643 -57.034 1.00 8.19 93 VAL B CA 1
ATOM 2077 C C . VAL B 1 93 ? -38.781 -5.025 -58.507 1.00 8.02 93 VAL B C 1
ATOM 2078 O O . VAL B 1 93 ? -39.514 -5.951 -58.867 1.00 9.11 93 VAL B O 1
ATOM 2082 N N . LYS B 1 94 ? -38.041 -4.318 -59.361 1.00 7.19 94 LYS B N 1
ATOM 2083 C CA . LYS B 1 94 ? -38.127 -4.512 -60.801 1.00 7.66 94 LYS B CA 1
ATOM 2084 C C . LYS B 1 94 ? -36.860 -5.098 -61.414 1.00 7.32 94 LYS B C 1
ATOM 2085 O O . LYS B 1 94 ? -36.906 -5.576 -62.553 1.00 8.03 94 LYS B O 1
ATOM 2091 N N . GLY B 1 95 ? -35.753 -5.081 -60.693 1.00 9.77 95 GLY B N 1
ATOM 2092 C CA . GLY B 1 95 ? -34.465 -5.446 -61.240 1.00 8.49 95 GLY B CA 1
ATOM 2093 C C . GLY B 1 95 ? -33.382 -4.886 -60.336 1.00 8.35 95 GLY B C 1
ATOM 2094 O O . GLY B 1 95 ? -33.661 -4.402 -59.236 1.00 8.77 95 GLY B O 1
ATOM 2095 N N . SER B 1 96 ? -32.142 -4.961 -60.822 1.00 7.67 96 SER B N 1
ATOM 2096 C CA . SER B 1 96 ? -30.993 -4.460 -60.065 1.00 8.81 96 SER B CA 1
ATOM 2097 C C . SER B 1 96 ? -30.060 -3.622 -60.939 1.00 7.74 96 SER B C 1
ATOM 2098 O O . SER B 1 96 ? -28.835 -3.743 -60.860 1.00 8.12 96 SER B O 1
ATOM 2101 N N . THR B 1 97 ? -30.611 -2.734 -61.768 1.00 7.80 97 THR B N 1
ATOM 2102 C CA . THR B 1 97 ? -29.762 -1.750 -62.434 1.00 8.47 97 THR B CA 1
ATOM 2103 C C . THR B 1 97 ? -29.116 -0.858 -61.384 1.00 7.49 97 THR B C 1
ATOM 2104 O O . THR B 1 97 ? -29.812 -0.153 -60.643 1.00 9.68 97 THR B O 1
ATOM 2108 N N . GLU B 1 98 ? -27.791 -0.883 -61.313 1.00 8.07 98 GLU B N 1
ATOM 2109 C CA . GLU B 1 98 ? -27.097 -0.128 -60.281 1.00 8.38 98 GLU B CA 1
ATOM 2110 C C . GLU B 1 98 ? -27.069 1.352 -60.643 1.00 9.25 98 GLU B C 1
ATOM 2111 O O . GLU B 1 98 ? -26.675 1.725 -61.751 1.00 11.02 98 GLU B O 1
ATOM 2117 N N . ALA B 1 99 ? -27.482 2.190 -59.699 1.00 8.72 99 ALA B N 1
ATOM 2118 C CA . ALA B 1 99 ? -27.519 3.627 -59.910 1.00 9.91 99 ALA B CA 1
ATOM 2119 C C . ALA B 1 99 ? -26.138 4.227 -59.670 1.00 11.89 99 ALA B C 1
ATOM 2120 O O . ALA B 1 99 ? -25.331 3.691 -58.906 1.00 12.87 99 ALA B O 1
ATOM 2122 N N . ALA B 1 100 ? -25.871 5.344 -60.336 1.00 11.37 100 ALA B N 1
ATOM 2123 C CA . ALA B 1 100 ? -24.571 5.996 -60.297 1.00 13.09 100 ALA B CA 1
ATOM 2124 C C . ALA B 1 100 ? -24.499 7.037 -59.181 1.00 12.28 100 ALA B C 1
ATOM 2125 O O . ALA B 1 100 ? -25.508 7.426 -58.587 1.00 12.67 100 ALA B O 1
ATOM 2127 N N . ILE B 1 101 ? -23.272 7.492 -58.903 1.00 11.67 101 ILE B N 1
ATOM 2128 C CA . ILE B 1 101 ? -23.073 8.586 -57.956 1.00 11.89 101 ILE B CA 1
ATOM 2129 C C . ILE B 1 101 ? -23.892 9.787 -58.400 1.00 12.60 101 ILE B C 1
ATOM 2130 O O . ILE B 1 101 ? -23.894 10.157 -59.583 1.00 14.42 101 ILE B O 1
ATOM 2135 N N . GLY B 1 102 ? -24.599 10.400 -57.448 1.00 11.13 102 GLY B N 1
ATOM 2136 C CA . GLY B 1 102 ? -25.520 11.477 -57.722 1.00 11.33 102 GLY B CA 1
ATOM 2137 C C . GLY B 1 102 ? -26.977 11.060 -57.748 1.00 11.71 102 GLY B C 1
ATOM 2138 O O . GLY B 1 102 ? -27.852 11.906 -57.535 1.00 12.32 102 GLY B O 1
ATOM 2139 N N . ALA B 1 103 ? -27.257 9.783 -57.988 1.00 12.57 103 ALA B N 1
ATOM 2140 C CA . ALA B 1 103 ? -28.631 9.330 -58.124 1.00 11.35 103 ALA B CA 1
ATOM 2141 C C . ALA B 1 103 ? -29.333 9.286 -56.769 1.00 12.22 103 ALA B C 1
ATOM 2142 O O . ALA B 1 103 ? -28.729 8.984 -55.735 1.00 10.71 103 ALA B O 1
ATOM 2144 N N . ALA B 1 104 ? -30.628 9.582 -56.790 1.00 13.29 104 ALA B N 1
ATOM 2145 C CA . ALA B 1 104 ? -31.451 9.445 -55.600 1.00 13.04 104 ALA B CA 1
ATOM 2146 C C . ALA B 1 104 ? -31.719 7.972 -55.309 1.00 13.21 104 ALA B C 1
ATOM 2147 O O . ALA B 1 104 ? -31.997 7.184 -56.216 1.00 14.84 104 ALA B O 1
ATOM 2149 N N . VAL B 1 105 ? -31.638 7.601 -54.033 1.00 12.27 105 VAL B N 1
ATOM 2150 C CA . VAL B 1 105 ? -31.873 6.224 -53.610 1.00 11.86 105 VAL B CA 1
ATOM 2151 C C . VAL B 1 105 ? -32.582 6.256 -52.264 1.00 12.02 105 VAL B C 1
ATOM 2152 O O . VAL B 1 105 ? -32.411 7.192 -51.482 1.00 15.83 105 VAL B O 1
ATOM 2156 N N . CYS B 1 106 ? -33.395 5.232 -51.996 1.00 12.30 106 CYS B N 1
ATOM 2157 C CA . CYS B 1 106 ? -34.163 5.157 -50.759 1.00 12.80 106 CYS B CA 1
ATOM 2158 C C . CYS B 1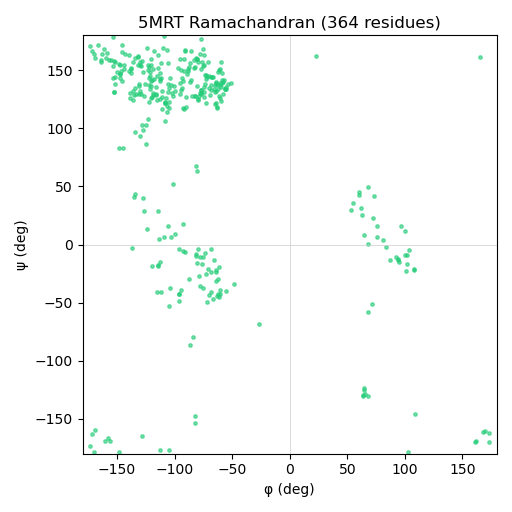 106 ? -33.754 3.943 -49.940 1.00 10.49 106 CYS B C 1
ATOM 2159 O O . CYS B 1 106 ? -33.495 2.868 -50.490 1.00 10.40 106 CYS B O 1
ATOM 2162 N N . ARG B 1 107 ? -33.730 4.134 -48.616 1.00 10.92 107 ARG B N 1
ATOM 2163 C CA . ARG B 1 107 ? -33.327 3.149 -47.617 1.00 13.36 107 ARG B CA 1
ATOM 2164 C C . ARG B 1 107 ? -34.546 2.762 -46.790 1.00 11.60 107 ARG B C 1
ATOM 2165 O O . ARG B 1 107 ? -35.358 3.620 -46.445 1.00 12.43 107 ARG B O 1
ATOM 2173 N N . SER B 1 108 ? -34.665 1.477 -46.457 1.00 9.69 108 SER B N 1
ATOM 2174 C CA . SER B 1 108 ? -35.758 0.982 -45.629 1.00 9.02 108 SER B CA 1
ATOM 2175 C C . SER B 1 108 ? -35.184 0.119 -44.517 1.00 9.95 108 SER B C 1
ATOM 2176 O O . SER B 1 108 ? -34.386 -0.780 -44.788 1.00 10.33 108 SER B O 1
ATOM 2179 N N . GLY B 1 109 ? -35.588 0.386 -43.274 1.00 10.29 109 GLY B N 1
ATOM 2180 C CA . GLY B 1 109 ? -35.158 -0.436 -42.153 1.00 10.86 109 GLY B CA 1
ATOM 2181 C C . GLY B 1 109 ? -36.050 -0.214 -40.953 1.00 11.14 109 GLY B C 1
ATOM 2182 O O . GLY B 1 109 ? -36.785 0.773 -40.879 1.00 11.18 109 GLY B O 1
ATOM 2183 N N . ARG B 1 110 ? -35.957 -1.140 -39.995 1.00 11.35 110 ARG B N 1
ATOM 2184 C CA . ARG B 1 110 ? -36.913 -1.138 -38.893 1.00 12.80 110 ARG B CA 1
ATOM 2185 C C . ARG B 1 110 ? -36.631 -0.080 -37.835 1.00 12.11 110 ARG B C 1
ATOM 2186 O O . ARG B 1 110 ? -37.492 0.142 -36.978 1.00 15.05 110 ARG B O 1
ATOM 2194 N N . THR B 1 111 ? -35.472 0.582 -37.870 1.00 10.04 111 THR B N 1
ATOM 2195 C CA . THR B 1 111 ? -35.146 1.610 -36.886 1.00 12.12 111 THR B CA 1
ATOM 2196 C C . THR B 1 111 ? -35.458 3.024 -37.362 1.00 13.43 111 THR B C 1
ATOM 2197 O O . THR B 1 111 ? -35.998 3.819 -36.592 1.00 15.88 111 THR B O 1
ATOM 2201 N N . THR B 1 112 ? -35.141 3.359 -38.613 1.00 12.97 112 THR B N 1
ATOM 2202 C CA . THR B 1 112 ? -35.399 4.686 -39.166 1.00 14.28 112 THR B CA 1
ATOM 2203 C C . THR B 1 112 ? -36.439 4.680 -40.280 1.00 15.08 112 THR B C 1
ATOM 2204 O O . THR B 1 112 ? -36.664 5.722 -40.905 1.00 16.80 112 THR B O 1
ATOM 2208 N N . GLN B 1 113 ? -37.059 3.532 -40.555 1.00 14.50 113 GLN B N 1
ATOM 2209 C CA . GLN B 1 113 ? -38.132 3.423 -41.533 1.00 14.12 113 GLN B CA 1
ATOM 2210 C C . GLN B 1 113 ? -37.602 3.754 -42.927 1.00 13.76 113 GLN B C 1
ATOM 2211 O O . GLN B 1 113 ? -36.559 3.225 -43.323 1.00 11.16 113 GLN B O 1
ATOM 2217 N N . TYR B 1 114 ? -38.285 4.629 -43.668 1.00 15.11 114 TYR B N 1
ATOM 2218 C CA . TYR B 1 114 ? -38.027 4.847 -45.088 1.00 13.55 114 TYR B CA 1
ATOM 2219 C C . TYR B 1 114 ? -37.535 6.269 -45.314 1.00 14.28 114 TYR B C 1
ATOM 2220 O O . TYR B 1 114 ? -38.166 7.222 -44.850 1.00 13.99 114 TYR B O 1
ATOM 2229 N N . LYS B 1 115 ? -36.417 6.418 -46.025 1.00 15.55 115 LYS B N 1
ATOM 2230 C CA . LYS B 1 115 ? -35.912 7.747 -46.358 1.00 19.55 115 LYS B CA 1
ATOM 2231 C C . LYS B 1 115 ? -35.128 7.697 -47.662 1.00 18.56 115 LYS B C 1
ATOM 2232 O O . LYS B 1 115 ? -34.433 6.715 -47.935 1.00 18.73 115 LYS B O 1
ATOM 2238 N N . CYS B 1 116 ? -35.229 8.762 -48.458 1.00 18.41 116 CYS B N 1
ATOM 2239 C CA . CYS B 1 116 ? -34.494 8.865 -49.708 1.00 19.91 116 CYS B CA 1
ATOM 2240 C C . CYS B 1 116 ? -33.439 9.966 -49.628 1.00 20.39 116 CYS B C 1
ATOM 2241 O O . CYS B 1 116 ? -33.610 10.971 -48.931 1.00 22.78 116 CYS B O 1
ATOM 2244 N N . GLY B 1 117 ? -32.336 9.742 -50.333 1.00 16.95 117 GLY B N 1
ATOM 2245 C CA . GLY B 1 117 ? -31.230 10.671 -50.413 1.00 14.52 117 GLY B CA 1
ATOM 2246 C C . GLY B 1 117 ? -30.457 10.358 -51.671 1.00 16.74 117 GLY B C 1
ATOM 2247 O O . GLY B 1 117 ? -30.932 9.621 -52.533 1.00 22.43 117 GLY B O 1
ATOM 2248 N N . THR B 1 118 ? -29.255 10.919 -51.782 1.00 15.88 118 THR B N 1
ATOM 2249 C CA . THR B 1 118 ? -28.445 10.708 -52.975 1.00 18.38 118 THR B CA 1
ATOM 2250 C C . THR B 1 118 ? -27.175 9.923 -52.670 1.00 16.53 118 THR B C 1
ATOM 2251 O O . THR B 1 118 ? -26.638 9.959 -51.559 1.00 15.30 118 THR B O 1
ATOM 2255 N N . ILE B 1 119 ? -26.712 9.202 -53.689 1.00 14.05 119 ILE B N 1
ATOM 2256 C CA . ILE B 1 119 ? -25.430 8.515 -53.627 1.00 13.07 119 ILE B CA 1
ATOM 2257 C C . ILE B 1 119 ? -24.313 9.538 -53.766 1.00 15.20 119 ILE B C 1
ATOM 2258 O O . ILE B 1 119 ? -24.325 10.366 -54.689 1.00 15.83 119 ILE B O 1
ATOM 2263 N N . THR B 1 120 ? -23.329 9.474 -52.861 1.00 14.67 120 THR B N 1
ATOM 2264 C CA . THR B 1 120 ? -22.228 10.430 -52.857 1.00 15.43 120 THR B CA 1
ATOM 2265 C C . THR B 1 120 ? -20.862 9.830 -53.170 1.00 15.19 120 THR B C 1
ATOM 2266 O O . THR B 1 120 ? -19.944 10.582 -53.513 1.00 16.91 120 THR B O 1
ATOM 2270 N N . ALA B 1 121 ? -20.693 8.515 -53.056 1.00 13.05 121 ALA B N 1
ATOM 2271 C CA . ALA B 1 121 ? -19.384 7.923 -53.307 1.00 11.98 121 ALA B CA 1
ATOM 2272 C C . ALA B 1 121 ? -19.553 6.424 -53.499 1.00 11.82 121 ALA B C 1
ATOM 2273 O O . ALA B 1 121 ? -20.536 5.832 -53.047 1.00 12.20 121 ALA B O 1
ATOM 2275 N N . LYS B 1 122 ? -18.585 5.822 -54.189 1.00 10.42 122 LYS B N 1
ATOM 2276 C CA . LYS B 1 122 ? -18.572 4.383 -54.418 1.00 9.81 122 LYS B CA 1
ATOM 2277 C C . LYS B 1 122 ? -17.186 3.809 -54.160 1.00 11.41 122 LYS B C 1
ATOM 2278 O O . LYS B 1 122 ? -16.179 4.525 -54.163 1.00 12.89 122 LYS B O 1
ATOM 2284 N N . ASN B 1 123 ? -17.161 2.490 -53.940 1.00 10.30 123 ASN B N 1
ATOM 2285 C CA . ASN B 1 123 ? -15.932 1.720 -53.761 1.00 12.79 123 ASN B CA 1
ATOM 2286 C C . ASN B 1 123 ? -15.120 2.218 -52.566 1.00 12.63 123 ASN B C 1
ATOM 2287 O O . ASN B 1 123 ? -13.889 2.311 -52.615 1.00 13.33 123 ASN B O 1
ATOM 2292 N N . VAL B 1 124 ? -15.809 2.510 -51.481 1.00 10.02 124 VAL B N 1
ATOM 2293 C CA . VAL B 1 124 ? -15.178 3.041 -50.281 1.00 11.56 124 VAL B CA 1
ATOM 2294 C C . VAL B 1 124 ? -14.850 1.898 -49.337 1.00 12.51 124 VAL B C 1
ATOM 2295 O O . VAL B 1 124 ? -15.675 1.000 -49.104 1.00 12.53 124 VAL B O 1
ATOM 2299 N N . THR B 1 125 ? -13.639 1.926 -48.795 1.00 10.76 125 THR B N 1
ATOM 2300 C CA . THR B 1 125 ? -13.255 1.008 -47.734 1.00 10.45 125 THR B CA 1
ATOM 2301 C C . THR B 1 125 ? -13.592 1.664 -46.403 1.00 10.94 125 THR B C 1
ATOM 2302 O O . THR B 1 125 ? -13.088 2.748 -46.088 1.00 13.54 125 THR B O 1
ATOM 2306 N N . VAL B 1 126 ? -14.478 1.028 -45.652 1.00 9.58 126 VAL B N 1
ATOM 2307 C CA . VAL B 1 126 ? -14.970 1.544 -44.386 1.00 10.50 126 VAL B CA 1
ATOM 2308 C C . VAL B 1 126 ? -14.280 0.776 -43.274 1.00 10.14 126 VAL B C 1
ATOM 2309 O O . VAL B 1 126 ? -14.144 -0.448 -43.348 1.00 10.55 126 VAL B O 1
ATOM 2313 N N . ASN B 1 127 ? -13.857 1.487 -42.242 1.00 11.35 127 ASN B N 1
ATOM 2314 C CA . ASN B 1 127 ? -13.090 0.897 -41.149 1.00 10.51 127 ASN B CA 1
ATOM 2315 C C . ASN B 1 127 ? -13.973 0.825 -39.906 1.00 10.77 127 ASN B C 1
ATOM 2316 O O . ASN B 1 127 ? -14.225 1.848 -39.261 1.00 12.57 127 ASN B O 1
ATOM 2321 N N . TYR B 1 128 ? -14.428 -0.383 -39.559 1.00 8.93 128 TYR B N 1
ATOM 2322 C CA . TYR B 1 128 ? -15.240 -0.596 -38.372 1.00 10.34 128 TYR B CA 1
ATOM 2323 C C . TYR B 1 128 ? -14.399 -0.974 -37.160 1.00 12.77 128 TYR B C 1
ATOM 2324 O O . TYR B 1 128 ? -14.939 -1.496 -36.178 1.00 13.76 128 TYR B O 1
ATOM 2333 N N . GLY B 1 129 ? -13.095 -0.717 -37.208 1.00 11.31 129 GLY B N 1
ATOM 2334 C CA . GLY B 1 129 ? -12.237 -0.934 -36.060 1.00 11.54 129 GLY B CA 1
ATOM 2335 C C . GLY B 1 129 ? -12.152 -2.388 -35.663 1.00 9.99 129 GLY B C 1
ATOM 2336 O O . GLY B 1 129 ? -11.772 -3.228 -36.479 1.00 11.48 129 GLY B O 1
ATOM 2337 N N . THR B 1 130 ? -12.496 -2.684 -34.404 1.00 8.55 130 THR B N 1
ATOM 2338 C CA . THR B 1 130 ? -12.465 -4.049 -33.888 1.00 8.55 130 THR B CA 1
ATOM 2339 C C . THR B 1 130 ? -13.162 -5.035 -34.813 1.00 8.99 130 THR B C 1
ATOM 2340 O O . THR B 1 130 ? -12.762 -6.202 -34.901 1.00 9.96 130 THR B O 1
ATOM 2344 N N . LEU B 1 131 ? -14.216 -4.597 -35.492 1.00 10.16 131 LEU B N 1
ATOM 2345 C CA . LEU B 1 131 ? -14.992 -5.497 -36.331 1.00 10.25 131 LEU B CA 1
ATOM 2346 C C . LEU B 1 131 ? -14.368 -5.732 -37.703 1.00 10.22 131 LEU B C 1
ATOM 2347 O O . LEU B 1 131 ? -14.855 -6.604 -38.438 1.00 12.06 131 LEU B O 1
ATOM 2352 N N . GLY B 1 132 ? -13.310 -4.998 -38.056 1.00 7.74 132 GLY B N 1
ATOM 2353 C CA . GLY B 1 132 ? -12.634 -5.150 -39.333 1.00 8.01 132 GLY B CA 1
ATOM 2354 C C . GLY B 1 132 ? -13.011 -4.050 -40.307 1.00 8.21 132 GLY B C 1
ATOM 2355 O O . GLY B 1 132 ? -13.784 -3.135 -40.007 1.00 11.90 132 GLY B O 1
ATOM 2356 N N . THR B 1 133 ? -12.451 -4.150 -41.508 1.00 6.94 133 THR B N 1
ATOM 2357 C CA . THR B 1 133 ? -12.779 -3.220 -42.576 1.00 7.78 133 THR B CA 1
ATOM 2358 C C . THR B 1 133 ? -13.675 -3.917 -43.588 1.00 8.30 133 THR B C 1
ATOM 2359 O O . THR B 1 133 ? -13.684 -5.144 -43.687 1.00 9.91 133 THR B O 1
ATOM 2363 N N . VAL B 1 134 ? -14.442 -3.118 -44.330 1.00 8.92 134 VAL B N 1
ATOM 2364 C CA . VAL B 1 134 ? -15.252 -3.601 -45.444 1.00 9.97 134 VAL B CA 1
ATOM 2365 C C . VAL B 1 134 ? -14.908 -2.781 -46.678 1.00 9.79 134 VAL B C 1
ATOM 2366 O O . VAL B 1 134 ? -14.935 -1.547 -46.631 1.00 9.89 134 VAL B O 1
ATOM 2370 N N . SER B 1 135 ? -14.580 -3.467 -47.773 1.00 8.99 135 SER B N 1
ATOM 2371 C CA . SER B 1 135 ? -14.208 -2.827 -49.028 1.00 8.57 135 SER B CA 1
ATOM 2372 C C . SER B 1 135 ? -15.432 -2.641 -49.922 1.00 10.47 135 SER B C 1
ATOM 2373 O O . SER B 1 135 ? -16.461 -3.308 -49.765 1.00 10.87 135 SER B O 1
ATOM 2376 N N . GLY B 1 136 ? -15.301 -1.719 -50.873 1.00 10.24 136 GLY B N 1
ATOM 2377 C CA . GLY B 1 136 ? -16.236 -1.625 -51.982 1.00 11.21 136 GLY B CA 1
ATOM 2378 C C . GLY B 1 136 ? -17.612 -1.081 -51.666 1.00 10.79 136 GLY B C 1
ATOM 2379 O O . GLY B 1 136 ? -18.552 -1.333 -52.429 1.00 11.23 136 GLY B O 1
ATOM 2380 N N . LEU B 1 137 ? -17.767 -0.312 -50.590 1.00 8.13 137 LEU B N 1
ATOM 2381 C CA . LEU B 1 137 ? -19.094 0.139 -50.177 1.00 8.37 137 LEU B CA 1
ATOM 2382 C C . LEU B 1 137 ? -19.494 1.439 -50.870 1.00 8.73 137 LEU B C 1
ATOM 2383 O O . LEU B 1 137 ? -18.649 2.258 -51.244 1.00 12.00 137 LEU B O 1
ATOM 2388 N N . THR B 1 138 ? -20.799 1.625 -51.023 1.00 9.14 138 THR B N 1
ATOM 2389 C CA . THR B 1 138 ? -21.358 2.831 -51.616 1.00 7.50 138 THR B CA 1
ATOM 2390 C C . THR B 1 138 ? -21.894 3.733 -50.515 1.00 9.56 138 THR B C 1
ATOM 2391 O O . THR B 1 138 ? -22.572 3.262 -49.598 1.00 12.26 138 THR B O 1
ATOM 2395 N N A ARG B 1 139 ? -21.594 5.029 -50.616 0.52 9.14 139 ARG B N 1
ATOM 2396 N N B ARG B 1 139 ? -21.567 5.021 -50.589 0.48 8.29 139 ARG B N 1
ATOM 2397 C CA A ARG B 1 139 ? -21.980 6.018 -49.614 0.52 11.58 139 ARG B CA 1
ATOM 2398 C CA B ARG B 1 139 ? -22.018 5.977 -49.589 0.48 9.77 139 ARG B CA 1
ATOM 2399 C C A ARG B 1 139 ? -23.188 6.811 -50.105 0.52 12.13 139 ARG B C 1
ATOM 2400 C C B ARG B 1 139 ? -23.214 6.758 -50.114 0.48 11.16 139 ARG B C 1
ATOM 2401 O O A ARG B 1 139 ? -23.221 7.243 -51.262 0.52 13.16 139 ARG B O 1
ATOM 2402 O O B ARG B 1 139 ? -23.265 7.128 -51.290 0.48 12.19 139 ARG B O 1
ATOM 2417 N N . ALA B 1 140 ? -24.177 7.000 -49.230 1.00 11.49 140 ALA B N 1
ATOM 2418 C CA . ALA B 1 140 ? -25.344 7.809 -49.558 1.00 14.49 140 ALA B CA 1
ATOM 2419 C C . ALA B 1 140 ? -25.767 8.575 -48.310 1.00 17.77 140 ALA B C 1
ATOM 2420 O O . ALA B 1 140 ? -25.404 8.215 -47.191 1.00 20.36 140 ALA B O 1
ATOM 2422 N N . ASN B 1 141 ? -26.530 9.646 -48.495 1.00 18.35 141 ASN B N 1
ATOM 2423 C CA . ASN B 1 141 ? -26.833 10.492 -47.338 1.00 20.19 141 ASN B CA 1
ATOM 2424 C C . ASN B 1 141 ? -28.234 10.241 -46.782 1.00 22.34 141 ASN B C 1
ATOM 2425 O O . ASN B 1 141 ? -29.026 11.158 -46.592 1.00 26.83 141 ASN B O 1
ATOM 2430 N N . ASN B 1 142 ? -28.551 8.981 -46.504 1.00 21.05 142 ASN B N 1
ATOM 2431 C CA . ASN B 1 142 ? -29.647 8.611 -45.617 1.00 21.10 142 ASN B CA 1
ATOM 2432 C C . ASN B 1 142 ? -29.038 8.134 -44.311 1.00 22.28 142 ASN B C 1
ATOM 2433 O O . ASN B 1 142 ? -28.115 7.315 -44.326 1.00 23.07 142 ASN B O 1
ATOM 2438 N N . CYS B 1 143 ? -29.537 8.643 -43.191 1.00 23.94 143 CYS B N 1
ATOM 2439 C CA . CYS B 1 143 ? -29.050 8.172 -41.904 1.00 26.28 143 CYS B CA 1
ATOM 2440 C C . CYS B 1 143 ? -29.630 6.795 -41.606 1.00 23.49 143 CYS B C 1
ATOM 2441 O O . CYS B 1 143 ? -30.700 6.428 -42.104 1.00 23.90 143 CYS B O 1
ATOM 2444 N N . THR B 1 144 ? -28.900 6.020 -40.805 1.00 20.14 144 THR B N 1
ATOM 2445 C CA . THR B 1 144 ? -29.394 4.744 -40.314 1.00 18.52 144 THR B CA 1
ATOM 2446 C C . THR B 1 144 ? -29.060 4.625 -38.838 1.00 19.21 144 THR B C 1
ATOM 2447 O O . THR B 1 144 ? -28.145 5.277 -38.331 1.00 20.80 144 THR B O 1
ATOM 2451 N N . GLY B 1 145 ? -29.832 3.786 -38.142 1.00 17.97 145 GLY B N 1
ATOM 2452 C CA . GLY B 1 145 ? -29.603 3.500 -36.746 1.00 16.57 145 GLY B CA 1
ATOM 2453 C C . GLY B 1 145 ? -29.446 2.002 -36.540 1.00 16.16 145 GLY B C 1
ATOM 2454 O O . GLY B 1 145 ? -29.708 1.193 -37.445 1.00 15.35 145 GLY B O 1
ATOM 2455 N N . ARG B 1 146 ? -29.012 1.636 -35.334 1.00 14.54 146 ARG B N 1
ATOM 2456 C CA . ARG B 1 146 ? -28.851 0.224 -35.021 1.00 16.12 146 ARG B CA 1
ATOM 2457 C C . ARG B 1 146 ? -30.177 -0.504 -35.199 1.00 16.06 146 ARG B C 1
ATOM 2458 O O . ARG B 1 146 ? -31.215 -0.063 -34.694 1.00 15.54 146 ARG B O 1
ATOM 2466 N N . GLY B 1 147 ? -30.136 -1.608 -35.950 1.00 13.89 147 GLY B N 1
ATOM 2467 C CA . GLY B 1 147 ? -31.311 -2.355 -36.339 1.00 11.12 147 GLY B CA 1
ATOM 2468 C C . GLY B 1 147 ? -31.655 -2.202 -37.807 1.00 11.49 147 GLY B C 1
ATOM 2469 O O . GLY B 1 147 ? -32.371 -3.053 -38.359 1.00 12.38 147 GLY B O 1
ATOM 2470 N N . ASP B 1 148 ? -31.167 -1.135 -38.448 1.00 10.25 148 ASP B N 1
ATOM 2471 C CA . ASP B 1 148 ? -31.367 -0.917 -39.875 1.00 10.18 148 ASP B CA 1
ATOM 2472 C C . ASP B 1 148 ? -30.480 -1.805 -40.734 1.00 10.17 148 ASP B C 1
ATOM 2473 O O . ASP B 1 148 ? -30.742 -1.944 -41.937 1.00 13.23 148 ASP B O 1
ATOM 2478 N N . SER B 1 149 ? -29.430 -2.384 -40.159 1.00 10.48 149 SER B N 1
ATOM 2479 C CA . SER B 1 149 ? -28.444 -3.092 -40.964 1.00 10.75 149 SER B CA 1
ATOM 2480 C C . SER B 1 149 ? -29.087 -4.224 -41.746 1.00 10.17 149 SER B C 1
ATOM 2481 O O . SER B 1 149 ? -29.983 -4.918 -41.251 1.00 11.03 149 SER B O 1
ATOM 2484 N N . GLY B 1 150 ? -28.617 -4.404 -42.978 1.00 6.95 150 GLY B N 1
ATOM 2485 C CA . GLY B 1 150 ? -29.172 -5.391 -43.876 1.00 7.10 150 GLY B CA 1
ATOM 2486 C C . GLY B 1 150 ? -30.343 -4.904 -44.697 1.00 6.87 150 GLY B C 1
ATOM 2487 O O . GLY B 1 150 ? -30.716 -5.581 -45.668 1.00 9.27 150 GLY B O 1
ATOM 2488 N N . GLY B 1 151 ? -30.928 -3.752 -44.346 1.00 7.39 151 GLY B N 1
ATOM 2489 C CA . GLY B 1 151 ? -32.173 -3.329 -44.961 1.00 7.80 151 GLY B CA 1
ATOM 2490 C C . GLY B 1 151 ? -31.991 -2.820 -46.381 1.00 8.65 151 GLY B C 1
ATOM 2491 O O . GLY B 1 151 ? -30.902 -2.464 -46.813 1.00 7.72 151 GLY B O 1
ATOM 2492 N N . SER B 1 152 ? -33.109 -2.759 -47.098 1.00 8.54 152 SER B N 1
ATOM 2493 C CA . SER B 1 152 ? -33.115 -2.501 -48.535 1.00 7.75 152 SER B CA 1
ATOM 2494 C C . SER B 1 152 ? -32.686 -1.081 -48.887 1.00 8.26 152 SER B C 1
ATOM 2495 O O . SER B 1 152 ? -33.100 -0.109 -48.248 1.00 8.16 152 SER B O 1
ATOM 2498 N N . TRP B 1 153 ? -31.857 -0.972 -49.932 1.00 7.12 153 TRP B N 1
ATOM 2499 C CA . TRP B 1 153 ? -31.662 0.265 -50.681 1.00 5.02 153 TRP B CA 1
ATOM 2500 C C . TRP B 1 153 ? -32.227 0.053 -52.078 1.00 7.85 153 TRP B C 1
ATOM 2501 O O . TRP B 1 153 ? -31.859 -0.914 -52.755 1.00 8.40 153 TRP B O 1
ATOM 2512 N N . ILE B 1 154 ? -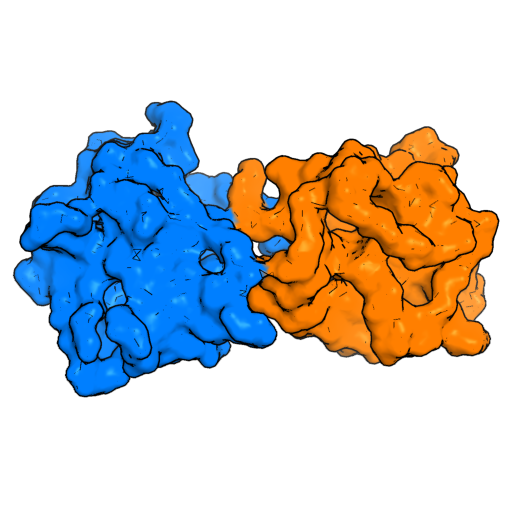33.137 0.933 -52.498 1.00 8.84 154 ILE B N 1
ATOM 2513 C CA . ILE B 1 154 ? -33.817 0.773 -53.781 1.00 9.19 154 ILE B CA 1
ATOM 2514 C C . ILE B 1 154 ? -34.109 2.159 -54.344 1.00 9.82 154 ILE B C 1
ATOM 2515 O O . ILE B 1 154 ? -34.314 3.112 -53.592 1.00 12.32 154 ILE B O 1
ATOM 2520 N N . THR B 1 155 ? -34.080 2.288 -55.673 1.00 8.56 155 THR B N 1
ATOM 2521 C CA . THR B 1 155 ? -34.552 3.546 -56.238 1.00 9.58 155 THR B CA 1
ATOM 2522 C C . THR B 1 155 ? -36.076 3.576 -56.195 1.00 11.15 155 THR B C 1
ATOM 2523 O O . THR B 1 155 ? -36.740 2.539 -56.131 1.00 11.44 155 THR B O 1
ATOM 2527 N N . ALA B 1 156 ? -36.638 4.788 -56.216 1.00 11.73 156 ALA B N 1
ATOM 2528 C CA . ALA B 1 156 ? -38.091 4.905 -56.248 1.00 12.53 156 ALA B CA 1
ATOM 2529 C C . ALA B 1 156 ? -38.678 4.202 -57.462 1.00 14.23 156 ALA B C 1
ATOM 2530 O O . ALA B 1 156 ? -39.825 3.742 -57.421 1.00 15.10 156 ALA B O 1
ATOM 2532 N N A ALA B 1 157 ? -37.909 4.105 -58.545 0.76 12.64 157 ALA B N 1
ATOM 2533 N N B ALA B 1 157 ? -37.909 4.105 -58.546 0.24 13.18 157 ALA B N 1
ATOM 2534 C CA . ALA B 1 157 ? -38.335 3.424 -59.761 1.00 12.27 157 ALA B CA 1
ATOM 2535 C C . ALA B 1 157 ? -38.267 1.905 -59.653 1.00 12.06 157 ALA B C 1
ATOM 2536 O O . ALA B 1 157 ? -38.642 1.221 -60.611 1.00 14.03 157 ALA B O 1
ATOM 2538 N N . GLY B 1 158 ? -37.777 1.369 -58.537 1.00 9.67 158 GLY B N 1
ATOM 2539 C CA . GLY B 1 158 ? -37.844 -0.052 -58.262 1.00 10.20 158 GLY B CA 1
ATOM 2540 C C . GLY B 1 158 ? -36.591 -0.863 -58.519 1.00 9.78 158 GLY B C 1
ATOM 2541 O O . GLY B 1 158 ? -36.666 -2.099 -58.501 1.00 9.93 158 GLY B O 1
ATOM 2542 N N . GLN B 1 159 ? -35.447 -0.227 -58.757 1.00 8.40 159 GLN B N 1
ATOM 2543 C CA . GLN B 1 159 ? -34.217 -0.965 -59.021 1.00 6.63 159 GLN B CA 1
ATOM 2544 C C . GLN B 1 159 ? -33.455 -1.177 -57.718 1.00 7.63 159 GLN B C 1
ATOM 2545 O O . GLN B 1 159 ? -33.037 -0.207 -57.071 1.00 8.51 159 GLN B O 1
ATOM 2551 N N . ALA B 1 160 ? -33.286 -2.444 -57.336 1.00 7.71 160 ALA B N 1
ATOM 2552 C CA . ALA B 1 160 ? -32.575 -2.780 -56.106 1.00 6.26 160 ALA B CA 1
ATOM 2553 C C . ALA B 1 160 ? -31.125 -2.322 -56.177 1.00 7.66 160 ALA B C 1
ATOM 2554 O O . ALA B 1 160 ? -30.448 -2.512 -57.193 1.00 7.72 160 ALA B O 1
ATOM 2556 N N . GLN B 1 161 ? -30.641 -1.737 -55.076 1.00 7.37 161 GLN B N 1
ATOM 2557 C CA . GLN B 1 161 ? -29.296 -1.171 -55.004 1.00 6.49 161 GLN B CA 1
ATOM 2558 C C . GLN B 1 161 ? -28.380 -1.870 -54.016 1.00 8.05 161 GLN B C 1
ATOM 2559 O O . GLN B 1 161 ? -27.203 -2.071 -54.321 1.00 7.98 161 GLN B O 1
ATOM 2565 N N . GLY B 1 162 ? -28.861 -2.252 -52.839 1.00 8.75 162 GLY B N 1
ATOM 2566 C CA . GLY B 1 162 ? -27.946 -2.818 -51.870 1.00 8.84 162 GLY B CA 1
ATOM 2567 C C . GLY B 1 162 ? -28.561 -2.968 -50.494 1.00 7.79 162 GLY B C 1
ATOM 2568 O O . GLY B 1 162 ? -29.782 -2.957 -50.329 1.00 8.76 162 GLY B O 1
ATOM 2569 N N . LEU B 1 163 ? -27.671 -3.089 -49.512 1.00 7.33 163 LEU B N 1
ATOM 2570 C CA . LEU B 1 163 ? -27.987 -3.571 -48.173 1.00 7.78 163 LEU B CA 1
ATOM 2571 C C . LEU B 1 163 ? -27.247 -2.717 -47.156 1.00 8.79 163 LEU B C 1
ATOM 2572 O O . LEU B 1 163 ? -26.032 -2.538 -47.282 1.00 11.65 163 LEU B O 1
ATOM 2577 N N . THR B 1 164 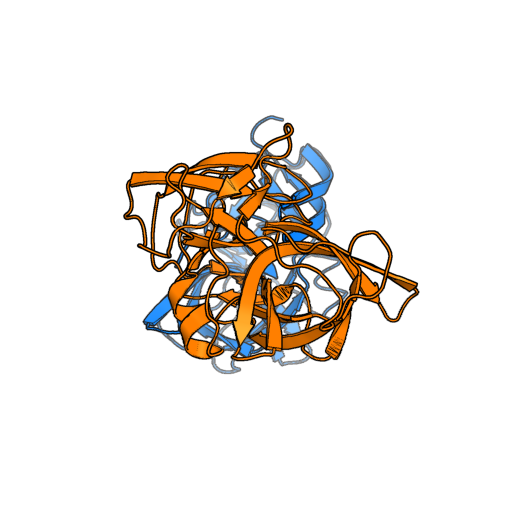? -27.961 -2.216 -46.141 1.00 8.87 164 THR B N 1
ATOM 2578 C CA . THR B 1 164 ? -27.354 -1.293 -45.187 1.00 7.83 164 THR B CA 1
ATOM 2579 C C . THR B 1 164 ? -26.192 -1.960 -44.469 1.00 9.73 164 THR B C 1
ATOM 2580 O O . THR B 1 164 ? -26.344 -3.033 -43.877 1.00 12.08 164 THR B O 1
ATOM 2584 N N . SER B 1 165 ? -25.032 -1.314 -44.511 1.00 7.86 165 SER B N 1
ATOM 2585 C CA . SER B 1 165 ? -23.906 -1.767 -43.712 1.00 9.60 165 SER B CA 1
ATOM 2586 C C . SER B 1 165 ? -23.659 -0.874 -42.503 1.00 12.92 165 SER B C 1
ATOM 2587 O O . SER B 1 165 ? -23.582 -1.369 -41.379 1.00 16.06 165 SER B O 1
ATOM 2590 N N . GLY B 1 166 ? -23.535 0.434 -42.705 1.00 11.99 166 GLY B N 1
ATOM 2591 C CA . GLY B 1 166 ? -23.359 1.314 -41.565 1.00 14.68 166 GLY B CA 1
ATOM 2592 C C . GLY B 1 166 ? -22.882 2.698 -41.931 1.00 19.37 166 GLY B C 1
ATOM 2593 O O . GLY B 1 166 ? -22.354 2.901 -43.027 1.00 20.88 166 GLY B O 1
ATOM 2594 N N . GLY B 1 167 ? -23.060 3.655 -41.019 1.00 23.06 167 GLY B N 1
ATOM 2595 C CA . GLY B 1 167 ? -22.535 4.997 -41.198 1.00 25.58 167 GLY B CA 1
ATOM 2596 C C . GLY B 1 167 ? -21.110 5.179 -40.708 1.00 29.45 167 GLY B C 1
ATOM 2597 O O . GLY B 1 167 ? -20.376 6.027 -41.231 1.00 30.91 167 GLY B O 1
ATOM 2598 N N . ASN B 1 168 ? -20.713 4.408 -39.691 1.00 30.48 168 ASN B N 1
ATOM 2599 C CA . ASN B 1 168 ? -19.348 4.400 -39.157 1.00 32.97 168 ASN B CA 1
ATOM 2600 C C . ASN B 1 168 ? -18.931 5.750 -38.563 1.00 36.15 168 ASN B C 1
ATOM 2601 O O . ASN B 1 168 ? -17.735 6.054 -38.486 1.00 36.99 168 ASN B O 1
ATOM 2606 N N . LEU B 1 169 ? -19.878 6.571 -38.121 1.00 37.99 169 LEU B N 1
ATOM 2607 C CA . LEU B 1 169 ? -19.549 7.913 -37.666 1.00 39.22 169 LEU B CA 1
ATOM 2608 C C . LEU B 1 169 ? -20.319 8.245 -36.398 1.00 40.71 169 LEU B C 1
ATOM 2609 O O . LEU B 1 169 ? -21.425 7.733 -36.191 1.00 39.79 169 LEU B O 1
ATOM 2614 N N . PRO B 1 170 ? -19.761 9.095 -35.535 1.00 42.68 170 PRO B N 1
ATOM 2615 C CA . PRO B 1 170 ? -20.544 9.596 -34.393 1.00 44.44 170 PRO B CA 1
ATOM 2616 C C . PRO B 1 170 ? -21.701 10.449 -34.890 1.00 46.07 170 PRO B C 1
ATOM 2617 O O . PRO B 1 170 ? -21.508 11.445 -35.591 1.00 45.99 170 PRO B O 1
ATOM 2621 N N . ALA B 1 171 ? -22.914 10.033 -34.541 1.00 47.94 171 ALA B N 1
ATOM 2622 C CA . ALA B 1 171 ? -24.121 10.615 -35.115 1.00 49.62 171 ALA B CA 1
ATOM 2623 C C . ALA B 1 171 ? -24.662 11.767 -34.271 1.00 50.72 171 ALA B C 1
ATOM 2624 O O . ALA B 1 171 ? -24.453 11.814 -33.056 1.00 51.84 171 ALA B O 1
ATOM 2626 N N . ARG B 1 184 ? -24.641 11.808 -40.998 1.00 41.20 184 ARG B N 1
ATOM 2627 C CA . ARG B 1 184 ? -25.737 12.065 -41.924 1.00 40.21 184 ARG B CA 1
ATOM 2628 C C . ARG B 1 184 ? -25.745 11.089 -43.102 1.00 37.65 184 ARG B C 1
ATOM 2629 O O . ARG B 1 184 ? -26.651 11.139 -43.936 1.00 39.38 184 ARG B O 1
ATOM 2637 N N . GLN B 1 185 ? -24.755 10.194 -43.171 1.00 31.76 185 GLN B N 1
ATOM 2638 C CA . GLN B 1 185 ? -24.606 9.308 -44.321 1.00 26.04 185 GLN B CA 1
ATOM 2639 C C . GLN B 1 185 ? -24.436 7.855 -43.886 1.00 23.47 185 GLN B C 1
ATOM 2640 O O . GLN B 1 185 ? -24.008 7.552 -42.768 1.00 24.38 185 GLN B O 1
ATOM 2646 N N . THR B 1 186 ? -24.773 6.955 -44.803 1.00 19.45 186 THR B N 1
ATOM 2647 C CA . THR B 1 186 ? -24.649 5.524 -44.585 1.00 15.19 186 THR B CA 1
ATOM 2648 C C . THR B 1 186 ? -23.901 4.901 -45.754 1.00 12.13 186 THR B C 1
ATOM 2649 O O . THR B 1 186 ? -23.904 5.430 -46.867 1.00 16.33 186 THR B O 1
ATOM 2653 N N . TYR B 1 187 ? -23.243 3.782 -45.481 1.00 9.53 187 TYR B N 1
ATOM 2654 C CA . TYR B 1 187 ? -22.629 2.938 -46.492 1.00 10.86 187 TYR B CA 1
ATOM 2655 C C . TYR B 1 187 ? -23.482 1.698 -46.692 1.00 11.52 187 TYR B C 1
ATOM 2656 O O . TYR B 1 187 ? -23.926 1.079 -45.715 1.00 11.57 187 TYR B O 1
ATOM 2665 N N . PHE B 1 188 ? -23.713 1.330 -47.950 1.00 9.46 188 PHE B N 1
ATOM 2666 C CA . PHE B 1 188 ? -24.402 0.078 -48.228 1.00 7.51 188 PHE B CA 1
ATOM 2667 C C . PHE B 1 188 ? -23.566 -0.837 -49.114 1.00 8.57 188 PHE B C 1
ATOM 2668 O O . PHE B 1 188 ? -22.668 -0.400 -49.842 1.00 10.01 188 PHE B O 1
ATOM 2676 N N . GLU B 1 189 ? -23.852 -2.130 -48.976 1.00 7.98 189 GLU B N 1
ATOM 2677 C CA . GLU B 1 189 ? -23.250 -3.188 -49.772 1.00 6.19 189 GLU B CA 1
ATOM 2678 C C . GLU B 1 189 ? -24.030 -3.325 -51.075 1.00 8.79 189 GLU B C 1
ATOM 2679 O O . GLU B 1 189 ? -25.255 -3.437 -51.047 1.00 8.27 189 GLU B O 1
ATOM 2685 N N . ARG B 1 190 ? -23.335 -3.290 -52.211 1.00 9.21 190 ARG B N 1
ATOM 2686 C CA . ARG B 1 190 ? -24.006 -3.392 -53.503 1.00 9.90 190 ARG B CA 1
ATOM 2687 C C . ARG B 1 190 ? -24.678 -4.753 -53.651 1.00 9.24 190 ARG B C 1
ATOM 2688 O O . ARG B 1 190 ? -24.120 -5.783 -53.259 1.00 9.16 190 ARG B O 1
ATOM 2696 N N . ILE B 1 191 ? -25.884 -4.756 -54.230 1.00 6.96 191 ILE B N 1
ATOM 2697 C CA . ILE B 1 191 ? -26.685 -5.981 -54.249 1.00 6.18 191 ILE B CA 1
ATOM 2698 C C . ILE B 1 191 ? -26.198 -6.955 -55.318 1.00 7.34 191 ILE B C 1
ATOM 2699 O O . ILE B 1 191 ? -26.236 -8.176 -55.113 1.00 7.06 191 ILE B O 1
ATOM 2704 N N . ASN B 1 192 ? -25.732 -6.464 -56.467 1.00 8.01 192 ASN B N 1
ATOM 2705 C CA . ASN B 1 192 ? -25.396 -7.399 -57.539 1.00 6.87 192 ASN B CA 1
ATOM 2706 C C . ASN B 1 192 ? -24.271 -8.369 -57.176 1.00 7.54 192 ASN B C 1
ATOM 2707 O O . ASN B 1 192 ? -24.410 -9.563 -57.493 1.00 9.21 192 ASN B O 1
ATOM 2712 N N . PRO B 1 193 ? -23.173 -7.967 -56.518 1.00 8.53 193 PRO B N 1
ATOM 2713 C CA . PRO B 1 193 ? -22.182 -8.978 -56.110 1.00 8.23 193 PRO B CA 1
ATOM 2714 C C . PRO B 1 193 ? -22.732 -9.972 -55.100 1.00 6.72 193 PRO B C 1
ATOM 2715 O O . PRO B 1 193 ? -22.306 -11.139 -55.081 1.00 7.12 193 PRO B O 1
ATOM 2719 N N . VAL B 1 194 ? -23.664 -9.536 -54.253 1.00 8.42 194 VAL B N 1
ATOM 2720 C CA . VAL B 1 194 ? -24.278 -10.433 -53.280 1.00 7.26 194 VAL B CA 1
ATOM 2721 C C . VAL B 1 194 ? -25.109 -11.491 -53.987 1.00 5.96 194 VAL B C 1
ATOM 2722 O O . VAL B 1 194 ? -25.013 -12.688 -53.679 1.00 6.14 194 VAL B O 1
ATOM 2726 N N . LEU B 1 195 ? -25.942 -11.065 -54.946 1.00 6.51 195 LEU B N 1
ATOM 2727 C CA . LEU B 1 195 ? -26.731 -12.023 -55.716 1.00 6.50 195 LEU B CA 1
ATOM 2728 C C . LEU B 1 195 ? -25.830 -12.994 -56.469 1.00 6.68 195 LEU B C 1
ATOM 2729 O O . LEU B 1 195 ? -26.127 -14.190 -56.549 1.00 7.64 195 LEU B O 1
ATOM 2734 N N . SER B 1 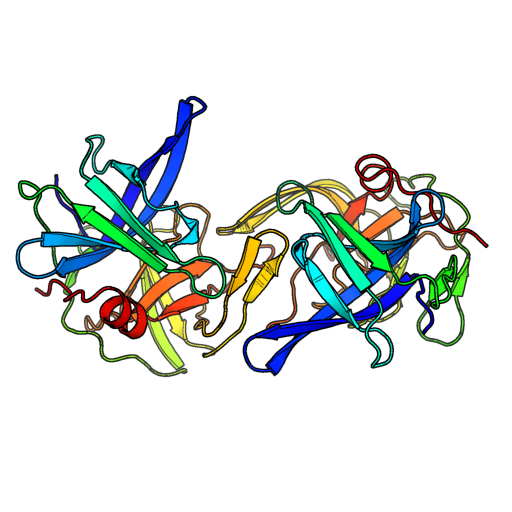196 ? -24.715 -12.498 -57.019 1.00 7.46 196 SER B N 1
ATOM 2735 C CA . SER B 1 196 ? -23.812 -13.356 -57.790 1.00 7.89 196 SER B CA 1
ATOM 2736 C C . SER B 1 196 ? -23.081 -14.353 -56.899 1.00 8.72 196 SER B C 1
ATOM 2737 O O . SER B 1 196 ? -22.943 -15.530 -57.255 1.00 8.73 196 SER B O 1
ATOM 2740 N N . GLN B 1 197 ? -22.588 -13.898 -55.746 1.00 8.89 197 GLN B N 1
ATOM 2741 C CA . GLN B 1 197 ? -21.814 -14.793 -54.892 1.00 9.37 197 GLN B CA 1
ATOM 2742 C C . GLN B 1 197 ? -22.655 -15.957 -54.404 1.00 8.39 197 GLN B C 1
ATOM 2743 O O . GLN B 1 197 ? -22.206 -17.116 -54.410 1.00 7.22 197 GLN B O 1
ATOM 2749 N N . TYR B 1 198 ? -23.874 -15.670 -53.974 1.00 7.70 198 TYR B N 1
ATOM 2750 C CA . TYR B 1 198 ? -24.731 -16.691 -53.393 1.00 7.93 198 TYR B CA 1
ATOM 2751 C C . TYR B 1 198 ? -25.648 -17.360 -54.410 1.00 8.71 198 TYR B C 1
ATOM 2752 O O . TYR B 1 198 ? -26.348 -18.317 -54.055 1.00 12.23 198 TYR B O 1
ATOM 2761 N N . GLY B 1 199 ? -25.665 -16.902 -55.658 1.00 7.82 199 GLY B N 1
ATOM 2762 C CA . GLY B 1 199 ? -26.493 -17.568 -56.657 1.00 7.26 199 GLY B CA 1
ATOM 2763 C C . GLY B 1 199 ? -27.973 -17.300 -56.488 1.00 6.87 199 GLY B C 1
ATOM 2764 O O . GLY B 1 199 ? -28.791 -18.220 -56.649 1.00 10.00 199 GLY B O 1
ATOM 2765 N N . LEU B 1 200 ? -28.338 -16.057 -56.184 1.00 6.28 200 LEU B N 1
ATOM 2766 C CA . LEU B 1 200 ? -29.688 -15.690 -55.791 1.00 5.95 200 LEU B CA 1
ATOM 2767 C C . LEU B 1 200 ? -30.344 -14.837 -56.866 1.00 6.39 200 LEU B C 1
ATOM 2768 O O . LEU B 1 200 ? -29.688 -13.988 -57.481 1.00 8.38 200 LEU B O 1
ATOM 2773 N N . ALA B 1 201 ? -31.648 -15.048 -57.060 1.00 6.90 201 ALA B N 1
ATOM 2774 C CA . ALA B 1 201 ? -32.461 -14.249 -57.969 1.00 7.77 201 ALA B CA 1
ATOM 2775 C C . ALA B 1 201 ? -33.434 -13.411 -57.161 1.00 8.07 201 ALA B C 1
ATOM 2776 O O . ALA B 1 201 ? -34.165 -13.946 -56.319 1.00 9.80 201 ALA B O 1
ATOM 2778 N N . LEU B 1 202 ? -33.439 -12.104 -57.407 1.00 8.72 202 LEU B N 1
ATOM 2779 C CA . LEU B 1 202 ? -34.410 -11.244 -56.745 1.00 8.43 202 LEU B CA 1
ATOM 2780 C C . LEU B 1 202 ? -35.821 -11.703 -57.064 1.00 8.64 202 LEU B C 1
ATOM 2781 O O . LEU B 1 202 ? -36.126 -12.095 -58.205 1.00 8.96 202 LEU B O 1
ATOM 2786 N N . VAL B 1 203 ? -36.676 -11.663 -56.045 1.00 8.73 203 VAL B N 1
ATOM 2787 C CA . VAL B 1 203 ? -38.121 -11.702 -56.242 1.00 8.65 203 VAL B CA 1
ATOM 2788 C C . VAL B 1 203 ? -38.572 -10.326 -56.704 1.00 9.99 203 VAL B C 1
ATOM 2789 O O . VAL B 1 203 ? -38.186 -9.304 -56.117 1.00 9.03 203 VAL B O 1
ATOM 2793 N N . THR B 1 204 ? -39.350 -10.294 -57.787 1.00 6.89 204 THR B N 1
ATOM 2794 C CA . THR B 1 204 ? -39.791 -9.055 -58.407 1.00 7.75 204 THR B CA 1
ATOM 2795 C C . THR B 1 204 ? -41.311 -9.017 -58.387 1.00 9.29 204 THR B C 1
ATOM 2796 O O . THR B 1 204 ? -41.969 -10.051 -58.253 1.00 11.71 204 THR B O 1
ATOM 2800 N N . SER B 1 205 ? -41.867 -7.812 -58.521 1.00 9.73 205 SER B N 1
ATOM 2801 C CA . SER B 1 205 ? -43.321 -7.650 -58.567 1.00 11.34 205 SER B CA 1
ATOM 2802 C C . SER B 1 205 ? -43.705 -6.423 -59.369 1.00 12.56 205 SER B C 1
ATOM 2803 O O . SER B 1 205 ? -42.835 -5.733 -59.899 1.00 10.82 205 SER B O 1
#

Sequence (388 aa):
ATVQGGIEYRMPLPDGRVGLCSVGFPVTKGTIKGFATAGHCAKAGQSVQISGVNNVGTFTASHFPNTDRAWVTIGAAHTLLGSVTNYTGGSVAVKGSTEAAIGAAVVCRSGRTTQYKCGTITAKNVTVNYGTLGTVSGLTRANNCTGRGDSSGGSWITAAGQAQGLTSGGNLPASQRQTYFERINPVLSSQYGLALVTSATVQGGIEYRMPLPDGRVGLCSVGFPVTKGTIKGFATAGHCAKAGQSVQISGVNNVGTFTASHFPNTDRAWVTIGAAHTLLGSVTNYTGGSVAVKGSTEAAIGAAVCRSGRTTQYKCGTITAKNVTV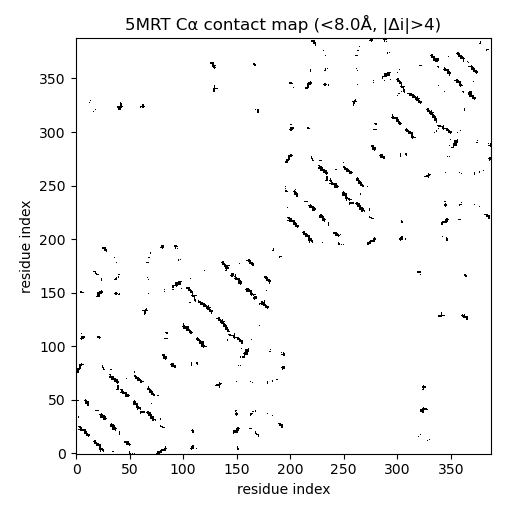NYGTLGTVSGLTRRANNCTGRGDSGGSWITAAGQAQGLTSGGNLPARQTYFERINPVLSQYGLALVTS

Solvent-accessible surface area: 14307 Å² total; per-residue (Å²): 47,58,0,27,0,0,34,46,0,125,1,54,15,64,112,72,59,70,5,35,0,0,0,0,0,1,0,43,82,70,132,81,57,0,0,0,0,0,0,0,0,4,91,51,58,28,37,0,57,4,98,74,73,90,2,11,57,4,61,21,10,77,7,24,103,39,1,24,0,11,0,45,3,32,88,98,22,68,26,71,5,9,0,16,39,63,115,87,31,61,21,32,0,115,20,28,97,63,15,67,103,50,27,73,1,14,0,0,0,68,55,26,85,51,71,71,15,51,3,32,16,70,120,26,77,12,75,1,8,5,18,12,54,0,55,23,0,1,52,0,27,0,38,56,23,90,0,0,2,0,0,0,0,0,19,88,81,0,45,0,4,0,0,3,7,13,8,10,57,57,25,88,159,132,106,6,32,4,5,82,3,53,34,0,19,91,86,16,41,14,57,28,30,76,85,48,59,0,29,0,0,32,44,1,97,7,52,52,138,97,64,161,74,17,56,7,0,0,0,0,1,0,44,93,70,139,75,57,0,0,0,0,1,4,55,19,17,172,62,55,31,41,0,51,4,99,57,77,93,2,10,55,3,63,21,28,76,49,40,81,39,0,22,0,11,0,46,4,33,81,101,30,68,27,71,4,10,0,19,35,75,124,86,33,59,20,31,1,117,20,28,96,58,16,66,101,50,34,65,0,3,2,0,0,66,47,37,77,57,85,63,14,53,4,50,14,62,80,13,3,3,9,4,0,37,72,4,16,0,32,21,0,1,55,0,49,0,63,17,13,154,3,0,3,0,0,0,0,0,20,81,84,1,45,0,3,0,0,0,2,0,11,10,49,56,100,238,50,0,12,4,4,81,3,51,36,0,19,93,86,16,46,13,57,28,31,78,84

Radius of gyration: 22.44 Å; Cα contacts (8 Å, |Δi|>4): 1341; chains: 2; bounding box: 63×48×49 Å

CATH classification: 2.40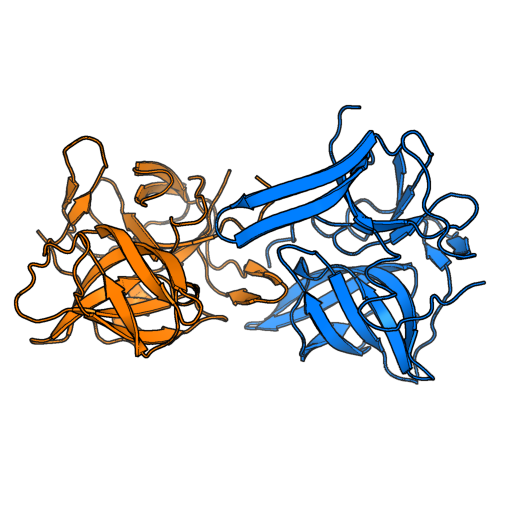.10.10 (+1 more: 2.40.10.10)

Secondary structure (DSSP, 8-state):
-EEEET-EEEEE-GGG-EEEEE--EEEEETTEEEEEE-GGG--TT-EEEETTEEEEEEEEEE-SBS-EEEEEE-TTSEEEEEEE-SSS-EEE--B-PPPPTT-EEEEEETTTEEEEEEEEEEEEEEE-GGG-EEEEEEEE-----TT-TT-EEE-TT-BEEEEEE-PPPP---S-EEEEEHHHHHHHHT-EE---/-EEEET-EEEEE-TTS-EEEEE--EEEEETTEEEEEE-GGG--TT-EEEETTEEEEEEEEEE-SBS-EEEEEEPTTSEEEEEEE-SSS-EEE--B-PPPPTT-EEEEEETTTEEEEEEEEEEEEEEE-GGG-EEEEEEEES----TT-TT-EEE-TTSBEEEEEEE--S----EEEEEHHHHHHHHT-EE---